Protein AF-0000000072204776 (afdb_homodimer)

pLDDT: mean 91.42, std 13.38, range [18.88, 98.81]

Sequence (510 aa):
MAKAEENVYTLASVREDLIRQEDTIIYGLIERAKFPSNSHTYDEKYAQIPGFSGSLVEFVVKNTEDVQAKAGRYTNPEENPFFPENLPPTSVPSYPFSQFLHPGAASININKSVWKMYLRDLLPLLATSGDDGNYAQTAAADLSLLQAISRRIHYGKFVAEVKFRDAPQDYEPLIRAKDREGLMKLLTFASVEETVRKRVEKKATVFGQEVGLDSDNDGKGKSKFDPTVASRLYKNWVIPLTKEVQVEYLLRRVDMAKAEENVYTLASVREDLIRQEDTIIYGLIERAKFPSNSHTYDEKYAQIPGFSGSLVEFVVKNTEDVQAKAGRYTNPEENPFFPENLPPTSVPSYPFSQFLHPGAASININKSVWKMYLRDLLPLLATSGDDGNYAQTAAADLSLLQAISRRIHYGKFVAEVKFRDAPQDYEPLIRAKDREGLMKLLTFASVEETVRKRVEKKATVFGQEVGLDSDNDGKGKSKFDPTVASRLYKNWVIPLTKEVQVEYLLRRVD

Solvent-accessible surface area (backbone atoms only — not comparable to full-atom values): 28082 Å² total; per-residue (Å²): 128,82,72,74,75,69,82,71,80,39,68,69,56,52,48,52,51,52,56,54,48,47,54,55,38,46,52,28,50,53,59,39,39,74,37,46,52,32,63,59,30,69,31,48,78,59,32,69,38,88,97,53,88,48,20,46,38,53,50,48,46,50,53,45,48,36,52,32,24,29,43,34,40,62,74,38,88,59,43,76,66,78,59,66,72,85,55,51,70,56,39,40,74,85,61,87,66,81,82,79,64,59,78,60,50,78,76,67,74,64,38,68,60,51,52,50,43,40,65,67,57,46,42,68,74,50,25,47,88,50,72,81,70,56,43,26,57,47,36,50,36,48,42,54,33,48,51,42,49,47,30,58,22,53,40,18,43,59,53,38,49,39,51,37,71,74,39,46,81,76,43,47,64,37,37,75,65,64,34,61,68,58,45,49,55,73,70,56,49,68,68,58,54,50,50,51,30,51,38,44,24,50,42,28,48,60,63,24,42,64,80,67,77,76,61,75,66,64,91,81,56,65,57,81,41,70,26,63,57,50,22,47,45,36,63,71,41,47,51,54,50,17,50,49,37,20,46,58,37,49,58,41,60,81,107,124,83,71,78,75,70,82,72,79,39,69,68,56,51,48,51,50,51,56,55,48,48,53,55,38,45,53,28,51,53,58,37,40,73,36,47,51,33,63,60,30,68,30,48,78,58,31,70,38,86,96,54,89,49,18,45,38,54,52,49,46,49,54,44,48,37,52,32,24,29,43,34,37,61,74,39,90,58,41,75,67,77,60,67,73,86,56,52,70,56,39,40,75,85,61,88,68,80,82,80,66,60,77,58,50,79,77,66,75,65,39,68,59,52,52,48,44,40,65,68,57,47,42,68,75,50,24,46,88,48,72,82,72,55,43,26,57,47,36,51,36,48,43,54,32,49,52,43,50,48,29,60,24,54,40,20,42,58,54,38,50,38,51,37,71,73,40,44,80,76,43,47,66,37,37,75,65,63,34,61,67,60,46,50,56,73,69,58,48,68,69,59,53,51,50,52,30,52,37,43,24,51,43,26,47,61,61,24,43,66,81,66,77,76,60,76,67,64,91,82,56,67,56,82,40,71,24,64,57,51,22,47,45,35,63,71,42,47,51,54,49,16,51,49,39,21,45,58,38,48,59,40,60,82,106

Secondary structure (DSSP, 8-state):
----------HHHHHHHHHHHHHHHHHHHHHHHTS---GGGG-TTT---TT--S-HHHHHHHHHHHHHHHTTGGGSTT---S--TTPPPP-SPPP-----S-GGGGG---HHHHHHHIIIIIHHHH--S---S-HHHHHHHHHHHHHHHHHHHHTHHHHHHHHHHH-HHHHHHHHHTT-HHHHHHHH--HHHHHHHHHHHHHHHHHHTB---S-TTS-SS--BSS-THHHHHHIIIIIHHHHHHHHHHHHHHHT-/----------HHHHHHHHHHHHHHHHHHHHHHHTS---GGGG-TTT---TT--S-HHHHHHHHHHHHHHHTTGGGSTT---S--TTPPPP-SPPP-----S-GGGGG---HHHHHHHIIIIIHHHH--S---S-HHHHHHHHHHHHHHHHHHHHTHHHHHHHHHHH-HHHHHHHHHTT-HHHHHHHH--HHHHHHHHHHHHHHHHHHTB---S-TTS-SS--BSS-THHHHHHIIIIIHHHHHHHHHHHHHHHT-

Nearest PDB structures (foldseek):
  5w6y-assembly1_B  TM=9.725E-01  e=1.258E-20  Physcomitrium patens
  4ppu-assembly1_A-2  TM=9.366E-01  e=8.845E-20  Arabidopsis thaliana
  4ppv-assembly1_A-2  TM=9.332E-01  e=9.256E-20  Arabidopsis thaliana
  6hjw-assembly1_B  TM=9.488E-01  e=2.116E-18  Zea mays
  6hjw-assembly1_A  TM=9.357E-01  e=2.537E-18  Zea mays

Organism: Vigna radiata var. radiata (NCBI:txid3916)

Radius of gyration: 24.01 Å; Cα contacts (8 Å, |Δi|>4): 699; chains: 2; bounding box: 56×74×55 Å

InterPro domains:
  IPR002701 Chorismate mutase II, prokaryotic-type [PF01817] (135-246)
  IPR008238 Chorismate mutase, AroQ class, eukaryotic type [PIRSF017318] (5-255)
  IPR008238 Chorismate mutase, AroQ class, eukaryotic type [PS51169] (2-255)
  IPR008238 Chorismate mutase, AroQ class, eukaryotic type [PTHR21145] (4-255)
  IPR008238 Chorismate mutase, AroQ class, eukaryotic type [TIGR01802] (10-255)
  IPR036263 Chorismate mutase type II superfamily [SSF48600] (5-255)
  IPR037039 Chorismate mutase, AroQ class superfamily, eukaryotic [G3DSA:1.10.590.10] (3-255)

Structure (mmCIF, N/CA/C/O backbone):
data_AF-0000000072204776-model_v1
#
loop_
_entity.id
_entity.type
_entity.pdbx_description
1 polymer 'Chorismate mutase'
#
loop_
_atom_site.group_PDB
_atom_site.id
_atom_site.type_symbol
_atom_site.label_atom_id
_atom_site.label_alt_id
_atom_site.label_comp_id
_atom_site.label_asym_id
_atom_site.label_entity_id
_atom_site.label_seq_id
_atom_site.pdbx_PDB_ins_code
_atom_site.Cartn_x
_atom_site.Cartn_y
_atom_site.Cartn_z
_atom_site.occupancy
_atom_site.B_iso_or_equiv
_atom_site.auth_seq_id
_atom_site.auth_comp_id
_atom_site.auth_asym_id
_atom_site.auth_atom_id
_atom_site.pdbx_PDB_model_num
ATOM 1 N N . MET A 1 1 ? 8.844 37.719 -14.492 1 21.73 1 MET A N 1
ATOM 2 C CA . MET A 1 1 ? 9.266 36.781 -13.469 1 21.73 1 MET A CA 1
ATOM 3 C C . MET A 1 1 ? 8.07 35.969 -12.938 1 21.73 1 MET A C 1
ATOM 5 O O . MET A 1 1 ? 7.188 36.531 -12.289 1 21.73 1 MET A O 1
ATOM 9 N N . ALA A 1 2 ? 7.543 35.125 -13.625 1 27.59 2 ALA A N 1
ATOM 10 C CA . ALA A 1 2 ? 6.18 34.688 -13.391 1 27.59 2 ALA A CA 1
ATOM 11 C C . ALA A 1 2 ? 6.027 34.125 -11.977 1 27.59 2 ALA A C 1
ATOM 13 O O . ALA A 1 2 ? 6.863 33.344 -11.508 1 27.59 2 ALA A O 1
ATOM 14 N N . LYS A 1 3 ? 5.441 34.844 -11.023 1 28.61 3 LYS A N 1
ATOM 15 C CA . LYS A 1 3 ? 5.18 34.531 -9.625 1 28.61 3 LYS A CA 1
ATOM 16 C C . LYS A 1 3 ? 4.746 33.062 -9.469 1 28.61 3 LYS A C 1
ATOM 18 O O . LYS A 1 3 ? 3.77 32.656 -10.086 1 28.61 3 LYS A O 1
ATOM 23 N N . ALA A 1 4 ? 5.52 32.156 -9.406 1 37.09 4 ALA A N 1
ATOM 24 C CA . ALA A 1 4 ? 5.148 30.766 -9.102 1 37.09 4 ALA A CA 1
ATOM 25 C C . ALA A 1 4 ? 3.814 30.703 -8.367 1 37.09 4 ALA A C 1
ATOM 27 O O . ALA A 1 4 ? 3.666 31.281 -7.289 1 37.09 4 ALA A O 1
ATOM 28 N N . GLU A 1 5 ? 2.701 30.734 -8.867 1 37.28 5 GLU A N 1
ATOM 29 C CA . GLU A 1 5 ? 1.353 30.766 -8.305 1 37.28 5 GLU A CA 1
ATOM 30 C C . GLU A 1 5 ? 1.273 29.969 -7.008 1 37.28 5 GLU A C 1
ATOM 32 O O . GLU A 1 5 ? 1.577 28.766 -6.992 1 37.28 5 GLU A O 1
ATOM 37 N N . GLU A 1 6 ? 1.68 30.328 -5.82 1 45.81 6 GLU A N 1
ATOM 38 C CA . GLU A 1 6 ? 1.594 29.828 -4.453 1 45.81 6 GLU A CA 1
ATOM 39 C C . GLU A 1 6 ? 0.37 28.938 -4.266 1 45.81 6 GLU A C 1
ATOM 41 O O . GLU A 1 6 ? -0.763 29.375 -4.469 1 45.81 6 GLU A O 1
ATOM 46 N N . ASN A 1 7 ? 0.34 27.766 -4.871 1 54.34 7 ASN A N 1
ATOM 47 C CA . ASN A 1 7 ? -0.743 26.828 -4.602 1 54.34 7 ASN A CA 1
ATOM 48 C C . ASN A 1 7 ? -1.315 27.016 -3.199 1 54.34 7 ASN A C 1
ATOM 50 O O . ASN A 1 7 ? -0.681 26.641 -2.209 1 54.34 7 ASN A O 1
ATOM 54 N N . VAL A 1 8 ? -2.031 28.094 -2.959 1 65.75 8 VAL A N 1
ATOM 55 C CA . VAL A 1 8 ? -2.537 28.594 -1.689 1 65.75 8 VAL A CA 1
ATOM 56 C C . VAL A 1 8 ? -3.514 27.594 -1.082 1 65.75 8 VAL A C 1
ATOM 58 O O . VAL A 1 8 ? -4.547 27.281 -1.68 1 65.75 8 VAL A O 1
ATOM 61 N N . TYR A 1 9 ? -3.055 26.781 -0.031 1 82.81 9 TYR A N 1
ATOM 62 C CA . TYR A 1 9 ? -3.918 25.938 0.79 1 82.81 9 TYR A CA 1
ATOM 63 C C . TYR A 1 9 ? -5.117 26.719 1.303 1 82.81 9 TYR A C 1
ATOM 65 O O . TYR A 1 9 ? -4.973 27.859 1.753 1 82.81 9 TYR A O 1
ATOM 73 N N . THR A 1 10 ? -6.27 26.25 0.885 1 89.44 10 THR A N 1
ATOM 74 C CA . THR A 1 10 ? -7.512 26.734 1.48 1 89.44 10 THR A CA 1
ATOM 75 C C . THR A 1 10 ? -8.148 25.656 2.35 1 89.44 10 THR A C 1
ATOM 77 O O . THR A 1 10 ? -7.742 24.5 2.303 1 89.44 10 THR A O 1
ATOM 80 N N . LEU A 1 11 ? -9.086 26.078 3.199 1 90.12 11 LEU A N 1
ATOM 81 C CA . LEU A 1 11 ? -9.789 25.109 4.02 1 90.12 11 LEU A CA 1
ATOM 82 C C . LEU A 1 11 ? -10.461 24.047 3.15 1 90.12 11 LEU A C 1
ATOM 84 O O . LEU A 1 11 ? -10.469 22.859 3.5 1 90.12 11 LEU A O 1
ATOM 88 N N . ALA A 1 12 ? -10.961 24.484 2.037 1 90.94 12 ALA A N 1
ATOM 89 C CA . ALA A 1 12 ? -11.625 23.562 1.12 1 90.94 12 ALA A CA 1
ATOM 90 C C . ALA A 1 12 ? -10.633 22.562 0.53 1 90.94 12 ALA A C 1
ATOM 92 O O . ALA A 1 12 ? -10.914 21.359 0.441 1 90.94 12 ALA A O 1
ATOM 93 N N . SER A 1 13 ? -9.484 23.016 0.147 1 91.38 13 SER A N 1
ATOM 94 C CA . SER A 1 13 ? -8.492 22.141 -0.465 1 91.38 13 SER A CA 1
ATOM 95 C C . SER A 1 13 ? -7.918 21.156 0.551 1 91.38 13 SER A C 1
ATOM 97 O O . SER A 1 13 ? -7.672 20 0.227 1 91.38 13 SER A O 1
ATOM 99 N N . VAL A 1 14 ? -7.703 21.656 1.724 1 93.38 14 VAL A N 1
ATOM 100 C CA . VAL A 1 14 ? -7.172 20.797 2.775 1 93.38 14 VAL A CA 1
ATOM 101 C C . VAL A 1 14 ? -8.195 19.719 3.127 1 93.38 14 VAL A C 1
ATOM 103 O O . VAL A 1 14 ? -7.828 18.562 3.373 1 93.38 14 VAL A O 1
ATOM 106 N N . ARG A 1 15 ? -9.445 20.156 3.158 1 92.56 15 ARG A N 1
ATOM 107 C CA . ARG A 1 15 ? -10.5 19.188 3.438 1 92.56 15 ARG A CA 1
ATOM 108 C C . ARG A 1 15 ? -10.555 18.109 2.359 1 92.56 15 ARG A C 1
ATOM 110 O O . ARG A 1 15 ? -10.734 16.922 2.662 1 92.56 15 ARG A O 1
ATOM 117 N N . GLU A 1 16 ? -10.445 18.469 1.196 1 92.06 16 GLU A N 1
ATOM 118 C CA . GLU A 1 16 ? -10.445 17.516 0.09 1 92.06 16 GLU A CA 1
ATOM 119 C C . GLU A 1 16 ? -9.289 16.516 0.213 1 92.06 16 GLU A C 1
ATOM 121 O O . GLU A 1 16 ? -9.461 15.328 -0.031 1 92.06 16 GLU A O 1
ATOM 126 N N . ASP A 1 17 ? -8.164 17.031 0.57 1 94.12 17 ASP A N 1
ATOM 127 C CA . ASP A 1 17 ? -6.996 16.172 0.768 1 94.12 17 ASP A CA 1
ATOM 128 C C . ASP A 1 17 ? -7.234 15.188 1.903 1 94.12 17 ASP A C 1
ATOM 130 O O . ASP A 1 17 ? -6.875 14.008 1.793 1 94.12 17 ASP A O 1
ATOM 134 N N . LEU A 1 18 ? -7.887 15.688 2.934 1 96 18 LEU A N 1
ATOM 135 C CA . LEU A 1 18 ? -8.164 14.828 4.082 1 96 18 LEU A CA 1
ATOM 136 C C . LEU A 1 18 ? -9.148 13.727 3.711 1 96 18 LEU A C 1
ATOM 138 O O . LEU A 1 18 ? -9.008 12.586 4.152 1 96 18 LEU A O 1
ATOM 142 N N . ILE A 1 19 ? -10.07 14.062 2.908 1 94 19 ILE A N 1
ATOM 143 C CA . ILE A 1 1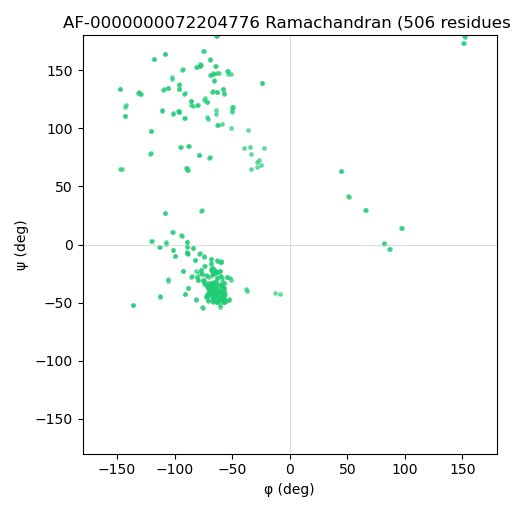9 ? -11.07 13.086 2.461 1 94 19 ILE A CA 1
ATOM 144 C C . ILE A 1 19 ? -10.391 12.023 1.6 1 94 19 ILE A C 1
ATOM 146 O O . ILE A 1 19 ? -10.695 10.836 1.726 1 94 19 ILE A O 1
ATOM 150 N N . ARG A 1 20 ? -9.453 12.414 0.826 1 92.62 20 ARG A N 1
ATOM 151 C CA . ARG A 1 20 ? -8.734 11.469 -0.027 1 92.62 20 ARG A CA 1
ATOM 152 C C . ARG A 1 20 ? -7.844 10.547 0.8 1 92.62 20 ARG A C 1
ATOM 154 O O . ARG A 1 20 ? -7.672 9.375 0.464 1 92.62 20 ARG A O 1
ATOM 161 N N . GLN A 1 21 ? -7.297 11.102 1.834 1 97.31 21 GLN A N 1
ATOM 162 C CA . GLN A 1 21 ? -6.43 10.305 2.701 1 97.31 21 GLN A CA 1
ATOM 163 C C . GLN A 1 21 ? -7.223 9.219 3.424 1 97.31 21 GLN A C 1
ATOM 165 O O . GLN A 1 21 ? -6.672 8.18 3.779 1 97.31 21 GLN A O 1
ATOM 170 N N . GLU A 1 22 ? -8.5 9.477 3.592 1 97.69 22 GLU A N 1
ATOM 171 C CA . GLU A 1 22 ? -9.352 8.461 4.203 1 97.69 22 GLU A CA 1
ATOM 172 C C . GLU A 1 22 ? -9.359 7.176 3.379 1 97.69 22 GLU A C 1
ATOM 174 O O . GLU A 1 22 ? -9.289 6.078 3.932 1 97.69 22 GLU A O 1
ATOM 179 N N . ASP A 1 23 ? -9.43 7.328 2.102 1 96.56 23 ASP A N 1
ATOM 180 C CA . ASP A 1 23 ? -9.445 6.168 1.219 1 96.56 23 ASP A CA 1
ATOM 181 C C . ASP A 1 23 ? -8.188 5.328 1.393 1 96.56 23 ASP A C 1
ATOM 183 O O . ASP A 1 23 ? -8.258 4.102 1.509 1 96.56 23 ASP A O 1
ATOM 187 N N . THR A 1 24 ? -7.074 6.008 1.397 1 97.81 24 THR A N 1
ATOM 188 C CA . THR A 1 24 ? -5.789 5.332 1.53 1 97.81 24 THR A CA 1
ATOM 189 C C . THR A 1 24 ? -5.727 4.547 2.838 1 97.81 24 THR A C 1
ATOM 191 O O . THR A 1 24 ? -5.254 3.406 2.859 1 97.81 24 THR A O 1
ATOM 194 N N . ILE A 1 25 ? -6.184 5.152 3.85 1 98.5 25 ILE A N 1
ATOM 195 C CA . ILE A 1 25 ? -6.145 4.508 5.156 1 98.5 25 ILE A CA 1
ATOM 196 C C . ILE A 1 25 ? -7.07 3.293 5.16 1 98.5 25 ILE A C 1
ATOM 198 O O . ILE A 1 25 ? -6.707 2.23 5.672 1 98.5 25 ILE A O 1
ATOM 202 N N . ILE A 1 26 ? -8.258 3.406 4.602 1 97.81 26 ILE A N 1
ATOM 203 C CA . ILE A 1 26 ? -9.211 2.305 4.586 1 97.81 26 ILE A CA 1
ATOM 204 C C . ILE A 1 26 ? -8.656 1.153 3.748 1 97.81 26 ILE A C 1
ATOM 206 O O . ILE A 1 26 ? -8.766 -0.013 4.137 1 97.81 26 ILE A O 1
ATOM 210 N N . TYR A 1 27 ? -8.055 1.468 2.605 1 97 27 TYR A N 1
ATOM 211 C CA . TYR A 1 27 ? -7.395 0.436 1.817 1 97 27 TYR A CA 1
ATOM 212 C C . TYR A 1 27 ? -6.324 -0.276 2.639 1 97 27 TYR A C 1
ATOM 214 O O . TYR A 1 27 ? -6.207 -1.502 2.584 1 97 27 TYR A O 1
ATOM 222 N N . GLY A 1 28 ? -5.57 0.542 3.338 1 97.69 28 GLY A N 1
ATOM 223 C CA . GLY A 1 28 ? -4.531 -0.029 4.184 1 97.69 28 GLY A CA 1
ATOM 224 C C . GLY A 1 28 ? -5.078 -0.946 5.262 1 97.69 28 GLY A C 1
ATOM 225 O O . GLY A 1 28 ? -4.5 -1.999 5.539 1 97.69 28 GLY A O 1
ATOM 226 N N . LEU A 1 29 ? -6.191 -0.548 5.863 1 98.19 29 LEU A N 1
ATOM 227 C CA . LEU A 1 29 ? -6.832 -1.37 6.887 1 98.19 29 LEU A CA 1
ATOM 228 C C . LEU A 1 29 ? -7.273 -2.711 6.305 1 98.19 29 LEU A C 1
ATOM 230 O O . LEU A 1 29 ? -7.027 -3.762 6.902 1 98.19 29 LEU A O 1
ATOM 234 N N . ILE A 1 30 ? -7.891 -2.656 5.184 1 96.75 30 ILE A N 1
ATOM 235 C CA . ILE A 1 30 ? -8.414 -3.857 4.543 1 96.75 30 ILE A CA 1
ATOM 236 C C . ILE A 1 30 ? -7.266 -4.793 4.176 1 96.75 30 ILE A C 1
ATOM 238 O O . ILE A 1 30 ? -7.336 -6 4.414 1 96.75 30 ILE A O 1
ATOM 242 N N . GLU A 1 31 ? -6.203 -4.238 3.643 1 96.75 31 GLU A N 1
ATOM 243 C CA . GLU A 1 31 ? -5.051 -5.027 3.223 1 96.75 31 GLU A CA 1
ATOM 244 C C . GLU A 1 31 ? -4.348 -5.664 4.422 1 96.75 31 GLU A C 1
ATOM 246 O O . GLU A 1 31 ? -3.928 -6.82 4.359 1 96.75 31 GLU A O 1
ATOM 251 N N . ARG A 1 32 ? -4.25 -4.887 5.469 1 97.44 32 ARG A N 1
ATOM 252 C CA . ARG A 1 32 ? -3.584 -5.441 6.645 1 97.44 32 ARG A CA 1
ATOM 253 C C . ARG A 1 32 ? -4.418 -6.551 7.273 1 97.44 32 ARG A C 1
ATOM 255 O O . ARG A 1 32 ? -3.873 -7.523 7.797 1 97.44 32 ARG A O 1
ATOM 262 N N . ALA A 1 33 ? -5.668 -6.434 7.195 1 96.31 33 ALA A N 1
ATOM 263 C CA . ALA A 1 33 ? -6.578 -7.387 7.832 1 96.31 33 ALA A CA 1
ATOM 264 C C . ALA A 1 33 ? -6.508 -8.75 7.152 1 96.31 33 ALA A C 1
ATOM 266 O O . ALA A 1 33 ? -6.957 -9.75 7.711 1 96.31 33 ALA A O 1
ATOM 267 N N . LYS A 1 34 ? -5.902 -8.805 6.027 1 94.38 34 LYS A N 1
ATOM 268 C CA . LYS A 1 34 ? -5.762 -10.07 5.312 1 94.38 34 LYS A CA 1
ATOM 269 C C . LYS A 1 34 ? -4.758 -10.984 6.004 1 94.38 34 LYS A C 1
ATOM 271 O O . LYS A 1 34 ? -4.793 -12.203 5.824 1 94.38 34 LYS A O 1
ATOM 276 N N . PHE A 1 35 ? -3.822 -10.359 6.715 1 96.19 35 PHE A N 1
ATOM 277 C CA . PHE A 1 35 ? -2.791 -11.133 7.395 1 96.19 35 PHE A CA 1
ATOM 278 C C . PHE A 1 35 ? -3.168 -11.375 8.852 1 96.19 35 PHE A C 1
ATOM 280 O O . PHE A 1 35 ? -3.709 -10.484 9.516 1 96.19 35 PHE A O 1
ATOM 287 N N . PRO A 1 36 ? -2.912 -12.586 9.258 1 96.88 36 PRO A N 1
ATOM 288 C CA . PRO A 1 36 ? -3.07 -12.789 10.695 1 96.88 36 PRO A CA 1
ATOM 289 C C . PRO A 1 36 ? -2.088 -11.961 11.523 1 96.88 36 PRO A C 1
ATOM 291 O O . PRO A 1 36 ? -1.295 -11.195 10.961 1 96.88 36 PRO A O 1
ATOM 294 N N . SER A 1 37 ? -2.123 -12.031 12.797 1 96.44 37 SER A N 1
ATOM 295 C CA . SER A 1 37 ? -1.297 -11.211 13.672 1 96.44 37 SER A CA 1
ATOM 296 C C . SER A 1 37 ? 0.188 -11.43 13.398 1 96.44 37 SER A C 1
ATOM 298 O O . SER A 1 37 ? 0.982 -10.492 13.461 1 96.44 37 SER A O 1
ATOM 300 N N . ASN A 1 38 ? 0.505 -12.711 13.055 1 96.75 38 ASN A N 1
ATOM 301 C CA . ASN A 1 38 ? 1.915 -13.016 12.828 1 96.75 38 ASN A CA 1
ATOM 302 C C . ASN A 1 38 ? 2.799 -12.406 13.914 1 96.75 38 ASN A C 1
ATOM 304 O O . ASN A 1 38 ? 3.701 -11.617 13.617 1 96.75 38 ASN A O 1
ATOM 308 N N . SER A 1 39 ? 2.607 -12.836 15.109 1 96.19 39 SER A N 1
ATOM 309 C CA . SER A 1 39 ? 3.172 -12.227 16.312 1 96.19 39 SER A CA 1
ATOM 310 C C . SER A 1 39 ? 4.695 -12.234 16.266 1 96.19 39 SER A C 1
ATOM 312 O O . SER A 1 39 ? 5.344 -11.375 16.875 1 96.19 39 SER A O 1
ATOM 314 N N . HIS A 1 40 ? 5.305 -13.102 15.516 1 95.44 40 HIS A N 1
ATOM 315 C CA . HIS A 1 40 ? 6.754 -13.18 15.406 1 95.44 40 HIS A CA 1
ATOM 316 C C . HIS A 1 40 ? 7.332 -11.906 14.797 1 95.44 40 HIS A C 1
ATOM 318 O O . HIS A 1 40 ? 8.492 -11.562 15.039 1 95.44 40 HIS A O 1
ATOM 324 N N . THR A 1 41 ? 6.531 -11.203 14.07 1 96.75 41 THR A N 1
ATOM 325 C CA . THR A 1 41 ? 6.953 -9.977 13.406 1 96.75 41 THR A CA 1
ATOM 326 C C . THR A 1 41 ? 7.328 -8.906 14.43 1 96.75 41 THR A C 1
ATOM 328 O O . THR A 1 41 ? 8.156 -8.039 14.148 1 96.75 41 THR A O 1
ATOM 331 N N . TYR A 1 42 ? 6.797 -9.047 15.633 1 97.06 42 TYR A N 1
ATOM 332 C CA . TYR A 1 42 ? 6.941 -7.996 16.641 1 97.06 42 TYR A CA 1
ATOM 333 C C . TYR A 1 42 ? 7.805 -8.461 17.797 1 97.06 42 TYR A C 1
ATOM 335 O O . TYR A 1 42 ? 8.039 -7.711 18.75 1 97.06 42 TYR A O 1
ATOM 343 N N . ASP A 1 43 ? 8.227 -9.68 17.719 1 95 43 ASP A N 1
ATOM 344 C CA . ASP A 1 43 ? 9.078 -10.273 18.75 1 95 43 ASP A CA 1
ATOM 345 C C . ASP A 1 43 ? 10.555 -9.953 18.484 1 95 43 ASP A C 1
ATOM 347 O O . ASP A 1 43 ? 11.125 -10.414 17.5 1 95 43 ASP A O 1
ATOM 351 N N . GLU A 1 44 ? 11.195 -9.305 19.359 1 93.06 44 GLU A N 1
ATOM 352 C CA . GLU A 1 44 ? 12.578 -8.859 19.203 1 93.06 44 GLU A CA 1
ATOM 353 C C . GLU A 1 44 ? 13.539 -10.039 19.188 1 93.06 44 GLU A C 1
ATOM 355 O O . GLU A 1 44 ? 14.664 -9.922 18.703 1 93.06 44 GLU A O 1
ATOM 360 N N . LYS A 1 45 ? 13.086 -11.125 19.625 1 91.12 45 LYS A N 1
ATOM 361 C CA . LYS A 1 45 ? 13.977 -12.273 19.781 1 91.12 45 LYS A CA 1
ATOM 362 C C . LYS A 1 45 ? 13.828 -13.242 18.609 1 91.12 45 LYS A C 1
ATOM 364 O O . LYS A 1 45 ? 14.625 -14.172 18.453 1 91.12 45 LYS A O 1
ATOM 369 N N . TYR A 1 46 ? 12.82 -12.953 17.859 1 90.12 46 TYR A N 1
ATOM 370 C CA . TYR A 1 46 ? 12.508 -13.945 16.844 1 90.12 46 TYR A CA 1
ATOM 371 C C . TYR A 1 46 ? 13.516 -13.875 15.695 1 90.12 46 TYR A C 1
ATOM 373 O O . TYR A 1 46 ? 14.094 -14.898 15.312 1 90.12 46 TYR A O 1
ATOM 381 N N . ALA A 1 47 ? 13.656 -12.688 15.133 1 83.81 47 ALA A N 1
ATOM 382 C CA . ALA A 1 47 ? 14.578 -12.492 14.016 1 83.81 47 ALA A CA 1
ATOM 383 C C . ALA A 1 47 ? 15.93 -11.969 14.508 1 83.81 47 ALA A C 1
ATOM 385 O O . ALA A 1 47 ? 15.992 -10.977 15.227 1 83.81 47 ALA A O 1
ATOM 386 N N . GLN A 1 48 ? 16.922 -12.727 14.367 1 84.44 48 GLN A N 1
ATOM 387 C CA . GLN A 1 48 ? 18.25 -12.25 14.734 1 84.44 48 GLN A CA 1
ATOM 388 C C . GLN A 1 48 ? 18.984 -11.703 13.516 1 84.44 48 GLN A C 1
ATOM 390 O O . GLN A 1 48 ? 19.797 -12.398 12.906 1 84.44 48 GLN A O 1
ATOM 395 N N . ILE A 1 49 ? 18.719 -10.508 13.234 1 87.25 49 ILE A N 1
ATOM 396 C CA . ILE A 1 49 ? 19.328 -9.844 12.086 1 87.25 49 ILE A CA 1
ATOM 397 C C . ILE A 1 49 ? 20.688 -9.266 12.477 1 87.25 49 ILE A C 1
ATOM 399 O O . ILE A 1 49 ? 20.781 -8.445 13.391 1 87.25 49 ILE A O 1
ATOM 403 N N . PRO A 1 50 ? 21.703 -9.625 11.812 1 86.69 50 PRO A N 1
ATOM 404 C CA . PRO A 1 50 ? 23.031 -9.109 12.148 1 86.69 50 PRO A CA 1
ATOM 405 C C . PRO A 1 50 ? 23.094 -7.586 12.109 1 86.69 50 PRO A C 1
ATOM 407 O O . PRO A 1 50 ? 22.672 -6.973 11.125 1 86.69 50 PRO A O 1
ATOM 410 N N . GLY A 1 51 ? 23.609 -7.008 13.148 1 87.81 51 GLY A N 1
ATOM 411 C CA . GLY A 1 51 ? 23.812 -5.57 13.188 1 87.81 51 GLY A CA 1
ATOM 412 C C . GLY A 1 51 ? 22.562 -4.793 13.547 1 87.81 51 GLY A C 1
ATOM 413 O O . GLY A 1 51 ? 22.547 -3.562 13.469 1 87.81 51 GLY A O 1
ATOM 414 N N . PHE A 1 52 ? 21.547 -5.488 13.781 1 92.31 52 PHE A N 1
ATOM 415 C CA . PHE A 1 52 ? 20.297 -4.816 14.109 1 92.31 52 PHE A CA 1
ATOM 416 C C . PHE A 1 52 ? 19.672 -5.406 15.375 1 92.31 52 PHE A C 1
ATOM 418 O O . PHE A 1 52 ? 19.609 -6.629 15.531 1 92.31 52 PHE A O 1
ATOM 425 N N . SER A 1 53 ? 19.359 -4.465 16.234 1 91.81 53 SER A N 1
ATOM 426 C CA . SER A 1 53 ? 18.672 -4.855 17.453 1 91.81 53 SER A CA 1
ATOM 427 C C . SER A 1 53 ? 17.234 -4.348 17.453 1 91.81 53 SER A C 1
ATOM 429 O O . SER A 1 53 ? 16.984 -3.145 17.312 1 91.81 53 SER A O 1
ATOM 431 N N . GLY A 1 54 ? 16.266 -5.238 17.438 1 94.81 54 GLY A N 1
ATOM 432 C CA . GLY A 1 54 ? 14.859 -4.887 17.422 1 94.81 54 GLY A CA 1
ATOM 433 C C . GLY A 1 54 ? 13.992 -5.926 16.75 1 94.81 54 GLY A C 1
ATOM 434 O O . GLY A 1 54 ? 14.484 -6.977 16.328 1 94.81 54 GLY A O 1
ATOM 435 N N . SER A 1 55 ? 12.734 -5.691 16.703 1 96.5 55 SER A N 1
ATOM 436 C CA . SER A 1 55 ? 11.797 -6.609 16.078 1 96.5 55 SER A CA 1
ATOM 437 C C . SER A 1 55 ? 11.883 -6.527 14.555 1 96.5 55 SER A C 1
ATOM 439 O O . SER A 1 55 ? 12.492 -5.602 14.008 1 96.5 55 SER A O 1
ATOM 441 N N . LEU A 1 56 ? 11.305 -7.48 13.898 1 96.81 56 LEU A N 1
ATOM 442 C CA . LEU A 1 56 ? 11.312 -7.52 12.445 1 96.81 56 LEU A CA 1
ATOM 443 C C . LEU A 1 56 ? 10.586 -6.309 11.867 1 96.81 56 LEU A C 1
ATOM 445 O O . LEU A 1 56 ? 11.023 -5.742 10.859 1 96.81 56 LEU A O 1
ATOM 449 N N . VAL A 1 57 ? 9.469 -5.934 12.484 1 97.88 57 VAL A N 1
ATOM 450 C CA . VAL A 1 57 ? 8.719 -4.781 11.992 1 97.88 57 VAL A CA 1
ATOM 451 C C . VAL A 1 57 ? 9.57 -3.518 12.125 1 97.88 57 VAL A C 1
ATOM 453 O O . VAL A 1 57 ? 9.578 -2.668 11.234 1 97.88 57 VAL A O 1
ATOM 456 N N . GLU A 1 58 ? 10.289 -3.377 13.18 1 97.38 58 GLU A N 1
ATOM 457 C CA . GLU A 1 58 ? 11.188 -2.236 13.336 1 97.38 58 GLU A CA 1
ATOM 458 C C . GLU A 1 58 ? 12.273 -2.238 12.266 1 97.38 58 GLU A C 1
ATOM 460 O O . GLU A 1 58 ? 12.609 -1.189 11.711 1 97.38 58 GLU A O 1
ATOM 465 N N . PHE A 1 59 ? 12.766 -3.459 12.07 1 97.31 59 PHE A N 1
ATOM 466 C CA . PHE A 1 59 ? 13.797 -3.604 11.047 1 97.31 59 PHE A CA 1
ATOM 467 C C . PHE A 1 59 ? 13.273 -3.154 9.688 1 97.31 59 PHE A C 1
ATOM 469 O O . PHE A 1 59 ? 13.922 -2.365 9 1 97.31 59 PHE A O 1
ATOM 476 N N . VAL A 1 60 ? 12.133 -3.592 9.305 1 97.81 60 VAL A N 1
ATOM 477 C CA . VAL A 1 60 ? 11.562 -3.305 7.992 1 97.81 60 VAL A CA 1
ATOM 478 C C . VAL A 1 60 ? 11.234 -1.815 7.887 1 97.81 60 VAL A C 1
ATOM 480 O O . VAL A 1 60 ? 11.555 -1.173 6.883 1 97.81 60 VAL A O 1
ATOM 483 N N . VAL A 1 61 ? 10.609 -1.236 8.859 1 98.06 61 VAL A N 1
ATOM 484 C CA . VAL A 1 61 ? 10.195 0.162 8.836 1 98.06 61 VAL A CA 1
ATOM 485 C C . VAL A 1 61 ? 11.422 1.066 8.781 1 98.06 61 VAL A C 1
ATOM 487 O O . VAL A 1 61 ? 11.523 1.941 7.922 1 98.06 61 VAL A O 1
ATOM 490 N N . LYS A 1 62 ? 12.367 0.821 9.633 1 97.62 62 LYS A N 1
ATOM 491 C CA . LYS A 1 62 ? 13.555 1.666 9.719 1 97.62 62 LYS A CA 1
ATOM 492 C C . LYS A 1 62 ? 14.336 1.644 8.414 1 97.62 62 LYS A C 1
ATOM 494 O O . LYS A 1 62 ? 14.711 2.695 7.887 1 97.62 62 LYS A O 1
ATOM 499 N N . ASN A 1 63 ? 14.578 0.472 7.91 1 97.44 63 ASN A N 1
ATOM 500 C CA . ASN A 1 63 ? 15.406 0.353 6.711 1 97.44 63 ASN A CA 1
ATOM 501 C C . ASN A 1 63 ? 14.672 0.852 5.473 1 97.44 63 ASN A C 1
ATOM 503 O O . ASN A 1 63 ? 15.289 1.413 4.562 1 97.44 63 ASN A O 1
ATOM 507 N N . THR A 1 64 ? 13.383 0.625 5.406 1 98.19 64 THR A N 1
ATOM 508 C CA . THR A 1 64 ? 12.609 1.17 4.293 1 98.19 64 THR A CA 1
ATOM 509 C C . THR A 1 64 ? 12.586 2.695 4.348 1 98.19 64 THR A C 1
ATOM 511 O O . THR A 1 64 ? 12.672 3.359 3.314 1 98.19 64 THR A O 1
ATOM 514 N N . GLU A 1 65 ? 12.445 3.25 5.52 1 98.25 65 GLU A N 1
ATOM 515 C CA . GLU A 1 65 ? 12.484 4.703 5.664 1 98.25 65 GLU A CA 1
ATOM 516 C C . GLU A 1 65 ? 13.836 5.266 5.227 1 98.25 65 GLU A C 1
ATOM 518 O O . GLU A 1 65 ? 13.906 6.367 4.68 1 98.25 65 GLU A O 1
ATOM 523 N N . ASP A 1 66 ? 14.898 4.504 5.484 1 97.25 66 ASP A N 1
ATOM 524 C CA . ASP A 1 66 ? 16.219 4.922 5.008 1 97.25 66 ASP A CA 1
ATOM 525 C C . ASP A 1 66 ? 16.234 5.047 3.484 1 97.25 66 ASP A C 1
ATOM 527 O O . ASP A 1 66 ? 16.766 6.02 2.943 1 97.25 66 ASP A O 1
ATOM 531 N N . VAL A 1 67 ? 15.672 4.047 2.877 1 97.25 67 VAL A N 1
ATOM 532 C CA . VAL A 1 67 ? 15.609 4.051 1.419 1 97.25 67 VAL A CA 1
ATOM 533 C C . VAL A 1 67 ? 14.773 5.238 0.942 1 97.25 67 VAL A C 1
ATOM 535 O O . VAL A 1 67 ? 15.18 5.961 0.025 1 97.25 67 VAL A O 1
ATOM 538 N N . GLN A 1 68 ? 13.672 5.484 1.564 1 97.38 68 GLN A N 1
ATOM 539 C CA . GLN A 1 68 ? 12.75 6.543 1.159 1 97.38 68 GLN A CA 1
ATOM 540 C C . GLN A 1 68 ? 13.336 7.922 1.452 1 97.38 68 GLN A C 1
ATOM 542 O O . GLN A 1 68 ? 13.086 8.875 0.712 1 97.38 68 GLN A O 1
ATOM 547 N N . ALA A 1 69 ? 14.078 7.98 2.514 1 96.81 69 ALA A N 1
ATOM 548 C CA . ALA A 1 69 ? 14.75 9.242 2.83 1 96.81 69 ALA A CA 1
ATOM 549 C C . ALA A 1 69 ? 15.742 9.625 1.734 1 96.81 69 ALA A C 1
ATOM 551 O O . ALA A 1 69 ? 15.789 10.781 1.307 1 96.81 69 ALA A O 1
ATOM 552 N N . LYS A 1 70 ? 16.516 8.648 1.312 1 95.75 70 LYS A N 1
ATOM 553 C CA . LYS A 1 70 ? 17.453 8.883 0.226 1 95.75 70 LYS A CA 1
ATOM 554 C C . LYS A 1 70 ? 16.734 9.32 -1.048 1 95.75 70 LYS A C 1
ATOM 556 O O . LYS A 1 70 ? 17.281 10.086 -1.843 1 95.75 70 LYS A O 1
ATOM 561 N N . ALA A 1 71 ? 15.508 8.883 -1.132 1 95.31 71 ALA A N 1
ATOM 562 C CA . ALA A 1 71 ? 14.711 9.211 -2.311 1 95.31 71 ALA A CA 1
ATOM 563 C C . ALA A 1 71 ? 13.953 10.523 -2.117 1 95.31 71 ALA A C 1
ATOM 565 O O . ALA A 1 71 ? 13.172 10.93 -2.977 1 95.31 71 ALA A O 1
ATOM 566 N N . GLY A 1 72 ? 14.078 11.133 -0.991 1 95 72 GLY A N 1
ATOM 567 C CA . GLY A 1 72 ? 13.586 12.492 -0.803 1 95 72 GLY A CA 1
ATOM 568 C C . GLY A 1 72 ? 12.211 12.539 -0.158 1 95 72 GLY A C 1
ATOM 569 O O . GLY A 1 72 ? 11.562 13.586 -0.152 1 95 72 GLY A O 1
ATOM 570 N N . ARG A 1 73 ? 11.734 11.461 0.417 1 96.38 73 ARG A N 1
ATOM 571 C CA . ARG A 1 73 ? 10.367 11.414 0.944 1 96.38 73 ARG A CA 1
ATOM 572 C C . ARG A 1 73 ? 10.172 12.461 2.037 1 96.38 73 ARG A C 1
ATOM 574 O O . ARG A 1 73 ? 9.188 13.203 2.023 1 96.38 73 ARG A O 1
ATOM 581 N N . TYR A 1 74 ? 11.086 12.609 2.879 1 95.62 74 TYR A N 1
ATOM 582 C CA . TYR A 1 74 ? 10.852 13.359 4.109 1 95.62 74 TYR A CA 1
ATOM 583 C C . TYR A 1 74 ? 11.273 14.812 3.947 1 95.62 74 TYR A C 1
ATOM 585 O O . TYR A 1 74 ? 11.312 15.562 4.922 1 95.62 74 TYR A O 1
ATOM 593 N N . THR A 1 75 ? 11.609 15.164 2.691 1 93.44 75 THR A N 1
ATOM 594 C CA . THR A 1 75 ? 11.727 16.578 2.369 1 93.44 75 THR A CA 1
ATOM 595 C C . THR A 1 75 ? 10.352 17.219 2.201 1 93.44 75 THR A C 1
ATOM 597 O O . THR A 1 75 ? 10.219 18.438 2.238 1 93.44 75 THR A O 1
ATOM 600 N N . ASN A 1 76 ? 9.344 16.391 1.917 1 93.38 76 ASN A N 1
ATOM 601 C CA . ASN A 1 76 ? 7.949 16.828 1.896 1 93.38 76 ASN A CA 1
ATOM 602 C C . ASN A 1 76 ? 7.426 17.094 3.305 1 93.38 76 ASN A C 1
ATOM 604 O O . ASN A 1 76 ? 7.414 16.188 4.148 1 93.38 76 ASN A O 1
ATOM 608 N N . PRO A 1 77 ? 6.953 18.297 3.564 1 93.38 77 PRO A N 1
ATOM 609 C CA . PRO A 1 77 ? 6.496 18.641 4.914 1 93.38 77 PRO A CA 1
ATOM 610 C C . PRO A 1 77 ? 5.297 17.812 5.363 1 93.38 77 PRO A C 1
ATOM 612 O O . PRO A 1 77 ? 4.977 17.766 6.555 1 93.38 77 PRO A O 1
ATOM 615 N N . GLU A 1 78 ? 4.637 17.094 4.465 1 94.31 78 GLU A N 1
ATOM 616 C CA . GLU A 1 78 ? 3.488 16.266 4.805 1 94.31 78 GLU A CA 1
ATOM 617 C C . GLU A 1 78 ? 3.928 14.914 5.355 1 94.31 78 GLU A C 1
ATOM 619 O O . GLU A 1 78 ? 3.123 14.18 5.934 1 94.31 78 GLU A O 1
ATOM 624 N N . GLU A 1 79 ? 5.191 14.602 5.184 1 96.5 79 GLU A N 1
ATOM 625 C CA . GLU A 1 79 ? 5.695 13.273 5.523 1 96.5 79 GLU A CA 1
ATOM 626 C C . GLU A 1 79 ? 6.602 13.32 6.75 1 96.5 79 GLU A C 1
ATOM 628 O O . GLU A 1 79 ? 7.426 14.227 6.879 1 96.5 79 GLU A O 1
ATOM 633 N N . ASN A 1 80 ? 6.402 12.422 7.688 1 97.88 80 ASN A N 1
ATOM 634 C CA . ASN A 1 80 ? 7.211 12.305 8.898 1 97.88 80 ASN A CA 1
ATOM 635 C C . ASN A 1 80 ? 7.668 10.867 9.133 1 97.88 80 ASN A C 1
ATOM 637 O O . ASN A 1 80 ? 6.863 9.938 9.055 1 97.88 80 ASN A O 1
ATOM 641 N N . PRO A 1 81 ? 8.93 10.656 9.391 1 98.06 81 PRO A N 1
ATOM 642 C CA . PRO A 1 81 ? 9.438 9.305 9.625 1 98.06 81 PRO A CA 1
ATOM 643 C C . PRO A 1 81 ? 9.125 8.789 11.031 1 98.06 81 PRO A C 1
ATOM 645 O O . PRO A 1 81 ? 8.977 9.586 11.961 1 98.06 81 PRO A O 1
ATOM 648 N N . PHE A 1 82 ? 9.031 7.52 11.211 1 98.44 82 PHE A N 1
ATOM 649 C CA . PHE A 1 82 ? 8.859 6.867 12.508 1 98.44 82 PHE A CA 1
ATOM 650 C C . PHE A 1 82 ? 10.188 6.766 13.242 1 98.44 82 PHE A C 1
ATOM 652 O O . PHE A 1 82 ? 10.227 6.785 14.477 1 98.44 82 PHE A O 1
ATOM 659 N N . PHE A 1 83 ? 11.242 6.656 12.508 1 97.5 83 PHE A N 1
ATOM 660 C CA . PHE A 1 83 ? 12.586 6.605 13.062 1 97.5 83 PHE A CA 1
ATOM 661 C C . PHE A 1 83 ? 13.445 7.738 12.516 1 97.5 83 PHE A C 1
ATOM 663 O O . PHE A 1 83 ? 14.297 7.516 11.656 1 97.5 83 PHE A O 1
ATOM 670 N N . PRO A 1 84 ? 13.234 8.898 13.062 1 96.06 84 PRO A N 1
ATOM 671 C CA . PRO A 1 84 ? 13.898 10.078 12.508 1 96.06 84 PRO A CA 1
ATOM 672 C C . PRO A 1 84 ? 15.383 10.141 12.859 1 96.06 84 PRO A C 1
ATOM 674 O O . PRO A 1 84 ? 16.141 10.891 12.242 1 96.06 84 PRO A O 1
ATOM 677 N N . GLU A 1 85 ? 15.781 9.281 13.727 1 92.31 85 GLU A N 1
ATOM 678 C CA . GLU A 1 85 ? 17.172 9.32 14.141 1 92.31 85 GLU A CA 1
ATOM 679 C C . GLU A 1 85 ? 18.094 8.758 13.062 1 92.31 85 GLU A C 1
ATOM 681 O O . GLU A 1 85 ? 17.828 7.684 12.508 1 92.31 85 GLU A O 1
ATOM 686 N N . ASN A 1 86 ? 19.047 9.406 12.602 1 88.19 86 ASN A N 1
ATOM 687 C CA . ASN A 1 86 ? 20.109 9.016 11.68 1 88.19 86 ASN A CA 1
ATOM 688 C C . ASN A 1 86 ? 19.562 8.711 10.289 1 88.19 86 ASN A C 1
ATOM 690 O O . ASN A 1 86 ? 20 7.758 9.641 1 88.19 86 ASN A O 1
ATOM 694 N N . LEU A 1 87 ? 18.516 9.328 9.914 1 93.88 87 LEU A N 1
ATOM 695 C CA . LEU A 1 87 ? 18.047 9.195 8.539 1 93.88 87 LEU A CA 1
ATOM 696 C C . LEU A 1 87 ? 19.078 9.75 7.555 1 93.88 87 LEU A C 1
ATOM 698 O O . LEU A 1 87 ? 19.625 10.828 7.77 1 93.88 87 LEU A O 1
ATOM 702 N N . PRO A 1 88 ? 19.375 9.023 6.57 1 94.44 88 PRO A N 1
ATOM 703 C CA . PRO A 1 88 ? 20.312 9.531 5.574 1 94.44 88 PRO A CA 1
ATOM 704 C C . PRO A 1 88 ? 19.781 10.75 4.824 1 94.44 88 PRO A C 1
ATOM 706 O O . PRO A 1 88 ? 18.562 10.914 4.691 1 94.44 88 PRO A O 1
ATOM 709 N N . PRO A 1 89 ? 20.672 11.586 4.332 1 92.31 89 PRO A N 1
ATOM 710 C CA . PRO A 1 89 ? 20.219 12.719 3.527 1 92.31 89 PRO A CA 1
ATOM 711 C C . PRO A 1 89 ? 19.656 12.297 2.172 1 92.31 89 PRO A C 1
ATOM 713 O O . PRO A 1 89 ? 19.984 11.219 1.677 1 92.31 89 PRO A O 1
ATOM 716 N N . THR A 1 90 ? 18.875 13.195 1.628 1 92.88 90 THR A N 1
ATOM 717 C CA . THR A 1 90 ? 18.297 12.93 0.316 1 92.88 90 THR A CA 1
ATOM 718 C C . THR A 1 90 ? 19.375 12.945 -0.765 1 92.88 90 THR A C 1
ATOM 720 O O . THR A 1 90 ? 20.344 13.695 -0.669 1 92.88 90 THR A O 1
ATOM 723 N N . SER A 1 91 ? 19.156 12.078 -1.759 1 90.12 91 SER A N 1
ATOM 724 C CA . SER A 1 91 ? 20.047 12.016 -2.912 1 90.12 91 SER A CA 1
ATOM 725 C C . SER A 1 91 ? 19.391 12.602 -4.156 1 90.12 91 SER A C 1
ATOM 727 O O . SER A 1 91 ? 19.953 12.539 -5.254 1 90.12 91 SER A O 1
ATOM 729 N N . VAL A 1 92 ? 18.172 13.062 -3.969 1 90.75 92 VAL A N 1
ATOM 730 C CA . VAL A 1 92 ? 17.422 13.641 -5.078 1 90.75 92 VAL A CA 1
ATOM 731 C C . VAL A 1 92 ? 17.438 15.164 -4.988 1 90.75 92 VAL A C 1
ATOM 733 O O . VAL A 1 92 ? 17.484 15.727 -3.891 1 90.75 92 VAL A O 1
ATOM 736 N N . PRO A 1 93 ? 17.5 15.781 -6.148 1 88.56 93 PRO A N 1
ATOM 737 C CA . PRO A 1 93 ? 17.453 17.25 -6.121 1 88.56 93 PRO A CA 1
ATOM 738 C C . PRO A 1 93 ? 16.234 17.781 -5.379 1 88.56 93 PRO A C 1
ATOM 740 O O . PRO A 1 93 ? 15.164 17.172 -5.422 1 88.56 93 PRO A O 1
ATOM 743 N N . SER A 1 94 ? 16.469 18.859 -4.832 1 82.38 94 SER A N 1
ATOM 744 C CA . SER A 1 94 ? 15.406 19.469 -4.027 1 82.38 94 SER A CA 1
ATOM 745 C C . SER A 1 94 ? 14.234 19.891 -4.895 1 82.38 94 SER A C 1
ATOM 747 O O . SER A 1 94 ? 14.422 20.422 -5.996 1 82.38 94 SER A O 1
ATOM 749 N N . TYR A 1 95 ? 13.109 19.516 -4.441 1 88 95 TYR A N 1
ATOM 750 C CA . TYR A 1 95 ? 11.867 20.031 -5.004 1 88 95 TYR A CA 1
ATOM 751 C C . TYR A 1 95 ? 11.344 21.203 -4.18 1 88 95 TYR A C 1
ATOM 753 O O . TYR A 1 95 ? 11.375 21.172 -2.947 1 88 95 TYR A O 1
ATOM 761 N N . PRO A 1 96 ? 10.961 22.234 -4.793 1 86.06 96 PRO A N 1
ATOM 762 C CA . PRO A 1 96 ? 10.492 23.422 -4.059 1 86.06 96 PRO A CA 1
ATOM 763 C C . PRO A 1 96 ? 9.062 23.266 -3.549 1 86.06 96 PRO A C 1
ATOM 765 O O . PRO A 1 96 ? 8.141 23.891 -4.086 1 86.06 96 PRO A O 1
ATOM 768 N N . PHE A 1 97 ? 8.977 22.547 -2.543 1 84.19 97 PHE A N 1
ATOM 769 C CA . PHE A 1 97 ? 7.656 22.453 -1.924 1 84.19 97 PHE A CA 1
ATOM 770 C C . PHE A 1 97 ? 7.234 23.797 -1.336 1 84.19 97 PHE A C 1
ATOM 772 O O . PHE A 1 97 ? 8.078 24.578 -0.903 1 84.19 97 PHE A O 1
ATOM 779 N N . SER A 1 98 ? 6.012 24.031 -1.363 1 76.88 98 SER A N 1
ATOM 780 C CA . SER A 1 98 ? 5.48 25.281 -0.831 1 76.88 98 SER A CA 1
ATOM 781 C C . SER A 1 98 ? 5.855 25.453 0.637 1 76.88 98 SER A C 1
ATOM 783 O O . SER A 1 98 ? 5.793 24.5 1.418 1 76.88 98 SER A O 1
ATOM 785 N N . GLN A 1 99 ? 6.305 26.641 0.924 1 82.38 99 GLN A N 1
ATOM 786 C CA . GLN A 1 99 ? 6.582 26.984 2.314 1 82.38 99 GLN A CA 1
ATOM 787 C C . GLN A 1 99 ? 5.348 27.578 2.99 1 82.38 99 GLN A C 1
ATOM 789 O O . GLN A 1 99 ? 5.371 28.734 3.424 1 82.38 99 GLN A O 1
ATOM 794 N N . PHE A 1 100 ? 4.406 26.812 3.117 1 88.81 100 PHE A N 1
ATOM 795 C CA . PHE A 1 100 ? 3.111 27.25 3.637 1 88.81 100 PHE A CA 1
ATOM 796 C C . PHE A 1 100 ? 3.105 27.219 5.16 1 88.81 100 PHE A C 1
ATOM 798 O O . PHE A 1 100 ? 2.521 28.109 5.797 1 88.81 100 PHE A O 1
ATOM 805 N N . LEU A 1 101 ? 3.859 26.422 5.676 1 92.81 101 LEU A N 1
ATOM 806 C CA . LEU A 1 101 ? 3.844 26.203 7.117 1 92.81 101 LEU A CA 1
ATOM 807 C C . LEU A 1 101 ? 4.875 27.078 7.812 1 92.81 101 LEU A C 1
ATOM 809 O O . LEU A 1 101 ? 5.879 27.469 7.211 1 92.81 101 LEU A O 1
ATOM 813 N N . HIS A 1 102 ? 4.527 27.406 9.008 1 92.06 102 HIS A N 1
ATOM 814 C CA . HIS A 1 102 ? 5.504 28.047 9.875 1 92.06 102 HIS A CA 1
ATOM 815 C C . HIS A 1 102 ? 6.703 27.156 10.141 1 92.06 102 HIS A C 1
ATOM 817 O O . HIS A 1 102 ? 6.555 25.922 10.234 1 92.06 102 HIS A O 1
ATOM 823 N N . PRO A 1 103 ? 7.863 27.719 10.312 1 89.5 103 PRO A N 1
ATOM 824 C CA . PRO A 1 103 ? 9.078 26.938 10.5 1 89.5 103 PRO A CA 1
ATOM 825 C C . PRO A 1 103 ? 8.992 25.984 11.695 1 89.5 103 PRO A C 1
ATOM 827 O O . PRO A 1 103 ? 9.625 24.922 11.695 1 89.5 103 PRO A O 1
ATOM 830 N N . GLY A 1 104 ? 8.328 26.375 12.656 1 89 104 GLY A N 1
ATOM 831 C CA . GLY A 1 104 ? 8.172 25.547 13.844 1 89 104 GLY A CA 1
ATOM 832 C C . GLY A 1 104 ? 7.5 24.219 13.555 1 89 104 GLY A C 1
ATOM 833 O O . GLY A 1 104 ? 7.578 23.281 14.367 1 89 104 GLY A O 1
ATOM 834 N N . ALA A 1 105 ? 6.891 24.078 12.43 1 92.5 105 ALA A N 1
ATOM 835 C CA . ALA A 1 105 ? 6.184 22.859 12.047 1 92.5 105 ALA A CA 1
ATOM 836 C C . ALA A 1 105 ? 7.141 21.672 11.953 1 92.5 105 ALA A C 1
ATOM 838 O O . ALA A 1 105 ? 6.754 20.531 12.219 1 92.5 105 ALA A O 1
ATOM 839 N N . ALA A 1 106 ? 8.391 21.906 11.641 1 90.06 106 ALA A N 1
ATOM 840 C CA . ALA A 1 106 ? 9.375 20.859 11.367 1 90.06 106 ALA A CA 1
ATOM 841 C C . ALA A 1 106 ? 9.703 20.062 12.625 1 90.06 106 ALA A C 1
ATOM 843 O O . ALA A 1 106 ? 10.117 18.906 12.539 1 90.06 106 ALA A O 1
ATOM 844 N N . SER A 1 107 ? 9.453 20.641 13.773 1 92.38 107 SER A N 1
ATOM 845 C CA . SER A 1 107 ? 9.812 20 15.023 1 92.38 107 SER A CA 1
ATOM 846 C C . SER A 1 107 ? 8.68 19.109 15.523 1 92.38 107 SER A C 1
ATOM 848 O O . SER A 1 107 ? 8.859 18.344 16.469 1 92.38 107 SER A O 1
ATOM 850 N N . ILE A 1 108 ? 7.582 19.172 14.891 1 96.38 108 ILE A N 1
ATOM 851 C CA . ILE A 1 108 ? 6.414 18.438 15.359 1 96.38 108 ILE A CA 1
ATOM 852 C C . ILE A 1 108 ? 6.375 17.062 14.703 1 96.38 108 ILE A C 1
ATOM 854 O O . ILE A 1 108 ? 6.117 16.953 13.5 1 96.38 108 ILE A O 1
ATOM 858 N N . ASN A 1 109 ? 6.625 16.031 15.414 1 97.69 109 ASN A N 1
ATOM 859 C CA . ASN A 1 109 ? 6.516 14.625 15.008 1 97.69 109 ASN A CA 1
ATOM 860 C C . ASN A 1 109 ? 6.012 13.75 16.141 1 97.69 109 ASN A C 1
ATOM 862 O O . ASN A 1 109 ? 6.734 13.5 17.109 1 97.69 109 ASN A O 1
ATOM 866 N N . ILE A 1 110 ? 4.816 13.273 15.984 1 98.19 110 ILE A N 1
ATOM 867 C CA . ILE A 1 110 ? 4.234 12.508 17.078 1 98.19 110 ILE A CA 1
ATOM 868 C C . ILE A 1 110 ? 4.18 11.031 16.719 1 98.19 110 ILE A C 1
ATOM 870 O O . ILE A 1 110 ? 3.285 10.305 17.156 1 98.19 110 ILE A O 1
ATOM 874 N N . ASN A 1 111 ? 5.031 10.523 15.891 1 98.44 111 ASN A N 1
ATOM 875 C CA . ASN A 1 111 ? 5.027 9.164 15.375 1 98.44 111 ASN A CA 1
ATOM 876 C C . ASN A 1 111 ? 5.301 8.141 16.484 1 98.44 111 ASN A C 1
ATOM 878 O O . ASN A 1 111 ? 4.941 6.969 16.344 1 98.44 111 ASN A O 1
ATOM 882 N N . LYS A 1 112 ? 5.957 8.578 17.547 1 97.88 112 LYS A N 1
ATOM 883 C CA . LYS A 1 112 ? 6.09 7.664 18.672 1 97.88 112 LYS A CA 1
ATOM 884 C C . LYS A 1 112 ? 4.727 7.258 19.219 1 97.88 112 LYS A C 1
ATOM 886 O O . LYS A 1 112 ? 4.496 6.086 19.531 1 97.88 112 LYS A O 1
ATOM 891 N N . SER A 1 113 ? 3.854 8.25 19.328 1 98.19 113 SER A N 1
ATOM 892 C CA . SER A 1 113 ? 2.498 7.984 19.797 1 98.19 113 SER A CA 1
ATOM 893 C C . SER A 1 113 ? 1.711 7.164 18.781 1 98.19 113 SER A C 1
ATOM 895 O O . SER A 1 113 ? 0.948 6.27 19.156 1 98.19 113 SER A O 1
ATOM 897 N N . VAL A 1 114 ? 1.891 7.465 17.531 1 98.62 114 VAL A N 1
ATOM 898 C CA . VAL A 1 114 ? 1.197 6.746 16.469 1 98.62 114 VAL A CA 1
ATOM 899 C C . VAL A 1 114 ? 1.642 5.285 16.453 1 98.62 114 VAL A C 1
ATOM 901 O O . VAL A 1 114 ? 0.815 4.379 16.328 1 98.62 114 VAL A O 1
ATOM 904 N N . TRP A 1 115 ? 2.949 5.078 16.609 1 98.56 115 TRP A N 1
ATOM 905 C CA . TRP A 1 115 ? 3.539 3.744 16.641 1 98.56 115 TRP A CA 1
ATOM 906 C C . TRP A 1 115 ? 2.945 2.916 17.781 1 98.56 115 TRP A C 1
ATOM 908 O O . TRP A 1 115 ? 2.535 1.771 17.562 1 98.56 115 TRP A O 1
ATOM 918 N N . LYS A 1 116 ? 2.881 3.5 18.922 1 98.06 116 LYS A N 1
ATOM 919 C CA . LYS A 1 116 ? 2.369 2.816 20.109 1 98.06 116 LYS A CA 1
ATOM 920 C C . LYS A 1 116 ? 0.885 2.49 19.953 1 98.06 116 LYS A C 1
ATOM 922 O O . LYS A 1 116 ? 0.456 1.374 20.25 1 98.06 116 LYS A O 1
ATOM 927 N N . MET A 1 117 ? 0.185 3.424 19.531 1 98.19 117 MET A N 1
ATOM 928 C CA . MET A 1 117 ? -1.247 3.223 19.344 1 98.19 117 MET A CA 1
ATOM 929 C C . MET A 1 117 ? -1.502 2.119 18.312 1 98.19 117 MET A C 1
ATOM 931 O O . MET A 1 117 ? -2.361 1.26 18.531 1 98.19 117 MET A O 1
ATOM 935 N N . TYR A 1 118 ? -0.793 2.109 17.266 1 98.56 118 TYR A N 1
ATOM 936 C CA . TYR A 1 118 ? -0.975 1.136 16.203 1 98.56 118 TYR A CA 1
ATOM 937 C C . TYR A 1 118 ? -0.754 -0.284 16.703 1 98.56 118 TYR A C 1
ATOM 939 O O . TYR A 1 118 ? -1.597 -1.161 16.5 1 98.56 118 TYR A O 1
ATOM 947 N N . LEU A 1 119 ? 0.365 -0.479 17.328 1 97.69 119 LEU A N 1
ATOM 948 C CA . LEU A 1 119 ? 0.756 -1.825 17.719 1 97.69 119 LEU A CA 1
ATOM 949 C C . LEU A 1 119 ? -0.073 -2.299 18.922 1 97.69 119 LEU A C 1
ATOM 951 O O . LEU A 1 119 ? -0.436 -3.475 19 1 97.69 119 LEU A O 1
ATOM 955 N N . ARG A 1 120 ? -0.404 -1.402 19.766 1 96.88 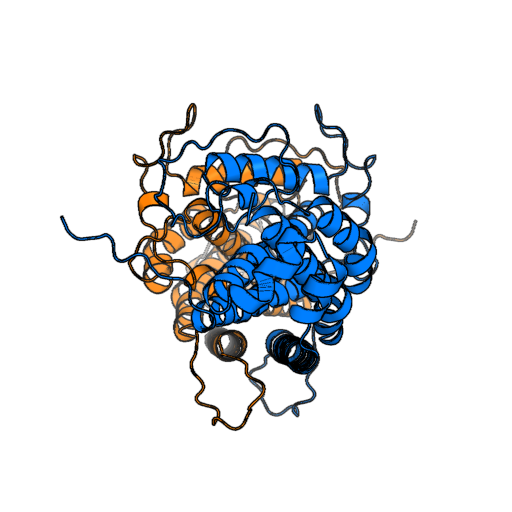120 ARG A N 1
ATOM 956 C CA . ARG A 1 120 ? -1.061 -1.795 21.016 1 96.88 120 ARG A CA 1
ATOM 957 C C . ARG A 1 120 ? -2.574 -1.847 20.844 1 96.88 120 ARG A C 1
ATOM 959 O O . ARG A 1 120 ? -3.236 -2.736 21.375 1 96.88 120 ARG A O 1
ATOM 966 N N . ASP A 1 121 ? -3.109 -0.935 20.094 1 97.06 121 ASP A N 1
ATOM 967 C CA . ASP A 1 121 ? -4.559 -0.753 20.125 1 97.06 121 ASP A CA 1
ATOM 968 C C . ASP A 1 121 ? -5.195 -1.159 18.812 1 97.06 121 ASP A C 1
ATOM 970 O O . ASP A 1 121 ? -6.238 -1.821 18.797 1 97.06 121 ASP A O 1
ATOM 974 N N . LEU A 1 122 ? -4.637 -0.765 17.719 1 97.69 122 LEU A N 1
ATOM 975 C CA . LEU A 1 122 ? -5.293 -0.97 16.438 1 97.69 122 LEU A CA 1
ATOM 976 C C . LEU A 1 122 ? -5.062 -2.391 15.93 1 97.69 122 LEU A C 1
ATOM 978 O O . LEU A 1 122 ? -6 -3.051 15.477 1 97.69 122 LEU A O 1
ATOM 982 N N . LEU A 1 123 ? -3.789 -2.85 15.984 1 97.19 123 LEU A N 1
ATOM 983 C CA . LEU A 1 123 ? -3.408 -4.125 15.391 1 97.19 123 LEU A CA 1
ATOM 984 C C . LEU A 1 123 ? -4.246 -5.262 15.961 1 97.19 123 LEU A C 1
ATOM 986 O O . LEU A 1 123 ? -4.727 -6.121 15.211 1 97.19 123 LEU A O 1
ATOM 990 N N . PRO A 1 124 ? -4.508 -5.305 17.281 1 95.31 124 PRO A N 1
ATOM 991 C CA . PRO A 1 124 ? -5.336 -6.379 17.844 1 95.31 124 PRO A CA 1
ATOM 992 C C . PRO A 1 124 ? -6.773 -6.344 17.328 1 95.31 124 PRO A C 1
ATOM 994 O O . PRO A 1 124 ? -7.449 -7.375 17.297 1 95.31 124 PRO A O 1
ATOM 997 N N . LEU A 1 125 ? -7.234 -5.18 16.906 1 94.44 125 LEU A N 1
ATOM 998 C CA . LEU A 1 125 ? -8.578 -5.039 16.359 1 94.44 125 LEU A CA 1
ATOM 999 C C . LEU A 1 125 ? -8.617 -5.484 14.898 1 94.44 125 LEU A C 1
ATOM 1001 O O . LEU A 1 125 ? -9.664 -5.922 14.406 1 94.44 125 LEU A O 1
ATOM 1005 N N . LEU A 1 126 ? -7.512 -5.355 14.281 1 94.5 126 LEU A N 1
ATOM 1006 C CA . LEU A 1 126 ? -7.438 -5.531 12.836 1 94.5 126 LEU A CA 1
ATOM 1007 C C . LEU A 1 126 ? -7.125 -6.977 12.477 1 94.5 126 LEU A C 1
ATOM 1009 O O . LEU A 1 126 ? -7.656 -7.508 11.492 1 94.5 126 LEU A O 1
ATOM 1013 N N . ALA A 1 127 ? -6.223 -7.551 13.195 1 94.44 127 ALA A N 1
ATOM 1014 C CA . ALA A 1 127 ? -5.664 -8.828 12.766 1 94.44 127 ALA A CA 1
ATOM 1015 C C . ALA A 1 127 ? -6.199 -9.977 13.625 1 94.44 127 ALA A C 1
ATOM 1017 O O . ALA A 1 127 ? -6.305 -9.852 14.844 1 94.44 127 ALA A O 1
ATOM 1018 N N . THR A 1 128 ? -6.57 -11.023 12.969 1 94.44 128 THR A N 1
ATOM 1019 C CA . THR A 1 128 ? -6.965 -12.242 13.664 1 94.44 128 THR A CA 1
ATOM 1020 C C . THR A 1 128 ? -5.734 -13.008 14.156 1 94.44 128 THR A C 1
ATOM 1022 O O . THR A 1 128 ? -4.652 -12.891 13.57 1 94.44 128 THR A O 1
ATOM 1025 N N . SER A 1 129 ? -5.965 -13.805 15.211 1 94.62 129 SER A N 1
ATOM 1026 C CA . SER A 1 129 ? -4.859 -14.617 15.711 1 94.62 129 SER A CA 1
ATOM 1027 C C . SER A 1 129 ? -4.434 -15.664 14.695 1 94.62 129 SER A C 1
ATOM 1029 O O . SER A 1 129 ? -5.266 -16.203 13.969 1 94.62 129 SER A O 1
ATOM 1031 N N . GLY A 1 130 ? -3.143 -15.844 14.625 1 95.81 130 GLY A N 1
ATOM 1032 C CA . GLY A 1 130 ? -2.643 -16.859 13.711 1 95.81 130 GLY A CA 1
ATOM 1033 C C . GLY A 1 130 ? -1.253 -16.547 13.18 1 95.81 130 GLY A C 1
ATOM 1034 O O . GLY A 1 130 ? -0.642 -15.555 13.57 1 95.81 130 GLY A O 1
ATOM 1035 N N . ASP A 1 131 ? -0.729 -17.516 12.461 1 94.94 131 ASP A N 1
ATOM 1036 C CA . ASP A 1 131 ? 0.602 -17.422 11.867 1 94.94 131 ASP A CA 1
ATOM 1037 C C . ASP A 1 131 ? 0.632 -18.078 10.484 1 94.94 131 ASP A C 1
ATOM 1039 O O . ASP A 1 131 ? 0.382 -19.281 10.359 1 94.94 131 ASP A O 1
ATOM 1043 N N . ASP A 1 132 ? 0.952 -17.297 9.508 1 93.88 132 ASP A N 1
ATOM 1044 C CA . ASP A 1 132 ? 0.975 -17.859 8.164 1 93.88 132 ASP A CA 1
ATOM 1045 C C . ASP A 1 132 ? 2.363 -17.734 7.539 1 93.88 132 ASP A C 1
ATOM 1047 O O . ASP A 1 132 ? 2.535 -18 6.348 1 93.88 132 ASP A O 1
ATOM 1051 N N . GLY A 1 133 ? 3.312 -17.219 8.273 1 93.75 133 GLY A N 1
ATOM 1052 C CA . GLY A 1 133 ? 4.699 -17.188 7.832 1 93.75 133 GLY A CA 1
ATOM 1053 C C . GLY A 1 133 ? 5.031 -15.977 6.977 1 93.75 133 GLY A C 1
ATOM 1054 O O . GLY A 1 133 ? 6.191 -15.758 6.629 1 93.75 133 GLY A O 1
ATOM 1055 N N . ASN A 1 134 ? 4.051 -15.133 6.648 1 95.19 134 ASN A N 1
ATOM 1056 C CA . ASN A 1 134 ? 4.262 -13.969 5.793 1 95.19 134 ASN A CA 1
ATOM 1057 C C . ASN A 1 134 ? 4.668 -12.742 6.605 1 95.19 134 ASN A C 1
ATOM 1059 O O . ASN A 1 134 ? 4.031 -11.695 6.516 1 95.19 134 ASN A O 1
ATOM 1063 N N . TYR A 1 135 ? 5.785 -12.812 7.219 1 96.19 135 TYR A N 1
ATOM 1064 C CA . TYR A 1 135 ? 6.223 -11.773 8.156 1 96.19 135 TYR A CA 1
ATOM 1065 C C . TYR A 1 135 ? 6.629 -10.508 7.41 1 96.19 135 TYR A C 1
ATOM 1067 O O . TYR A 1 135 ? 6.273 -9.398 7.824 1 96.19 135 TYR A O 1
ATOM 1075 N N . ALA A 1 136 ? 7.387 -10.703 6.352 1 96.31 136 ALA A N 1
ATOM 1076 C CA . ALA A 1 136 ? 7.824 -9.547 5.574 1 96.31 136 ALA A CA 1
ATOM 1077 C C . ALA A 1 136 ? 6.633 -8.789 5.004 1 96.31 136 ALA A C 1
ATOM 1079 O O . ALA A 1 136 ? 6.602 -7.555 5.039 1 96.31 136 ALA A O 1
ATOM 1080 N N . GLN A 1 137 ? 5.676 -9.508 4.469 1 96.81 137 GLN A N 1
ATOM 1081 C CA . GLN A 1 137 ? 4.477 -8.891 3.91 1 96.81 137 GLN A CA 1
ATOM 1082 C C . GLN A 1 137 ? 3.648 -8.211 5 1 96.81 137 GLN A C 1
ATOM 1084 O O . GLN A 1 137 ? 3.074 -7.148 4.777 1 96.81 137 GLN A O 1
ATOM 1089 N N . THR A 1 138 ? 3.58 -8.906 6.07 1 97.62 138 THR A N 1
ATOM 1090 C CA . THR A 1 138 ? 2.881 -8.328 7.215 1 97.62 138 THR A CA 1
ATOM 1091 C C . THR A 1 138 ? 3.506 -6.996 7.617 1 97.62 138 THR A C 1
ATOM 1093 O O . THR A 1 138 ? 2.801 -5.996 7.773 1 97.62 138 THR A O 1
ATOM 1096 N N . ALA A 1 139 ? 4.809 -6.973 7.738 1 97.81 139 ALA A N 1
ATOM 1097 C CA . ALA A 1 139 ? 5.52 -5.754 8.117 1 97.81 139 ALA A CA 1
ATOM 1098 C C . ALA A 1 139 ? 5.359 -4.676 7.051 1 97.81 139 ALA A C 1
ATOM 1100 O O . ALA A 1 139 ? 5.285 -3.486 7.371 1 97.81 139 ALA A O 1
ATOM 1101 N N . ALA A 1 140 ? 5.383 -5.074 5.816 1 97.62 140 ALA A N 1
ATOM 1102 C CA . ALA A 1 140 ? 5.195 -4.117 4.73 1 97.62 140 ALA A CA 1
ATOM 1103 C C . ALA A 1 140 ? 3.811 -3.48 4.793 1 97.62 140 ALA A C 1
ATOM 1105 O O . ALA A 1 140 ? 3.658 -2.283 4.539 1 97.62 140 ALA A O 1
ATOM 1106 N N . ALA A 1 141 ? 2.803 -4.305 5.062 1 97.69 141 ALA A N 1
ATOM 1107 C CA . ALA A 1 141 ? 1.448 -3.783 5.223 1 97.69 141 ALA A CA 1
ATOM 1108 C C . ALA A 1 141 ? 1.362 -2.838 6.418 1 97.69 141 ALA A C 1
ATOM 1110 O O . ALA A 1 141 ? 0.692 -1.805 6.352 1 97.69 141 ALA A O 1
ATOM 1111 N N . ASP A 1 142 ? 2.037 -3.227 7.496 1 98.5 142 ASP A N 1
ATOM 1112 C CA . ASP A 1 142 ? 2.105 -2.348 8.656 1 98.5 142 ASP A CA 1
ATOM 1113 C C . ASP A 1 142 ? 2.701 -0.991 8.289 1 98.5 142 ASP A C 1
ATOM 1115 O O . ASP A 1 142 ? 2.154 0.053 8.648 1 98.5 142 ASP A O 1
ATOM 1119 N N . LEU A 1 143 ? 3.773 -1.061 7.637 1 98.44 143 LEU A N 1
ATOM 1120 C CA . LEU A 1 143 ? 4.48 0.159 7.258 1 98.44 143 LEU A CA 1
ATOM 1121 C C . LEU A 1 143 ? 3.58 1.075 6.438 1 98.44 143 LEU A C 1
ATOM 1123 O O . LEU A 1 143 ? 3.502 2.277 6.703 1 98.44 143 LEU A O 1
ATOM 1127 N N . SER A 1 144 ? 2.959 0.515 5.445 1 98 144 SER A N 1
ATOM 1128 C CA . SER A 1 144 ? 2.1 1.3 4.566 1 98 144 SER A CA 1
ATOM 1129 C C . SER A 1 144 ? 0.978 1.977 5.348 1 98 144 SER A C 1
ATOM 1131 O O . SER A 1 144 ? 0.688 3.154 5.133 1 98 144 SER A O 1
ATOM 1133 N N . LEU A 1 145 ? 0.37 1.208 6.203 1 98.56 145 LEU A N 1
ATOM 1134 C CA . LEU A 1 145 ? -0.744 1.739 6.98 1 98.56 145 LEU A CA 1
ATOM 1135 C C . LEU A 1 145 ? -0.257 2.775 7.988 1 98.56 145 LEU A C 1
ATOM 1137 O O . LEU A 1 145 ? -0.887 3.82 8.164 1 98.56 145 LEU A O 1
ATOM 1141 N N . LEU A 1 146 ? 0.865 2.506 8.602 1 98.75 146 LEU A N 1
ATOM 1142 C CA . LEU A 1 146 ? 1.47 3.441 9.539 1 98.75 146 LEU A CA 1
ATOM 1143 C C . LEU A 1 146 ? 1.778 4.773 8.859 1 98.75 146 LEU A C 1
ATOM 1145 O O . LEU A 1 146 ? 1.462 5.836 9.398 1 98.75 146 LEU A O 1
ATOM 1149 N N . GLN A 1 147 ? 2.342 4.715 7.723 1 98.56 147 GLN A N 1
ATOM 1150 C CA . GLN A 1 147 ? 2.715 5.934 7.012 1 98.56 147 GLN A CA 1
ATOM 1151 C C . GLN A 1 147 ? 1.479 6.715 6.574 1 98.56 147 GLN A C 1
ATOM 1153 O O . GLN A 1 147 ? 1.484 7.945 6.574 1 98.56 147 GLN A O 1
ATOM 1158 N N . ALA A 1 148 ? 0.445 5.992 6.195 1 98.56 148 ALA A N 1
ATOM 1159 C CA . ALA A 1 148 ? -0.804 6.656 5.828 1 98.56 148 ALA A CA 1
ATOM 1160 C C . ALA A 1 148 ? -1.426 7.363 7.027 1 98.56 148 ALA A C 1
ATOM 1162 O O . ALA A 1 148 ? -1.861 8.516 6.918 1 98.56 148 ALA A O 1
ATOM 1163 N N . ILE A 1 149 ? -1.442 6.672 8.141 1 98.81 149 ILE A N 1
ATOM 1164 C CA . ILE A 1 149 ? -2.012 7.238 9.359 1 98.81 149 ILE A CA 1
ATOM 1165 C C . ILE A 1 149 ? -1.179 8.438 9.812 1 98.81 149 ILE A C 1
ATOM 1167 O O . ILE A 1 149 ? -1.726 9.477 10.18 1 98.81 149 ILE A O 1
ATOM 1171 N N . SER A 1 150 ? 0.112 8.258 9.789 1 98.81 150 SER A N 1
ATOM 1172 C CA . SER A 1 150 ? 1.017 9.336 10.172 1 98.81 150 SER A CA 1
ATOM 1173 C C . SER A 1 150 ? 0.773 10.586 9.328 1 98.81 150 SER A C 1
ATOM 1175 O O . SER A 1 150 ? 0.674 11.688 9.867 1 98.81 150 SER A O 1
ATOM 1177 N N . ARG A 1 151 ? 0.689 10.414 8.023 1 98.31 151 ARG A N 1
ATOM 1178 C CA . ARG A 1 151 ? 0.461 11.547 7.129 1 98.31 151 ARG A CA 1
ATOM 1179 C C . ARG A 1 151 ? -0.851 12.25 7.461 1 98.31 151 ARG A C 1
ATOM 1181 O O . ARG A 1 151 ? -0.9 13.477 7.531 1 98.31 151 ARG A O 1
ATOM 1188 N N . ARG A 1 152 ? -1.886 11.477 7.66 1 98.62 152 ARG A N 1
ATOM 1189 C CA . ARG A 1 152 ? -3.203 12.023 7.98 1 98.62 152 ARG A CA 1
ATOM 1190 C C . ARG A 1 152 ? -3.156 12.859 9.258 1 98.62 152 ARG A C 1
ATOM 1192 O O . ARG A 1 152 ? -3.705 13.961 9.297 1 98.62 152 ARG A O 1
ATOM 1199 N N . ILE A 1 153 ? -2.49 12.352 10.203 1 98.69 153 ILE A N 1
ATOM 1200 C CA . ILE A 1 153 ? -2.443 13 11.508 1 98.69 153 ILE A CA 1
ATOM 1201 C C . ILE A 1 153 ? -1.594 14.266 11.422 1 98.69 153 ILE A C 1
ATOM 1203 O O . ILE A 1 153 ? -2.004 15.336 11.891 1 98.69 153 ILE A O 1
ATOM 1207 N N . HIS A 1 154 ? -0.468 14.211 10.805 1 98.5 154 HIS A N 1
ATOM 1208 C CA . HIS A 1 154 ? 0.447 15.344 10.734 1 98.5 154 HIS A CA 1
ATOM 1209 C C . HIS A 1 154 ? -0.062 16.406 9.766 1 98.5 154 HIS A C 1
ATOM 1211 O O . HIS A 1 154 ? 0.394 17.547 9.805 1 98.5 154 HIS A O 1
ATOM 1217 N N . TYR A 1 155 ? -1.005 15.992 8.883 1 97.62 155 TYR A N 1
ATOM 1218 C CA . TYR A 1 155 ? -1.635 16.969 8.016 1 97.62 155 TYR A CA 1
ATOM 1219 C C . TYR A 1 155 ? -2.361 18.047 8.828 1 97.62 155 TYR A C 1
ATOM 1221 O O . TYR A 1 155 ? -2.664 19.125 8.312 1 97.62 155 TYR A O 1
ATOM 1229 N N . GLY A 1 156 ? -2.557 17.781 10.086 1 97.5 156 GLY A N 1
ATOM 1230 C CA . GLY A 1 156 ? -3.117 18.75 11.023 1 97.5 156 GLY A CA 1
ATOM 1231 C C . GLY A 1 156 ? -2.359 20.062 11.055 1 97.5 156 GLY A C 1
ATOM 1232 O O . GLY A 1 156 ? -2.938 21.109 11.336 1 97.5 156 GLY A O 1
ATOM 1233 N N . LYS A 1 157 ? -1.097 20 10.75 1 97.06 157 LYS A N 1
ATOM 1234 C CA . LYS A 1 157 ? -0.308 21.234 10.688 1 97.06 157 LYS A CA 1
ATOM 1235 C C . LYS A 1 157 ? -0.862 22.188 9.641 1 97.06 157 LYS A C 1
ATOM 1237 O O . LYS A 1 157 ? -0.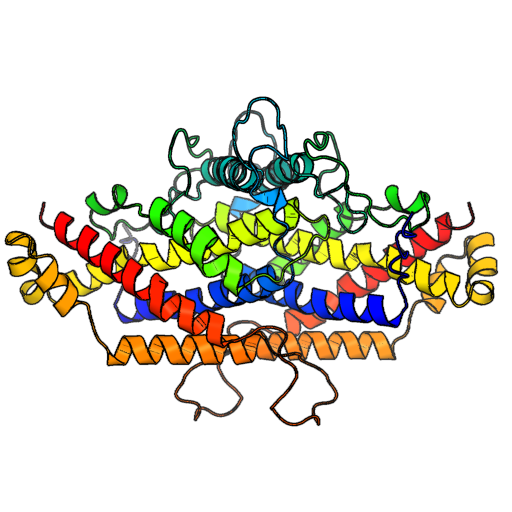95 23.391 9.883 1 97.06 157 LYS A O 1
ATOM 1242 N N . PHE A 1 158 ? -1.23 21.656 8.492 1 96 158 PHE A N 1
ATOM 1243 C CA . PHE A 1 158 ? -1.774 22.453 7.406 1 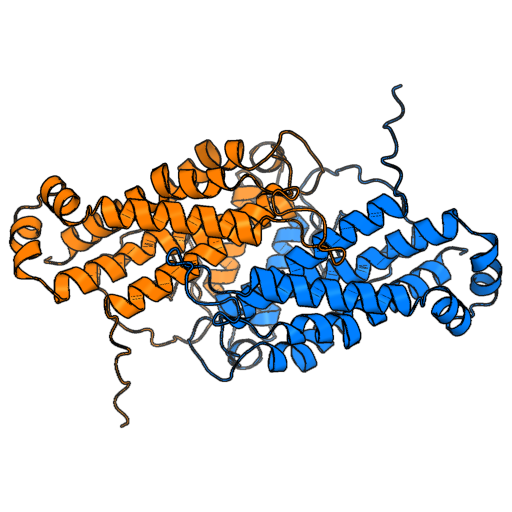96 158 PHE A CA 1
ATOM 1244 C C . PHE A 1 158 ? -3.164 22.969 7.758 1 96 158 PHE A C 1
ATOM 1246 O O . PHE A 1 158 ? -3.5 24.125 7.457 1 96 158 PHE A O 1
ATOM 1253 N N . VAL A 1 159 ? -3.93 22.125 8.406 1 96.12 159 VAL A N 1
ATOM 1254 C CA . VAL A 1 159 ? -5.266 22.516 8.844 1 96.12 159 VAL A CA 1
ATOM 1255 C C . VAL A 1 159 ? -5.168 23.672 9.828 1 96.12 159 VAL A C 1
ATOM 1257 O O . VAL A 1 159 ? -5.891 24.672 9.703 1 96.12 159 VAL A O 1
ATOM 1260 N N . ALA A 1 160 ? -4.273 23.531 10.742 1 96.69 160 ALA A N 1
ATOM 1261 C CA . ALA A 1 160 ? -4.086 24.562 11.758 1 96.69 160 ALA A CA 1
ATOM 1262 C C . ALA A 1 160 ? -3.652 25.875 11.125 1 96.69 160 ALA A C 1
ATOM 1264 O O . ALA A 1 160 ? -4.133 26.953 11.508 1 96.69 160 ALA A O 1
ATOM 1265 N N . GLU A 1 161 ? -2.762 25.781 10.195 1 96.06 161 GLU A N 1
ATOM 1266 C CA . GLU A 1 161 ? -2.26 26.984 9.547 1 96.06 161 GLU A CA 1
ATOM 1267 C C . GLU A 1 161 ? -3.369 27.703 8.789 1 96.06 161 GLU A C 1
ATOM 1269 O O . GLU A 1 161 ? -3.496 28.938 8.875 1 96.06 161 GLU A O 1
ATOM 1274 N N . VAL A 1 162 ? -4.137 26.953 8.055 1 95.56 162 VAL A N 1
ATOM 1275 C CA . VAL A 1 162 ? -5.219 27.547 7.27 1 95.56 162 VAL A CA 1
ATOM 1276 C C . VAL A 1 162 ? -6.246 28.172 8.203 1 95.56 162 VAL A C 1
ATOM 1278 O O . VAL A 1 162 ? -6.73 29.281 7.941 1 95.56 162 VAL A O 1
ATOM 1281 N N . LYS A 1 163 ? -6.613 27.547 9.266 1 95.44 163 LYS A N 1
ATOM 1282 C CA . LYS A 1 163 ? -7.574 28.062 10.234 1 95.44 163 LYS A CA 1
ATOM 1283 C C . LYS A 1 163 ? -7.047 29.328 10.906 1 95.44 163 LYS A C 1
ATOM 1285 O O . LYS A 1 163 ? -7.797 30.281 11.125 1 95.44 163 LYS A O 1
ATOM 1290 N N . PHE A 1 164 ? -5.797 29.344 11.219 1 95.62 164 PHE A N 1
ATOM 1291 C CA . PHE A 1 164 ? -5.176 30.516 11.828 1 95.62 164 PHE A CA 1
ATOM 1292 C C . PHE A 1 164 ? -5.207 31.703 10.875 1 95.62 164 PHE A C 1
ATOM 1294 O O . PHE A 1 164 ? -5.57 32.812 11.266 1 95.62 164 PHE A O 1
ATOM 1301 N N . ARG A 1 165 ? -4.875 31.406 9.633 1 93.56 165 ARG A N 1
ATOM 1302 C CA . ARG A 1 165 ? -4.844 32.469 8.625 1 93.56 165 ARG A CA 1
ATOM 1303 C C . ARG A 1 165 ? -6.242 33 8.367 1 93.56 165 ARG A C 1
ATOM 1305 O O . ARG A 1 165 ? -6.41 34.219 8.102 1 93.56 165 ARG A O 1
ATOM 1312 N N . ASP A 1 166 ? -7.184 32.188 8.43 1 93.88 166 ASP A N 1
ATOM 1313 C CA . ASP A 1 166 ? -8.562 32.594 8.172 1 93.88 166 ASP A CA 1
ATOM 1314 C C . ASP A 1 166 ? -9.133 33.375 9.336 1 93.88 166 ASP A C 1
ATOM 1316 O O . ASP A 1 166 ? -10 34.25 9.141 1 93.88 166 ASP A O 1
ATOM 1320 N N . ALA A 1 167 ? -8.711 33.125 10.57 1 94.69 167 ALA A N 1
ATOM 1321 C CA . ALA A 1 167 ? -9.258 33.781 11.742 1 94.69 167 ALA A CA 1
ATOM 1322 C C . ALA A 1 167 ? -8.195 33.969 12.82 1 94.69 167 ALA A C 1
ATOM 1324 O O . ALA A 1 167 ? -8.352 33.469 13.938 1 94.69 167 ALA A O 1
ATOM 1325 N N . PRO A 1 168 ? -7.203 34.781 12.516 1 94.56 168 PRO A N 1
ATOM 1326 C CA . PRO A 1 168 ? -6.117 34.969 13.484 1 94.56 168 PRO A CA 1
ATOM 1327 C C . PRO A 1 168 ? -6.602 35.5 14.828 1 94.56 168 PRO A C 1
ATOM 1329 O O . PRO A 1 168 ? -6.043 35.188 15.875 1 94.56 168 PRO A O 1
ATOM 1332 N N . GLN A 1 169 ? -7.652 36.281 14.828 1 95.31 169 GLN A N 1
ATOM 1333 C CA . GLN A 1 169 ? -8.148 36.906 16.031 1 95.31 169 GLN A CA 1
ATOM 1334 C C . GLN A 1 169 ? -8.711 35.906 17.016 1 95.31 169 GLN A C 1
ATOM 1336 O O . GLN A 1 169 ? -8.695 36.125 18.234 1 95.31 169 GLN A O 1
ATOM 1341 N N . ASP A 1 170 ? -9.148 34.812 16.484 1 95.56 170 ASP A N 1
ATOM 1342 C CA . ASP A 1 170 ? -9.703 33.781 17.344 1 95.56 170 ASP A CA 1
ATOM 1343 C C . ASP A 1 170 ? -8.602 32.938 17.984 1 95.56 170 ASP A C 1
ATOM 1345 O O . ASP A 1 170 ? -8.773 32.406 19.078 1 95.56 170 ASP A O 1
ATOM 1349 N N . TYR A 1 171 ? -7.438 32.906 17.375 1 96.06 171 TYR A N 1
ATOM 1350 C CA . TYR A 1 171 ? -6.402 31.969 17.797 1 96.06 171 TYR A CA 1
ATOM 1351 C C . TYR A 1 171 ? -5.293 32.688 18.547 1 96.06 171 TYR A C 1
ATOM 1353 O O . TYR A 1 171 ? -4.738 32.156 19.516 1 96.06 171 TYR A O 1
ATOM 1361 N N . GLU A 1 172 ? -5.016 33.875 18.25 1 95.44 172 GLU A N 1
ATOM 1362 C CA . GLU A 1 172 ? -3.838 34.594 18.734 1 95.44 172 GLU A CA 1
ATOM 1363 C C . GLU A 1 172 ? -3.883 34.75 20.25 1 95.44 172 GLU A C 1
ATOM 1365 O O . GLU A 1 172 ? -2.883 34.531 20.938 1 95.44 172 GLU A O 1
ATOM 1370 N N . PRO A 1 173 ? -5.004 35.219 20.781 1 95.94 173 PRO A N 1
ATOM 1371 C CA . PRO A 1 173 ? -5.035 35.344 22.25 1 95.94 173 PRO A CA 1
ATOM 1372 C C . PRO A 1 173 ? -4.773 34.031 22.969 1 95.94 173 PRO A C 1
ATOM 1374 O O . PRO A 1 173 ? -4.094 34.031 24 1 95.94 173 PRO A O 1
ATOM 1377 N N . LEU A 1 174 ? -5.27 32.969 22.469 1 96.69 174 LEU A N 1
ATOM 1378 C CA . LEU A 1 174 ? -5.094 31.672 23.078 1 96.69 174 LEU A CA 1
ATOM 1379 C C . LEU A 1 174 ? -3.652 31.188 22.922 1 96.69 174 LEU A C 1
ATOM 1381 O O . LEU A 1 174 ? -3.111 30.547 23.828 1 96.69 174 LEU A O 1
ATOM 1385 N N . ILE A 1 175 ? -3.035 31.469 21.812 1 96 175 ILE A N 1
ATOM 1386 C CA . ILE A 1 175 ? -1.657 31.078 21.547 1 96 175 ILE A CA 1
ATOM 1387 C C . ILE A 1 175 ? -0.714 31.812 22.484 1 96 175 ILE A C 1
ATOM 1389 O O . ILE A 1 175 ? 0.173 31.203 23.094 1 96 175 ILE A O 1
ATOM 1393 N N . ARG A 1 176 ? -0.98 33.094 22.609 1 95.38 176 ARG A N 1
ATOM 1394 C CA . ARG A 1 176 ? -0.138 33.906 23.469 1 95.38 176 ARG A CA 1
ATOM 1395 C C . ARG A 1 176 ? -0.261 33.5 24.922 1 95.38 176 ARG A C 1
ATOM 1397 O O . ARG A 1 176 ? 0.713 33.531 25.672 1 95.38 176 ARG A O 1
ATOM 1404 N N . ALA A 1 177 ? -1.377 33.062 25.297 1 96.12 177 ALA A N 1
ATOM 1405 C CA . ALA A 1 177 ? -1.638 32.625 26.656 1 96.12 177 ALA A CA 1
ATOM 1406 C C . ALA A 1 177 ? -1.199 31.172 26.859 1 96.12 177 ALA A C 1
ATOM 1408 O O . ALA A 1 177 ? -1.255 30.656 27.969 1 96.12 177 ALA A O 1
ATOM 1409 N N . LYS A 1 178 ? -0.745 30.578 25.797 1 95.62 178 LYS A N 1
ATOM 1410 C CA . LYS A 1 178 ? -0.382 29.156 25.812 1 95.62 178 LYS A CA 1
ATOM 1411 C C . LYS A 1 178 ? -1.515 28.312 26.391 1 95.62 178 LYS A C 1
ATOM 1413 O O . LYS A 1 178 ? -1.28 27.438 27.219 1 95.62 178 LYS A O 1
ATOM 1418 N N . ASP A 1 179 ? -2.699 28.641 26 1 96.56 179 ASP A N 1
ATOM 1419 C CA . ASP A 1 179 ? -3.906 27.984 26.516 1 96.56 179 ASP A CA 1
ATOM 1420 C C . ASP A 1 179 ? -4.246 26.75 25.688 1 96.56 179 ASP A C 1
ATOM 1422 O O . ASP A 1 179 ? -5.152 26.781 24.844 1 96.56 179 ASP A O 1
ATOM 1426 N N . ARG A 1 180 ? -3.688 25.719 25.984 1 96.88 180 ARG A N 1
ATOM 1427 C CA . ARG A 1 180 ? -3.875 24.469 25.25 1 96.88 180 ARG A CA 1
ATOM 1428 C C . ARG A 1 180 ? -5.34 24.031 25.266 1 96.88 180 ARG A C 1
ATOM 1430 O O . ARG A 1 180 ? -5.871 23.594 24.25 1 96.88 180 ARG A O 1
ATOM 1437 N N . GLU A 1 181 ? -5.93 24.078 26.375 1 97.12 181 GLU A N 1
ATOM 1438 C CA . GLU A 1 181 ? -7.32 23.656 26.516 1 97.12 181 GLU A CA 1
ATOM 1439 C C . GLU A 1 181 ? -8.25 24.531 25.672 1 97.12 181 GLU A C 1
ATOM 1441 O O . GLU A 1 181 ? -9.188 24.031 25.062 1 97.12 181 GLU A O 1
ATOM 1446 N N . GLY A 1 182 ? -7.996 25.797 25.719 1 97.31 182 GLY A N 1
ATOM 1447 C CA . GLY A 1 182 ? -8.781 26.703 24.906 1 97.31 182 GLY A CA 1
ATOM 1448 C C . GLY A 1 182 ? -8.656 26.422 23.422 1 97.31 182 GLY A C 1
ATOM 1449 O O . GLY A 1 182 ? -9.641 26.469 22.688 1 97.31 182 GLY A O 1
ATOM 1450 N N . LEU A 1 183 ? -7.422 26.188 22.969 1 97.5 183 LEU A N 1
ATOM 1451 C CA . LEU A 1 183 ? -7.18 25.844 21.562 1 97.5 183 LEU A CA 1
ATOM 1452 C C . LEU A 1 183 ? -7.887 24.547 21.188 1 97.5 183 LEU A C 1
ATOM 1454 O O . LEU A 1 183 ? -8.5 24.453 20.125 1 97.5 183 LEU A O 1
ATOM 1458 N N . MET A 1 184 ? -7.816 23.594 22.078 1 97.5 184 MET A N 1
ATOM 1459 C CA . MET A 1 184 ? -8.469 22.312 21.828 1 97.5 184 MET A CA 1
ATOM 1460 C C . MET A 1 184 ? -9.977 22.5 21.656 1 97.5 184 MET A C 1
ATOM 1462 O O . MET A 1 184 ? -10.578 21.891 20.766 1 97.5 184 MET A O 1
ATOM 1466 N N . LYS A 1 185 ? -10.562 23.281 22.5 1 96.25 185 LYS A N 1
ATOM 1467 C CA . LYS A 1 185 ? -11.992 23.547 22.406 1 96.25 185 LYS A CA 1
ATOM 1468 C C . LYS A 1 185 ? -12.344 24.234 21.094 1 96.25 185 LYS A C 1
ATOM 1470 O O . LYS A 1 185 ? -13.352 23.906 20.453 1 96.25 185 LYS A O 1
ATOM 1475 N N . LEU A 1 186 ? -11.516 25.172 20.719 1 95.44 186 LEU A N 1
ATOM 1476 C CA . LEU A 1 186 ? -11.734 25.922 19.484 1 95.44 186 LEU A CA 1
ATOM 1477 C C . LEU A 1 186 ? -11.648 25.016 18.266 1 95.44 186 LEU A C 1
ATOM 1479 O O . LEU A 1 186 ? -12.344 25.234 17.266 1 95.44 186 LEU A O 1
ATOM 1483 N N . LEU A 1 187 ? -10.812 24 18.375 1 95.94 187 LEU A N 1
ATOM 1484 C CA . LEU A 1 187 ? -10.539 23.109 17.234 1 95.94 187 LEU A CA 1
ATOM 1485 C C . LEU A 1 187 ? -11.531 21.953 17.203 1 95.94 187 LEU A C 1
ATOM 1487 O O . LEU A 1 187 ? -11.547 21.188 16.234 1 95.94 187 LEU A O 1
ATOM 1491 N N . THR A 1 188 ? -12.352 21.812 18.203 1 95.25 188 THR A N 1
ATOM 1492 C CA . THR A 1 188 ? -13.25 20.672 18.312 1 95.25 188 THR A CA 1
ATOM 1493 C C . THR A 1 188 ? -14.641 21.031 17.781 1 95.25 188 THR A C 1
ATOM 1495 O O . THR A 1 188 ? -15.289 21.938 18.297 1 95.25 188 THR A O 1
ATOM 1498 N N . PHE A 1 189 ? -15 20.375 16.703 1 93.56 189 PHE A N 1
ATOM 1499 C CA . PHE A 1 189 ? -16.344 20.484 16.141 1 93.56 189 PHE A CA 1
ATOM 1500 C C . PHE A 1 189 ? -17.031 19.125 16.109 1 93.56 189 PHE A C 1
ATOM 1502 O O . PHE A 1 189 ? -16.922 18.406 15.109 1 93.56 189 PHE A O 1
ATOM 1509 N N . ALA A 1 190 ? -17.797 18.875 17.016 1 93.44 190 ALA A N 1
ATOM 1510 C CA . ALA A 1 190 ? -18.375 17.562 17.234 1 93.44 190 ALA A CA 1
ATOM 1511 C C . ALA A 1 190 ? -19.156 17.094 16 1 93.44 190 ALA A C 1
ATOM 1513 O O . ALA A 1 190 ? -19.109 15.914 15.641 1 93.44 190 ALA A O 1
ATOM 1514 N N . SER A 1 191 ? -19.859 17.953 15.398 1 94.94 191 SER A N 1
ATOM 1515 C CA . SER A 1 191 ? -20.656 17.594 14.234 1 94.94 191 SER A CA 1
ATOM 1516 C C . SER A 1 191 ? -19.781 17.172 13.062 1 94.94 191 SER A C 1
ATOM 1518 O O . SER A 1 191 ? -20.109 16.234 12.344 1 94.94 191 SER A O 1
ATOM 1520 N N . VAL A 1 192 ? -18.672 17.891 12.898 1 93.62 192 VAL A N 1
ATOM 1521 C CA . VAL A 1 192 ? -17.75 17.562 11.82 1 93.62 192 VAL A CA 1
ATOM 1522 C C . VAL A 1 192 ? -17.078 16.219 12.102 1 93.62 192 VAL A C 1
ATOM 1524 O O . VAL A 1 192 ? -16.953 15.383 11.203 1 93.62 192 VAL A O 1
ATOM 1527 N N . GLU A 1 193 ? -16.688 16.062 13.352 1 95.38 193 GLU A N 1
ATOM 1528 C CA . GLU A 1 193 ? -16.062 14.805 13.742 1 95.38 193 GLU A CA 1
ATOM 1529 C C . GLU A 1 193 ? -16.984 13.617 13.492 1 95.38 193 GLU A C 1
ATOM 1531 O O . GLU A 1 193 ? -16.547 12.578 12.992 1 95.38 193 GLU A O 1
ATOM 1536 N N . GLU A 1 194 ? -18.234 13.781 13.844 1 96.06 194 GLU A N 1
ATOM 1537 C CA . GLU A 1 194 ? -19.203 12.727 13.633 1 96.06 194 GLU A CA 1
ATOM 1538 C C . GLU A 1 194 ? -19.406 12.445 12.141 1 96.06 194 GLU A C 1
ATOM 1540 O O . GLU A 1 194 ? -19.547 11.289 11.734 1 96.06 194 GLU A O 1
ATOM 1545 N N . THR A 1 195 ? -19.422 13.461 11.398 1 95.62 195 THR A N 1
ATOM 1546 C CA . THR A 1 195 ? -19.562 13.328 9.953 1 95.62 195 THR A CA 1
ATOM 1547 C C . THR A 1 195 ? -18.391 12.547 9.367 1 95.62 195 THR A C 1
ATOM 1549 O O . THR A 1 195 ? -18.578 11.695 8.5 1 95.62 195 THR A O 1
ATOM 1552 N N . VAL A 1 196 ? -17.172 12.875 9.82 1 96.25 196 VAL A N 1
ATOM 1553 C CA . VAL A 1 196 ? -15.984 12.172 9.352 1 96.25 196 VAL A CA 1
ATOM 1554 C C . VAL A 1 196 ? -16.078 10.695 9.734 1 96.25 196 VAL A C 1
ATOM 1556 O O . VAL A 1 196 ? -15.781 9.82 8.914 1 96.25 196 VAL A O 1
ATOM 1559 N N . ARG A 1 197 ? -16.484 10.438 10.945 1 96.81 197 ARG A N 1
ATOM 1560 C CA . ARG A 1 197 ? -16.594 9.07 11.438 1 96.81 197 ARG A CA 1
ATOM 1561 C C . ARG A 1 197 ? -17.578 8.266 10.578 1 96.81 197 ARG A C 1
ATOM 1563 O O . ARG A 1 197 ? -17.266 7.141 10.172 1 96.81 197 ARG A O 1
ATOM 1570 N N . LYS A 1 198 ? -18.688 8.836 10.305 1 96.62 198 LYS A N 1
ATOM 1571 C CA . LYS A 1 198 ? -19.703 8.172 9.5 1 96.62 198 LYS A CA 1
ATOM 1572 C C . LYS A 1 198 ? -19.219 7.945 8.07 1 96.62 198 LYS A C 1
ATOM 1574 O O . LYS A 1 198 ? -19.5 6.898 7.473 1 96.62 198 LYS A O 1
ATOM 1579 N N . ARG A 1 199 ? -18.578 8.898 7.562 1 96.75 199 ARG A N 1
ATOM 1580 C CA . ARG A 1 199 ? -18.062 8.789 6.195 1 96.75 199 ARG A CA 1
ATOM 1581 C C . ARG A 1 199 ? -17.047 7.668 6.078 1 96.75 199 ARG A C 1
ATOM 1583 O O . ARG A 1 199 ? -17.094 6.871 5.141 1 96.75 199 ARG A O 1
ATOM 1590 N N . VAL A 1 200 ? -16.109 7.625 7.031 1 97.62 200 VAL A N 1
ATOM 1591 C CA . VAL A 1 200 ? -15.07 6.605 6.973 1 97.62 200 VAL A CA 1
ATOM 1592 C C . VAL A 1 200 ? -15.688 5.223 7.156 1 97.62 200 VAL A C 1
ATOM 1594 O O . VAL A 1 200 ? -15.219 4.246 6.566 1 97.62 200 VAL A O 1
ATOM 1597 N N . GLU A 1 201 ? -16.688 5.141 7.996 1 96.88 201 GLU A N 1
ATOM 1598 C CA . GLU A 1 201 ? -17.375 3.861 8.156 1 96.88 201 GLU A CA 1
ATOM 1599 C C . GLU A 1 201 ? -18.062 3.447 6.863 1 96.88 201 GLU A C 1
ATOM 1601 O O . GLU A 1 201 ? -18.031 2.275 6.477 1 96.88 201 GLU A O 1
ATOM 1606 N N . LYS A 1 202 ? -18.766 4.363 6.27 1 95.94 202 LYS A N 1
ATOM 1607 C CA . LYS A 1 202 ? -19.422 4.098 4.988 1 95.94 202 LYS A CA 1
ATOM 1608 C C . LYS A 1 202 ? -18.406 3.682 3.932 1 95.94 202 LYS A C 1
ATOM 1610 O O . LYS A 1 202 ? -18.625 2.736 3.176 1 95.94 202 LYS A O 1
ATOM 1615 N N . LYS A 1 203 ? -17.328 4.41 3.855 1 95.94 203 LYS A N 1
ATOM 1616 C CA . LYS A 1 203 ? -16.25 4.051 2.93 1 95.94 203 LYS A CA 1
ATOM 1617 C C . LYS A 1 203 ? -15.758 2.629 3.182 1 95.94 203 LYS A C 1
ATOM 1619 O O . LYS A 1 203 ? -15.57 1.857 2.24 1 95.94 203 LYS A O 1
ATOM 1624 N N . ALA A 1 204 ? -15.5 2.324 4.453 1 96.44 204 ALA A N 1
ATOM 1625 C CA . ALA A 1 204 ? -15.023 0.992 4.812 1 96.44 204 ALA A CA 1
ATOM 1626 C C . ALA A 1 204 ? -16.016 -0.083 4.398 1 96.44 204 ALA A C 1
ATOM 1628 O O . ALA A 1 204 ? -15.633 -1.185 4.008 1 96.44 204 ALA A O 1
ATOM 1629 N N . THR A 1 205 ? -17.281 0.224 4.477 1 95.19 205 THR A N 1
ATOM 1630 C CA . THR A 1 205 ? -18.328 -0.703 4.07 1 95.19 205 THR A CA 1
ATOM 1631 C C . THR A 1 205 ? -18.297 -0.923 2.559 1 95.19 205 THR A C 1
ATOM 1633 O O . THR A 1 205 ? -18.406 -2.057 2.09 1 95.19 205 THR A O 1
ATOM 1636 N N . VAL A 1 206 ? -18.109 0.121 1.885 1 93.5 206 VAL A N 1
ATOM 1637 C CA . VAL A 1 206 ? -18.109 0.06 0.427 1 93.5 206 VAL A CA 1
ATOM 1638 C C . VAL A 1 206 ? -16.859 -0.655 -0.064 1 93.5 206 VAL A C 1
ATOM 1640 O O . VAL A 1 206 ? -16.938 -1.568 -0.889 1 93.5 206 VAL A O 1
ATOM 1643 N N . PHE A 1 207 ? -15.688 -0.272 0.438 1 93.69 207 PHE A N 1
ATOM 1644 C CA . PHE A 1 207 ? -14.422 -0.812 -0.045 1 93.69 207 PHE A CA 1
ATOM 1645 C C . PHE A 1 207 ? -14.195 -2.219 0.495 1 93.69 207 PHE A C 1
ATOM 1647 O O . PHE A 1 207 ? -13.422 -2.988 -0.075 1 93.69 207 PHE A O 1
ATOM 1654 N N . GLY A 1 208 ? -14.805 -2.51 1.611 1 92.75 208 GLY A N 1
ATOM 1655 C CA . GLY A 1 208 ? -14.594 -3.799 2.254 1 92.75 208 GLY A CA 1
ATOM 1656 C C . GLY A 1 208 ? -15.562 -4.863 1.777 1 92.75 208 GLY A C 1
ATOM 1657 O O . GLY A 1 208 ? -15.477 -6.02 2.193 1 92.75 208 GLY A O 1
ATOM 1658 N N . GLN A 1 209 ? -16.375 -4.559 0.889 1 90.44 209 GLN A N 1
ATOM 1659 C CA . GLN A 1 209 ? -17.375 -5.52 0.439 1 90.44 209 GLN A CA 1
ATOM 1660 C C . GLN A 1 209 ? -16.781 -6.508 -0.562 1 90.44 209 GLN A C 1
ATOM 1662 O O . GLN A 1 209 ? -15.805 -6.195 -1.236 1 90.44 209 GLN A O 1
ATOM 1667 N N . GLU A 1 210 ? -17.359 -7.691 -0.607 1 89.12 210 GLU A N 1
ATOM 1668 C CA . GLU A 1 210 ? -17.062 -8.633 -1.683 1 89.12 210 GLU A CA 1
ATOM 1669 C C . GLU A 1 210 ? -17.844 -8.289 -2.949 1 89.12 210 GLU A C 1
ATOM 1671 O O . GLU A 1 210 ? -19.062 -8.227 -2.934 1 89.12 210 GLU A O 1
ATOM 1676 N N . VAL A 1 211 ? -17.156 -8.031 -3.967 1 87.88 211 VAL A N 1
ATOM 1677 C CA . VAL A 1 211 ? -17.797 -7.621 -5.215 1 87.88 211 VAL A CA 1
ATOM 1678 C C . VAL A 1 211 ? -17.844 -8.805 -6.18 1 87.88 211 VAL A C 1
ATOM 1680 O O . VAL A 1 211 ? -16.812 -9.406 -6.492 1 87.88 211 VAL A O 1
ATOM 1683 N N . GLY A 1 212 ? -19.016 -9.367 -6.527 1 83.62 212 GLY A N 1
ATOM 1684 C CA . GLY A 1 212 ? -19.25 -10.414 -7.508 1 83.62 212 GLY A CA 1
ATOM 1685 C C . GLY A 1 212 ? -20.141 -9.969 -8.656 1 83.62 212 GLY A C 1
ATOM 1686 O O . GLY A 1 212 ? -20.719 -8.891 -8.609 1 83.62 212 GLY A O 1
ATOM 1687 N N . LEU A 1 213 ? -20.094 -10.68 -9.828 1 80.38 213 LEU A N 1
ATOM 1688 C CA . LEU A 1 213 ? -20.938 -10.336 -10.977 1 80.38 213 LEU A CA 1
ATOM 1689 C C . LEU A 1 213 ? -22.391 -10.695 -10.703 1 80.38 213 LEU A C 1
ATOM 1691 O O . LEU A 1 213 ? -23.312 -10.062 -11.25 1 80.38 213 LEU A O 1
ATOM 1695 N N . ASP A 1 214 ? -22.703 -11.805 -10.141 1 67.25 214 ASP A N 1
ATOM 1696 C CA . ASP A 1 214 ? -24.094 -12.18 -9.852 1 67.25 214 ASP A CA 1
ATOM 1697 C C . ASP A 1 214 ? -24.688 -11.305 -8.75 1 67.25 214 ASP A C 1
ATOM 1699 O O . ASP A 1 214 ? -24.156 -11.258 -7.637 1 67.25 214 ASP A O 1
ATOM 1703 N N . SER A 1 215 ? -24.984 -10.133 -9.133 1 53.03 215 SER A N 1
ATOM 1704 C CA . SER A 1 215 ? -25.531 -9.047 -8.32 1 53.03 215 SER A CA 1
ATOM 1705 C C . SER A 1 215 ? -26.516 -9.578 -7.285 1 53.03 215 SER A C 1
ATOM 1707 O O . SER A 1 215 ? -27.031 -8.812 -6.461 1 53.03 215 SER A O 1
ATOM 1709 N N . ASP A 1 216 ? -27.359 -10.602 -7.766 1 43.59 216 ASP A N 1
ATOM 1710 C CA . ASP A 1 216 ? -28.594 -10.648 -7.012 1 43.59 216 ASP A CA 1
ATOM 1711 C C . ASP A 1 216 ? -28.328 -10.695 -5.512 1 43.59 216 ASP A C 1
ATOM 1713 O O . ASP A 1 216 ? -29.25 -10.953 -4.719 1 43.59 216 ASP A O 1
ATOM 1717 N N . ASN A 1 217 ? -27.281 -11.25 -5.125 1 41.94 217 ASN A N 1
ATOM 1718 C CA . ASN A 1 217 ? -27.453 -11.375 -3.68 1 41.94 217 ASN A CA 1
ATOM 1719 C C . ASN A 1 217 ? -27.531 -10.008 -3.006 1 41.94 217 ASN A C 1
ATOM 1721 O O . ASN A 1 217 ? -26.75 -9.109 -3.33 1 41.94 217 ASN A O 1
ATOM 1725 N N . ASP A 1 218 ? -28.656 -9.711 -2.426 1 40.59 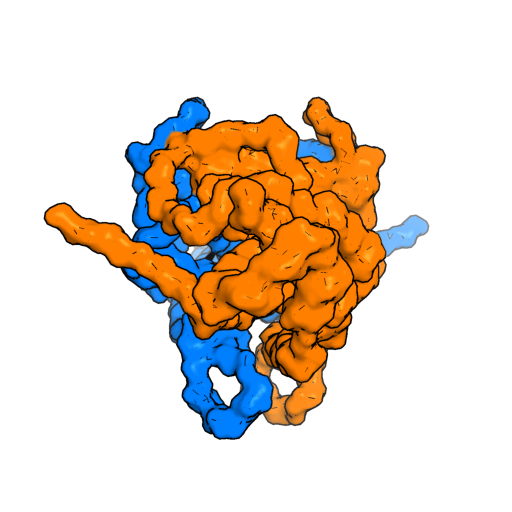218 ASP A N 1
ATOM 1726 C CA . ASP A 1 218 ? -29.078 -8.586 -1.598 1 40.59 218 ASP A CA 1
ATOM 1727 C C . ASP A 1 218 ? -27.875 -7.926 -0.922 1 40.59 218 ASP A C 1
ATOM 1729 O O . ASP A 1 218 ? -26.875 -8.594 -0.623 1 40.59 218 ASP A O 1
ATOM 1733 N N . GLY A 1 219 ? -27.719 -6.641 -0.797 1 43.06 219 GLY A N 1
ATOM 1734 C CA . GLY A 1 219 ? -26.984 -5.539 -0.19 1 43.06 219 GLY A CA 1
ATOM 1735 C C . GLY A 1 219 ? -26.094 -5.973 0.953 1 43.06 219 GLY A C 1
ATOM 1736 O O . GLY A 1 219 ? -25.359 -5.156 1.521 1 43.06 219 GLY A O 1
ATOM 1737 N N . LYS A 1 220 ? -26.672 -6.844 1.722 1 47.91 220 LYS A N 1
ATOM 1738 C CA . LYS A 1 220 ? -26.047 -7.211 2.986 1 47.91 220 LYS A CA 1
ATOM 1739 C C . LYS A 1 220 ? -24.875 -8.156 2.76 1 47.91 220 LYS A C 1
ATOM 1741 O O . LYS A 1 220 ? -24.969 -9.352 3.012 1 47.91 220 LYS A O 1
ATOM 1746 N N . GLY A 1 221 ? -24.141 -8.141 1.662 1 52.34 221 GLY A N 1
ATOM 1747 C CA . GLY A 1 221 ? -23.078 -8.992 1.159 1 52.34 221 GLY A CA 1
ATOM 1748 C C . GLY A 1 221 ? -21.969 -9.227 2.172 1 52.34 221 GLY A C 1
ATOM 1749 O O . GLY A 1 221 ? -21.844 -8.492 3.15 1 52.34 221 GLY A O 1
ATOM 1750 N N . LYS A 1 222 ? -21.328 -10.375 2.189 1 69.12 222 LYS A N 1
ATOM 1751 C CA . LYS A 1 222 ? -20.188 -10.781 3.002 1 69.12 222 LYS A CA 1
ATOM 1752 C C . LYS A 1 222 ? -19.062 -9.75 2.938 1 69.12 222 LYS A C 1
ATOM 1754 O O . LYS A 1 222 ? -18.781 -9.203 1.869 1 69.12 222 LYS A O 1
ATOM 1759 N N . SER A 1 223 ? -18.828 -9.18 4.109 1 83.94 223 SER A N 1
ATOM 1760 C CA . SER A 1 223 ? -17.766 -8.188 4.207 1 83.94 223 SER A CA 1
ATOM 1761 C C . SER A 1 223 ? -16.438 -8.844 4.602 1 83.94 223 SER A C 1
ATOM 1763 O O . SER A 1 223 ? -16.422 -9.734 5.457 1 83.94 223 SER A O 1
ATOM 1765 N N . LYS A 1 224 ? -15.492 -8.531 3.863 1 84.69 224 LYS A N 1
ATOM 1766 C CA . LYS A 1 224 ? -14.164 -9.07 4.141 1 84.69 224 LYS A CA 1
ATOM 1767 C C . LYS A 1 224 ? -13.5 -8.32 5.289 1 84.69 224 LYS A C 1
ATOM 1769 O O . LYS A 1 224 ? -12.422 -8.711 5.754 1 84.69 224 LYS A O 1
ATOM 1774 N N . PHE A 1 225 ? -14.141 -7.242 5.719 1 88.12 225 PHE A N 1
ATOM 1775 C CA . PHE A 1 225 ? -13.57 -6.344 6.719 1 88.12 225 PHE A CA 1
ATOM 1776 C C . PHE A 1 225 ? -14.664 -5.734 7.586 1 88.12 225 PHE A C 1
ATOM 1778 O O . PHE A 1 225 ? -15.75 -5.422 7.098 1 88.12 225 PHE A O 1
ATOM 1785 N N . ASP A 1 226 ? -14.469 -5.715 8.922 1 92.94 226 ASP A N 1
ATOM 1786 C CA . ASP A 1 22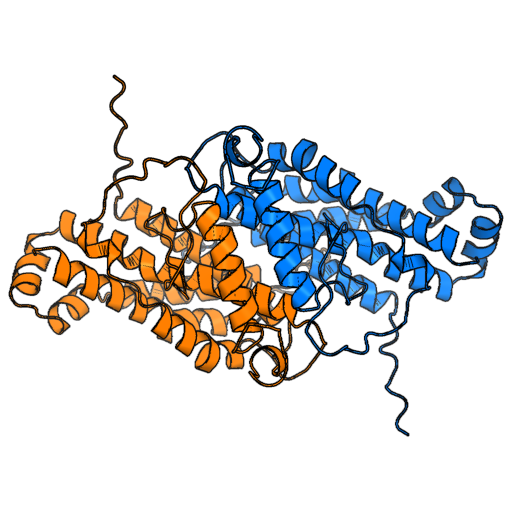6 ? -15.383 -5.031 9.828 1 92.94 226 ASP A CA 1
ATOM 1787 C C . ASP A 1 226 ? -15.258 -3.514 9.688 1 92.94 226 ASP A C 1
ATOM 1789 O O . ASP A 1 226 ? -14.305 -2.916 10.188 1 92.94 226 ASP A O 1
ATOM 1793 N N . PRO A 1 227 ? -16.219 -2.906 9.125 1 94.25 227 PRO A N 1
ATOM 1794 C CA . PRO A 1 227 ? -16.109 -1.476 8.836 1 94.25 227 PRO A CA 1
ATOM 1795 C C . PRO A 1 227 ? -16.031 -0.621 10.102 1 94.25 227 PRO A C 1
ATOM 1797 O O . PRO A 1 227 ? -15.586 0.526 10.055 1 94.25 227 PRO A O 1
ATOM 1800 N N . THR A 1 228 ? -16.516 -1.136 11.258 1 95.81 228 THR A N 1
ATOM 1801 C CA . THR A 1 228 ? -16.547 -0.356 12.484 1 95.81 228 THR A CA 1
ATOM 1802 C C . THR A 1 228 ? -15.125 -0.097 12.984 1 95.81 228 THR A C 1
ATOM 1804 O O . THR A 1 228 ? -14.891 0.824 13.773 1 95.81 228 THR A O 1
ATOM 1807 N N . VAL A 1 229 ? -14.188 -0.935 12.531 1 96.62 229 VAL A N 1
ATOM 1808 C CA . VAL A 1 229 ? -12.789 -0.735 12.898 1 96.62 229 VAL A CA 1
ATOM 1809 C C . VAL A 1 229 ? -12.305 0.625 12.398 1 96.62 229 VAL A C 1
ATOM 1811 O O . VAL A 1 229 ? -11.57 1.326 13.094 1 96.62 229 VAL A O 1
ATOM 1814 N N . ALA A 1 230 ? -12.734 1.005 11.219 1 97.25 230 ALA A N 1
ATOM 1815 C CA . ALA A 1 230 ? -12.336 2.283 10.641 1 97.25 230 ALA A CA 1
ATOM 1816 C C . ALA A 1 230 ? -12.891 3.453 11.445 1 97.25 230 ALA A C 1
ATOM 1818 O O . ALA A 1 230 ? -12.18 4.418 11.727 1 97.25 230 ALA A O 1
ATOM 1819 N N . SER A 1 231 ? -14.141 3.359 11.773 1 97 231 SER A N 1
ATOM 1820 C CA . SER A 1 231 ? -14.75 4.441 12.539 1 97 231 SER A CA 1
ATOM 1821 C C . SER A 1 231 ? -14.133 4.543 13.93 1 97 231 SER A C 1
ATOM 1823 O O . SER A 1 231 ? -13.945 5.641 14.453 1 97 231 SER A O 1
ATOM 1825 N N . ARG A 1 232 ? -13.852 3.459 14.539 1 97.06 232 ARG A N 1
ATOM 1826 C CA . ARG A 1 232 ? -13.203 3.445 15.844 1 97.06 232 ARG A CA 1
ATOM 1827 C C . ARG A 1 232 ? -11.805 4.062 15.773 1 97.06 232 ARG A C 1
ATOM 1829 O O . ARG A 1 232 ? -11.422 4.84 16.641 1 97.06 232 ARG A O 1
ATOM 1836 N N . LEU A 1 233 ? -11.07 3.676 14.789 1 98.25 233 LEU A N 1
ATOM 1837 C CA . LEU A 1 233 ? -9.742 4.242 14.578 1 98.25 233 LEU A CA 1
ATOM 1838 C C . LEU A 1 233 ? -9.805 5.766 14.531 1 98.25 233 LEU A C 1
ATOM 1840 O O . LEU A 1 233 ? -9.039 6.445 15.211 1 98.25 233 LEU A O 1
ATOM 1844 N N . TYR A 1 234 ? -10.734 6.289 13.766 1 98.44 234 TYR A N 1
ATOM 1845 C CA . TYR A 1 234 ? -10.82 7.738 13.602 1 98.44 234 TYR A CA 1
ATOM 1846 C C . TYR A 1 234 ? -11.32 8.406 14.875 1 98.44 234 TYR A C 1
ATOM 1848 O O . TYR A 1 234 ? -10.781 9.43 15.297 1 98.44 234 TYR A O 1
ATOM 1856 N N . LYS A 1 235 ? -12.289 7.797 15.43 1 97.44 235 LYS A N 1
ATOM 1857 C CA . LYS A 1 235 ? -12.898 8.383 16.609 1 97.44 235 LYS A CA 1
ATOM 1858 C C . LYS A 1 235 ? -11.922 8.406 17.781 1 97.44 235 LYS A C 1
ATOM 1860 O O . LYS A 1 235 ? -11.742 9.438 18.438 1 97.44 235 LYS A O 1
ATOM 1865 N N . ASN A 1 236 ? -11.242 7.355 17.938 1 97.44 236 ASN A N 1
ATOM 1866 C CA . ASN A 1 236 ? -10.484 7.188 19.172 1 97.44 236 ASN A CA 1
ATOM 1867 C C . ASN A 1 236 ? -9.055 7.707 19.016 1 97.44 236 ASN A C 1
ATOM 1869 O O . ASN A 1 236 ? -8.43 8.109 20 1 97.44 236 ASN A O 1
ATOM 1873 N N . TRP A 1 237 ? -8.578 7.762 17.781 1 98.25 237 TRP A N 1
ATOM 1874 C CA . TRP A 1 237 ? -7.148 8.031 17.719 1 98.25 237 TRP A CA 1
ATOM 1875 C C . TRP A 1 237 ? -6.832 9.062 16.641 1 98.25 237 TRP A C 1
ATOM 1877 O O . TRP A 1 237 ? -6.223 10.094 16.922 1 98.25 237 TRP A O 1
ATOM 1887 N N . VAL A 1 238 ? -7.281 8.891 15.414 1 98.44 238 VAL A N 1
ATOM 1888 C CA . VAL A 1 238 ? -6.867 9.742 14.305 1 98.44 238 VAL A CA 1
ATOM 1889 C C . VAL A 1 238 ? -7.324 11.18 14.562 1 98.44 238 VAL A C 1
ATOM 1891 O O . VAL A 1 238 ? -6.535 12.117 14.445 1 98.44 238 VAL A O 1
ATOM 1894 N N . ILE A 1 239 ? -8.594 11.367 14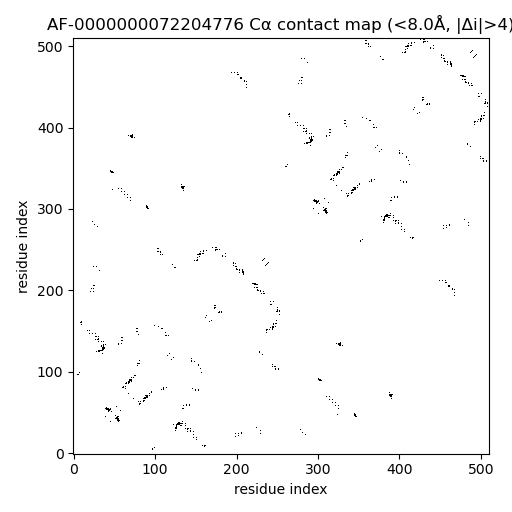.914 1 98.12 239 ILE A N 1
ATOM 1895 C CA . ILE A 1 239 ? -9.133 12.703 15.094 1 98.12 239 ILE A CA 1
ATOM 1896 C C . ILE A 1 239 ? -8.484 13.367 16.312 1 98.12 239 ILE A C 1
ATOM 1898 O O . ILE A 1 239 ? -7.941 14.469 16.203 1 98.12 239 ILE A O 1
ATOM 1902 N N . PRO A 1 240 ? -8.414 12.68 17.453 1 97.69 240 PRO A N 1
ATOM 1903 C CA . PRO A 1 240 ? -7.777 13.305 18.625 1 97.69 240 PRO A CA 1
ATOM 1904 C C . PRO A 1 240 ? -6.305 13.625 18.391 1 97.69 240 PRO A C 1
ATOM 1906 O O . PRO A 1 240 ? -5.832 14.695 18.781 1 97.69 240 PRO A O 1
ATOM 1909 N N . LEU A 1 241 ? -5.562 12.758 17.781 1 98.31 241 LEU A N 1
ATOM 1910 C CA . LEU A 1 241 ? -4.141 12.984 17.547 1 98.31 241 LEU A CA 1
ATOM 1911 C C . LEU A 1 241 ? -3.924 14.102 16.531 1 98.31 241 LEU A C 1
ATOM 1913 O O . LEU A 1 241 ? -2.953 14.859 16.625 1 98.31 241 LEU A O 1
ATOM 1917 N N . THR A 1 242 ? -4.828 14.203 15.555 1 98.25 242 THR A N 1
ATOM 1918 C CA . THR A 1 242 ? -4.758 15.305 14.602 1 98.25 242 THR A CA 1
ATOM 1919 C C . THR A 1 242 ? -4.934 16.641 15.312 1 98.25 242 THR A C 1
ATOM 1921 O O . THR A 1 242 ? -4.23 17.609 15.008 1 98.25 242 THR A O 1
ATOM 1924 N N . LYS A 1 243 ? -5.906 16.688 16.25 1 98 243 LYS A N 1
ATOM 1925 C CA . LYS A 1 243 ? -6.125 17.906 17.016 1 98 243 LYS A CA 1
ATOM 1926 C C . LYS A 1 243 ? -4.914 18.234 17.891 1 98 243 LYS A C 1
ATOM 1928 O O . LYS A 1 243 ? -4.562 19.406 18.047 1 98 243 LYS A O 1
ATOM 1933 N N . GLU A 1 244 ? -4.32 17.188 18.406 1 97.69 244 GLU A N 1
ATOM 1934 C CA . GLU A 1 244 ? -3.1 17.391 19.172 1 97.69 244 GLU A CA 1
ATOM 1935 C C . GLU A 1 244 ? -2.012 18.047 18.328 1 97.69 244 GLU A C 1
ATOM 1937 O O . GLU A 1 244 ? -1.312 18.953 18.781 1 97.69 244 GLU A O 1
ATOM 1942 N N . VAL A 1 245 ? -1.856 17.578 17.156 1 98.19 245 VAL A N 1
ATOM 1943 C CA . VAL A 1 245 ? -0.876 18.141 16.234 1 98.19 245 VAL A CA 1
ATOM 1944 C C . VAL A 1 245 ? -1.232 19.594 15.93 1 98.19 245 VAL A C 1
ATOM 1946 O O . VAL A 1 245 ? -0.352 20.453 15.867 1 98.19 245 VAL A O 1
ATOM 1949 N N . GLN A 1 246 ? -2.521 19.891 15.766 1 98.06 246 GLN A N 1
ATOM 1950 C CA . GLN A 1 246 ? -2.961 21.25 15.508 1 98.06 246 GLN A CA 1
ATOM 1951 C C . GLN A 1 246 ? -2.596 22.172 16.672 1 98.06 246 GLN A C 1
ATOM 1953 O O . GLN A 1 246 ? -2.082 23.281 16.453 1 98.06 246 GLN A O 1
ATOM 1958 N N . VAL A 1 247 ? -2.861 21.672 17.828 1 97.75 247 VAL A N 1
ATOM 1959 C CA . VAL A 1 247 ? -2.574 22.484 19 1 97.75 247 VAL A CA 1
ATOM 1960 C C . VAL A 1 247 ? -1.072 22.734 19.109 1 97.75 247 VAL A C 1
ATOM 1962 O O . VAL A 1 247 ? -0.639 23.859 19.328 1 97.75 247 VAL A O 1
ATOM 1965 N N . GLU A 1 248 ? -0.277 21.656 18.953 1 96.94 248 GLU A N 1
ATOM 1966 C CA . GLU A 1 248 ? 1.175 21.797 19.031 1 96.94 248 GLU A CA 1
ATOM 1967 C C . GLU A 1 248 ? 1.689 22.797 17.984 1 96.94 248 GLU A C 1
ATOM 1969 O O . GLU A 1 248 ? 2.602 23.578 18.266 1 96.94 248 GLU A O 1
ATOM 1974 N N . TYR A 1 249 ? 1.143 22.75 16.828 1 97.56 249 TYR A N 1
ATOM 1975 C CA . TYR A 1 249 ? 1.533 23.656 15.758 1 97.56 249 TYR A CA 1
ATOM 1976 C C . TYR A 1 249 ? 1.195 25.109 16.109 1 97.56 249 TYR A C 1
ATOM 1978 O O . TYR A 1 249 ? 2.029 26 15.953 1 97.56 249 TYR A O 1
ATOM 1986 N N . LEU A 1 250 ? -0.033 25.344 16.609 1 97.25 250 LEU A N 1
ATOM 1987 C CA . LEU A 1 250 ? -0.499 26.688 16.906 1 97.25 250 LEU A CA 1
ATOM 1988 C C . LEU A 1 250 ? 0.317 27.312 18.031 1 97.25 250 LEU A C 1
ATOM 1990 O O . LEU A 1 250 ? 0.596 28.516 18.016 1 97.25 250 LEU A O 1
ATOM 1994 N N . LEU A 1 251 ? 0.688 26.469 18.938 1 95.69 251 LEU A N 1
ATOM 1995 C CA . LEU A 1 251 ? 1.463 26.969 20.078 1 95.69 251 LEU A CA 1
ATOM 1996 C C . LEU A 1 251 ? 2.842 27.438 19.625 1 95.69 251 LEU A C 1
ATOM 1998 O O . LEU A 1 251 ? 3.49 28.219 20.312 1 95.69 251 LEU A O 1
ATOM 2002 N N . ARG A 1 252 ? 3.266 26.984 18.5 1 91.25 252 ARG A N 1
ATOM 2003 C CA . ARG A 1 252 ? 4.582 27.359 17.984 1 91.25 252 ARG A CA 1
ATOM 2004 C C . ARG A 1 252 ? 4.461 28.438 16.906 1 91.25 252 ARG A C 1
ATOM 2006 O O . ARG A 1 252 ? 5.473 28.953 16.438 1 91.25 252 ARG A O 1
ATOM 2013 N N . ARG A 1 253 ? 3.299 28.781 16.547 1 88.94 253 ARG A N 1
ATOM 2014 C CA . ARG A 1 253 ? 3.051 29.641 15.398 1 88.94 253 ARG A CA 1
ATOM 2015 C C . ARG A 1 253 ? 3.396 31.094 15.703 1 88.94 253 ARG A C 1
ATOM 2017 O O . ARG A 1 253 ? 3.678 31.875 14.789 1 88.94 253 ARG A O 1
ATOM 2024 N N . VAL A 1 254 ? 3.277 31.562 16.891 1 74.56 254 VAL A N 1
ATOM 2025 C CA . VAL A 1 254 ? 3.551 32.969 17.188 1 74.56 254 VAL A CA 1
ATOM 2026 C C . VAL A 1 254 ? 4.926 33.094 17.844 1 74.56 254 VAL A C 1
ATOM 2028 O O . VAL A 1 254 ? 5.375 34.219 18.141 1 74.56 254 VAL A O 1
ATOM 2031 N N . ASP A 1 255 ? 5.699 32.031 17.844 1 61.53 255 ASP A N 1
ATOM 2032 C CA . ASP A 1 255 ? 7.051 32.25 18.344 1 61.53 255 ASP A CA 1
ATOM 2033 C C . ASP A 1 255 ? 7.906 33 17.328 1 61.53 255 ASP A C 1
ATOM 2035 O O . ASP A 1 255 ? 7.66 32.906 16.125 1 61.53 255 ASP A O 1
ATOM 2039 N N . MET B 1 1 ? 2.297 -36.969 16.719 1 18.88 1 MET B N 1
ATOM 2040 C CA . MET B 1 1 ? 2.988 -36 15.875 1 18.88 1 MET B CA 1
ATOM 2041 C C . MET B 1 1 ? 2 -35.219 14.992 1 18.88 1 MET B C 1
ATOM 2043 O O . MET B 1 1 ? 1.343 -35.812 14.133 1 18.88 1 MET B O 1
ATOM 2047 N N . ALA B 1 2 ? 1.222 -34.344 15.312 1 31.44 2 ALA B N 1
ATOM 2048 C CA . ALA B 1 2 ? 0.034 -33.938 14.57 1 31.44 2 ALA B CA 1
ATOM 2049 C C . ALA B 1 2 ? 0.369 -33.656 13.109 1 31.44 2 ALA B C 1
ATOM 2051 O O . ALA B 1 2 ? 1.321 -32.938 12.805 1 31.44 2 ALA B O 1
ATOM 2052 N N . LYS B 1 3 ? 0.114 -34.5 12.344 1 32.59 3 LYS B N 1
ATOM 2053 C CA . LYS B 1 3 ? 0.37 -34.5 10.906 1 32.59 3 LYS B CA 1
ATOM 2054 C C . LYS B 1 3 ? 0.183 -33.094 10.32 1 32.59 3 LYS B C 1
ATOM 2056 O O . LYS B 1 3 ? -0.844 -32.469 10.555 1 32.59 3 LYS B O 1
ATOM 2061 N N . ALA B 1 4 ? 1.073 -32.219 10.055 1 39.03 4 ALA B N 1
ATOM 2062 C CA . ALA B 1 4 ? 1.002 -30.922 9.383 1 39.03 4 ALA B CA 1
ATOM 2063 C C . ALA B 1 4 ? -0.057 -30.922 8.281 1 39.03 4 ALA B C 1
ATOM 2065 O O . ALA B 1 4 ? 0.084 -31.625 7.281 1 39.03 4 ALA B O 1
ATOM 2066 N N . GLU B 1 5 ? -1.251 -31.047 8.422 1 39.78 5 GLU B N 1
ATOM 2067 C CA . GLU B 1 5 ? -2.361 -31.141 7.477 1 39.78 5 GLU B CA 1
ATOM 2068 C C . GLU B 1 5 ? -2.102 -30.266 6.242 1 39.78 5 GLU B C 1
ATOM 2070 O O . GLU B 1 5 ? -1.821 -29.078 6.363 1 39.78 5 GLU B O 1
ATOM 2075 N N . GLU B 1 6 ? -1.387 -30.672 5.203 1 45.34 6 GLU B N 1
ATOM 2076 C CA . GLU B 1 6 ? -1.056 -30.156 3.881 1 45.34 6 GLU B CA 1
ATOM 2077 C C . GLU B 1 6 ? -2.158 -29.25 3.354 1 45.34 6 GLU B C 1
ATOM 2079 O O . GLU B 1 6 ? -3.303 -29.672 3.193 1 45.34 6 GLU B O 1
ATOM 2084 N N . ASN B 1 7 ? -2.391 -28.109 3.938 1 54.22 7 ASN B N 1
ATOM 2085 C CA . ASN B 1 7 ? -3.322 -27.156 3.346 1 54.22 7 ASN B CA 1
ATOM 2086 C C . ASN B 1 7 ? -3.42 -27.328 1.833 1 54.22 7 ASN B C 1
ATOM 2088 O O . ASN B 1 7 ? -2.49 -26.984 1.103 1 54.22 7 ASN B O 1
ATOM 2092 N N . VAL B 1 8 ? -4.074 -28.391 1.358 1 66.25 8 VAL B N 1
ATOM 2093 C CA . VAL B 1 8 ? -4.168 -28.891 -0.012 1 66.25 8 VAL B CA 1
ATOM 2094 C C . VAL B 1 8 ? -4.852 -27.844 -0.889 1 66.25 8 VAL B C 1
ATOM 2096 O O . VAL B 1 8 ? -6.004 -27.484 -0.646 1 66.25 8 VAL B O 1
ATOM 2099 N N . TYR B 1 9 ? -4.066 -27.078 -1.733 1 82.88 9 TYR B N 1
ATOM 2100 C CA . TYR B 1 9 ? -4.586 -26.203 -2.779 1 82.88 9 TYR B CA 1
ATOM 2101 C C . TYR B 1 9 ? -5.59 -26.938 -3.656 1 82.88 9 TYR B C 1
ATOM 2103 O O . TYR B 1 9 ? -5.363 -28.078 -4.047 1 82.88 9 TYR B O 1
ATOM 2111 N N . THR B 1 10 ? -6.797 -26.406 -3.611 1 89.5 10 THR B N 1
ATOM 2112 C CA . THR B 1 10 ? -7.805 -26.844 -4.574 1 89.5 10 THR B CA 1
ATOM 2113 C C . THR B 1 10 ? -8.078 -25.75 -5.598 1 89.5 10 THR B C 1
ATOM 2115 O O . TH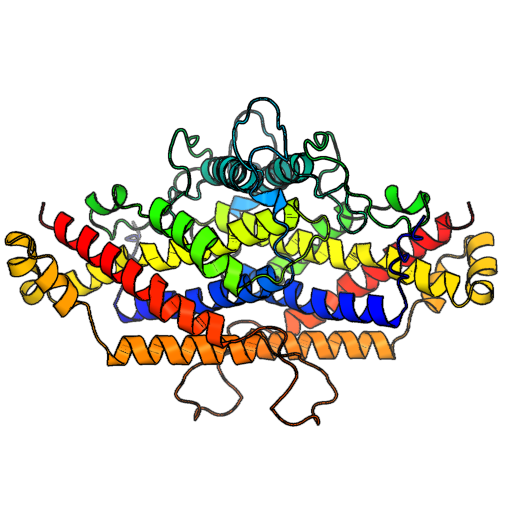R B 1 10 ? -7.656 -24.594 -5.418 1 89.5 10 THR B O 1
ATOM 2118 N N . LEU B 1 11 ? -8.719 -26.141 -6.711 1 90.19 11 LEU B N 1
ATOM 2119 C CA . LEU B 1 11 ? -9.078 -25.125 -7.707 1 90.19 11 LEU B CA 1
ATOM 2120 C C . LEU B 1 11 ? -9.938 -24.031 -7.09 1 90.19 11 LEU B C 1
ATOM 2122 O O . LEU B 1 11 ? -9.781 -22.859 -7.414 1 90.19 11 LEU B O 1
ATOM 2126 N N . ALA B 1 12 ? -10.797 -24.422 -6.203 1 91.06 12 ALA B N 1
ATOM 2127 C CA . ALA B 1 12 ? -11.672 -23.469 -5.543 1 91.06 12 ALA B CA 1
ATOM 2128 C C . ALA B 1 12 ? -10.875 -22.516 -4.66 1 91.06 12 ALA B C 1
ATOM 2130 O O . ALA B 1 12 ? -11.125 -21.312 -4.66 1 91.06 12 ALA B O 1
ATOM 2131 N N . SER B 1 13 ? -9.93 -23.016 -3.922 1 91.44 13 SER B N 1
ATOM 2132 C CA . SER B 1 13 ? -9.148 -22.188 -3.02 1 91.44 13 SER B CA 1
ATOM 2133 C C . SER B 1 13 ? -8.234 -21.234 -3.793 1 91.44 13 SER B C 1
ATOM 2135 O O . SER B 1 13 ? -8.055 -20.078 -3.4 1 91.44 13 SER B O 1
ATOM 2137 N N . VAL B 1 14 ? -7.676 -21.766 -4.84 1 93.44 14 VAL B N 1
ATOM 2138 C CA . VAL B 1 14 ? -6.793 -20.938 -5.656 1 93.44 14 VAL B CA 1
ATOM 2139 C C . VAL B 1 14 ? -7.598 -19.828 -6.316 1 93.44 14 VAL B C 1
ATOM 2141 O O . VAL B 1 14 ? -7.121 -18.688 -6.43 1 93.44 14 VAL B O 1
ATOM 2144 N N . ARG B 1 15 ? -8.789 -20.172 -6.746 1 92.62 15 ARG B N 1
ATOM 2145 C CA . ARG B 1 15 ? -9.656 -19.172 -7.344 1 92.62 15 ARG B CA 1
ATOM 2146 C C . ARG B 1 15 ? -10.008 -18.078 -6.336 1 92.62 15 ARG B C 1
ATOM 2148 O O . ARG B 1 15 ? -10.031 -16.891 -6.672 1 92.62 15 ARG B O 1
ATOM 2155 N N . GLU B 1 16 ? -10.297 -18.438 -5.195 1 92.06 16 GLU B N 1
ATOM 2156 C CA . GLU B 1 16 ? -10.609 -17.484 -4.145 1 92.06 16 GLU B CA 1
ATOM 2157 C C . GLU B 1 16 ? -9.43 -16.547 -3.881 1 92.06 16 GLU B C 1
ATOM 2159 O O . GLU B 1 16 ? -9.609 -15.344 -3.697 1 92.06 16 GLU B O 1
ATOM 2164 N N . ASP B 1 17 ? -8.273 -17.125 -3.855 1 94.19 17 ASP B N 1
ATOM 2165 C CA . ASP B 1 17 ? -7.07 -16.312 -3.664 1 94.19 17 ASP B CA 1
ATOM 2166 C C . ASP B 1 17 ? -6.883 -15.328 -4.809 1 94.19 17 ASP B C 1
ATOM 2168 O O . ASP B 1 17 ? -6.523 -14.164 -4.578 1 94.19 17 ASP B O 1
ATOM 2172 N N . LEU B 1 18 ? -7.188 -15.805 -6 1 96.12 18 LEU B N 1
ATOM 2173 C CA . LEU B 1 18 ? -7.047 -14.945 -7.172 1 96.12 18 LEU B CA 1
ATOM 2174 C C . LEU B 1 18 ? -8.047 -13.797 -7.129 1 96.12 18 LEU B C 1
ATOM 2176 O O . LEU B 1 18 ? -7.715 -12.664 -7.492 1 96.12 18 LEU B O 1
ATOM 2180 N N . ILE B 1 19 ? -9.195 -14.07 -6.66 1 94 19 ILE B N 1
ATOM 2181 C CA . ILE B 1 19 ? -10.227 -13.055 -6.547 1 94 19 ILE B CA 1
ATOM 2182 C C . ILE B 1 19 ? -9.82 -12.016 -5.508 1 94 19 ILE B C 1
ATOM 2184 O O . ILE B 1 19 ? -10.008 -10.812 -5.715 1 94 19 ILE B O 1
ATOM 2188 N N . ARG B 1 20 ? -9.203 -12.438 -4.48 1 92.81 20 ARG B N 1
ATOM 2189 C CA . ARG B 1 20 ? -8.75 -11.523 -3.436 1 92.81 20 ARG B CA 1
ATOM 2190 C C . ARG B 1 20 ? -7.602 -10.656 -3.926 1 92.81 20 ARG B C 1
ATOM 2192 O O . ARG B 1 20 ? -7.492 -9.484 -3.543 1 92.81 20 ARG B O 1
ATOM 2199 N N . GLN B 1 21 ? -6.773 -11.227 -4.73 1 97.31 21 GLN B N 1
ATOM 2200 C CA . GLN B 1 21 ? -5.641 -10.484 -5.266 1 97.31 21 GLN B CA 1
ATOM 2201 C C . GLN B 1 21 ? -6.102 -9.367 -6.191 1 97.31 21 GLN B C 1
ATOM 2203 O O . GLN B 1 21 ? -5.414 -8.352 -6.348 1 97.31 21 GLN B O 1
ATOM 2208 N N . GLU B 1 22 ? -7.273 -9.555 -6.762 1 97.69 22 GLU B N 1
ATOM 2209 C CA . GLU B 1 22 ? -7.84 -8.508 -7.602 1 97.69 22 GLU B CA 1
ATOM 2210 C C . GLU B 1 22 ? -8.039 -7.215 -6.816 1 97.69 22 GLU B C 1
ATOM 2212 O O . GLU B 1 22 ? -7.75 -6.125 -7.312 1 97.69 22 GLU B O 1
ATOM 2217 N N . ASP B 1 23 ? -8.516 -7.359 -5.629 1 96.56 23 ASP B N 1
ATOM 2218 C CA . ASP B 1 23 ? -8.758 -6.188 -4.789 1 96.56 23 ASP B CA 1
ATOM 2219 C C . ASP B 1 23 ? -7.469 -5.414 -4.535 1 96.56 23 ASP B C 1
ATOM 2221 O O . ASP B 1 23 ? -7.438 -4.188 -4.656 1 96.56 23 ASP B O 1
ATOM 2225 N N . THR B 1 24 ? -6.453 -6.148 -4.199 1 97.81 24 THR B N 1
ATOM 2226 C CA . THR B 1 24 ? -5.16 -5.539 -3.906 1 97.81 24 THR B CA 1
ATOM 2227 C C . THR B 1 24 ? -4.641 -4.766 -5.113 1 97.81 24 THR B C 1
ATOM 2229 O O . THR B 1 24 ? -4.133 -3.652 -4.973 1 97.81 24 THR B O 1
ATOM 2232 N N . ILE B 1 25 ? -4.781 -5.355 -6.227 1 98.5 25 ILE B N 1
ATOM 2233 C CA . ILE B 1 25 ? -4.293 -4.723 -7.449 1 98.5 25 ILE B CA 1
ATOM 2234 C C . ILE B 1 25 ? -5.105 -3.465 -7.734 1 98.5 25 ILE B C 1
ATOM 2236 O O . ILE B 1 25 ? -4.547 -2.426 -8.094 1 98.5 25 ILE B O 1
ATOM 2240 N N . ILE B 1 26 ? -6.414 -3.512 -7.586 1 97.81 26 ILE B N 1
ATOM 2241 C CA . ILE B 1 26 ? -7.27 -2.365 -7.867 1 97.81 26 ILE B CA 1
ATOM 2242 C C . ILE B 1 26 ? -6.957 -1.235 -6.887 1 97.81 26 ILE B C 1
ATOM 2244 O O . ILE B 1 26 ? -6.883 -0.069 -7.281 1 97.81 26 ILE B O 1
ATOM 2248 N N . TYR B 1 27 ? -6.77 -1.58 -5.609 1 97 27 TYR B N 1
ATOM 2249 C CA . TYR B 1 27 ? -6.34 -0.575 -4.645 1 97 27 TYR B CA 1
ATOM 2250 C C . TYR B 1 27 ? -5.031 0.078 -5.078 1 97 27 TYR B C 1
ATOM 2252 O O . TYR B 1 27 ? -4.879 1.298 -4.984 1 97 27 TYR B O 1
ATOM 2260 N N . GLY B 1 28 ? -4.133 -0.774 -5.512 1 97.69 28 GLY B N 1
ATOM 2261 C CA . GLY B 1 28 ? -2.855 -0.262 -5.977 1 97.69 28 GLY B CA 1
ATOM 2262 C C . GLY B 1 28 ? -2.984 0.672 -7.164 1 97.69 28 GLY B C 1
ATOM 2263 O O . GLY B 1 28 ? -2.301 1.695 -7.234 1 97.69 28 GLY B O 1
ATOM 2264 N N . LEU B 1 29 ? -3.865 0.327 -8.094 1 98.19 29 LEU B N 1
ATOM 2265 C CA . LEU B 1 29 ? -4.105 1.17 -9.266 1 98.19 29 LEU B CA 1
ATOM 2266 C C . LEU B 1 29 ? -4.645 2.535 -8.844 1 98.19 29 LEU B C 1
ATOM 2268 O O . LEU B 1 29 ? -4.172 3.566 -9.328 1 98.19 29 LEU B O 1
ATOM 2272 N N . ILE B 1 30 ? -5.59 2.518 -7.98 1 96.81 30 ILE B N 1
ATOM 2273 C CA . ILE B 1 30 ? -6.238 3.748 -7.535 1 96.81 30 ILE B CA 1
ATOM 2274 C C . ILE B 1 30 ? -5.223 4.629 -6.809 1 96.81 30 ILE B C 1
ATOM 2276 O O . ILE B 1 30 ? -5.156 5.836 -7.047 1 96.81 30 ILE B O 1
ATOM 2280 N N . GLU B 1 31 ? -4.418 4.023 -5.973 1 96.75 31 GLU B N 1
ATOM 2281 C CA . GLU B 1 31 ? -3.426 4.762 -5.195 1 96.75 31 GLU B CA 1
ATOM 2282 C C . GLU B 1 31 ? -2.346 5.352 -6.102 1 96.75 31 GLU B C 1
ATOM 2284 O O . GLU B 1 31 ? -1.911 6.484 -5.898 1 96.75 31 GLU B O 1
ATOM 2289 N N . ARG B 1 32 ? -1.952 4.574 -7.062 1 97.44 32 ARG B N 1
ATOM 2290 C CA . ARG B 1 32 ? -0.918 5.082 -7.957 1 97.44 32 ARG B CA 1
ATOM 2291 C C . ARG B 1 32 ? -1.45 6.227 -8.812 1 97.44 32 ARG B C 1
ATOM 2293 O O . ARG B 1 32 ? -0.719 7.172 -9.125 1 97.44 32 ARG B O 1
ATOM 2300 N N . ALA B 1 33 ? -2.668 6.168 -9.148 1 96.38 33 ALA B N 1
ATOM 2301 C CA . ALA B 1 33 ? -3.279 7.156 -10.039 1 96.38 33 ALA B CA 1
ATOM 2302 C C . ALA B 1 33 ? -3.365 8.523 -9.359 1 96.38 33 ALA B C 1
ATOM 2304 O O . ALA B 1 33 ? -3.568 9.539 -10.023 1 96.38 33 ALA B O 1
ATOM 2305 N N . LYS B 1 34 ? -3.137 8.555 -8.094 1 94.44 34 LYS B N 1
ATOM 2306 C CA . LYS B 1 34 ? -3.172 9.82 -7.355 1 94.44 34 LYS B CA 1
ATOM 2307 C C . LYS B 1 34 ? -1.953 10.68 -7.684 1 94.44 34 LYS B C 1
ATOM 2309 O O . LYS B 1 34 ? -1.986 11.898 -7.516 1 94.44 34 LYS B O 1
ATOM 2314 N N . PHE B 1 35 ? -0.878 9.992 -8.07 1 96.19 35 PHE B N 1
ATOM 2315 C CA . PHE B 1 35 ? 0.354 10.711 -8.383 1 96.19 35 PHE B CA 1
ATOM 2316 C C . PHE B 1 35 ? 0.474 10.961 -9.883 1 96.19 35 PHE B C 1
ATOM 2318 O O . PHE B 1 35 ? 0.132 10.094 -10.688 1 96.19 35 PHE B O 1
ATOM 2325 N N . PRO B 1 36 ? 0.897 12.164 -10.172 1 96.88 36 PRO B N 1
ATOM 2326 C CA . PRO B 1 36 ? 1.213 12.359 -11.586 1 96.88 36 PRO B CA 1
ATOM 2327 C C . PRO B 1 36 ? 2.365 11.477 -12.062 1 96.88 36 PRO B C 1
ATOM 2329 O O . PRO B 1 36 ? 2.904 10.688 -11.281 1 96.88 36 PRO B O 1
ATOM 2332 N N . SER B 1 37 ? 2.73 11.539 -13.281 1 96.44 37 SER B N 1
ATOM 2333 C CA . SER B 1 37 ? 3.75 10.672 -13.859 1 96.44 37 SER B CA 1
ATOM 2334 C C . SER B 1 37 ? 5.082 10.82 -13.125 1 96.44 37 SER B C 1
ATOM 2336 O O . SER B 1 37 ? 5.801 9.844 -12.93 1 96.44 37 SER B O 1
ATOM 2338 N N . ASN B 1 38 ? 5.344 12.094 -12.688 1 96.75 38 ASN B N 1
ATOM 2339 C CA . ASN B 1 38 ? 6.621 12.328 -12.023 1 96.75 38 ASN B CA 1
ATOM 2340 C C . ASN B 1 38 ? 7.77 11.656 -12.773 1 96.75 38 ASN B C 1
ATOM 2342 O O . ASN B 1 38 ? 8.492 10.836 -12.211 1 96.75 38 ASN B O 1
ATOM 2346 N N . SER B 1 39 ? 7.992 12.094 -13.969 1 96.19 39 SER B N 1
ATOM 2347 C CA . SER B 1 39 ? 8.883 11.445 -14.93 1 96.19 39 SER B CA 1
ATOM 2348 C C . SER B 1 39 ? 10.312 11.383 -14.398 1 96.19 39 SER B C 1
ATOM 2350 O O . SER B 1 39 ? 11.078 10.492 -14.773 1 96.19 39 SER B O 1
ATOM 2352 N N . HIS B 1 40 ? 10.688 12.227 -13.492 1 95.44 40 HIS B N 1
ATOM 2353 C CA . HIS B 1 40 ? 12.023 12.234 -12.922 1 95.44 40 HIS B CA 1
ATOM 2354 C C . HIS B 1 40 ? 12.312 10.945 -12.164 1 95.44 40 HIS B C 1
ATOM 2356 O O . HIS B 1 40 ? 13.477 10.539 -12.031 1 95.44 40 HIS B O 1
ATOM 2362 N N . THR B 1 41 ? 11.289 10.289 -11.734 1 96.75 41 THR B N 1
ATOM 2363 C CA . THR B 1 41 ? 11.414 9.047 -10.977 1 96.75 41 THR B CA 1
ATOM 2364 C C . THR B 1 41 ? 12.047 7.957 -11.836 1 96.75 41 THR B C 1
ATOM 2366 O O . THR B 1 41 ? 12.703 7.051 -11.312 1 96.75 41 THR B O 1
ATOM 2369 N N . TYR B 1 42 ? 11.938 8.109 -13.141 1 97.06 42 TYR B N 1
ATOM 2370 C CA . TYR B 1 42 ? 12.344 7.043 -14.055 1 97.06 42 TYR B CA 1
ATOM 2371 C C . TYR B 1 42 ? 13.555 7.457 -14.875 1 97.06 42 TYR B C 1
ATOM 2373 O O . TYR B 1 42 ? 14.055 6.684 -15.695 1 97.06 42 TYR B O 1
ATOM 2381 N N . ASP B 1 43 ? 13.977 8.656 -14.672 1 94.94 43 ASP B N 1
ATOM 2382 C CA . ASP B 1 43 ? 15.141 9.203 -15.367 1 94.94 43 ASP B CA 1
ATOM 2383 C C . ASP B 1 43 ? 16.438 8.812 -14.648 1 94.94 43 ASP B C 1
ATOM 2385 O O . ASP B 1 43 ? 16.688 9.258 -13.531 1 94.94 43 ASP B O 1
ATOM 2389 N N . GLU B 1 44 ? 17.297 8.125 -15.273 1 92.94 44 GLU B N 1
ATOM 2390 C CA . GLU B 1 44 ? 18.531 7.613 -14.68 1 92.94 44 GLU B CA 1
ATOM 2391 C C . GLU B 1 44 ? 19.5 8.742 -14.359 1 92.94 44 GLU B C 1
ATOM 2393 O O . GLU B 1 44 ? 20.406 8.586 -13.539 1 92.94 44 GLU B O 1
ATOM 2398 N N . LYS B 1 45 ? 19.266 9.852 -14.906 1 91 45 LYS B N 1
ATOM 2399 C CA . LYS B 1 45 ? 20.203 10.961 -14.766 1 91 45 LYS B CA 1
ATOM 2400 C C . LYS B 1 45 ? 19.734 11.945 -13.703 1 91 45 LYS B C 1
ATOM 2402 O O . LYS B 1 45 ? 20.484 12.836 -13.305 1 91 45 LYS B O 1
ATOM 2407 N N . TYR B 1 46 ? 18.531 11.703 -13.305 1 90 46 TYR B N 1
ATOM 2408 C CA . TYR B 1 46 ? 17.969 12.719 -12.43 1 90 46 TYR B CA 1
ATOM 2409 C C . TYR B 1 46 ? 18.547 12.617 -11.023 1 90 46 TYR B C 1
ATOM 2411 O O . TYR B 1 46 ? 19.031 13.602 -10.469 1 90 46 TYR B O 1
ATOM 2419 N N . ALA B 1 47 ? 18.438 11.414 -10.477 1 83.31 47 ALA B N 1
ATOM 2420 C CA . ALA B 1 47 ? 18.953 11.188 -9.125 1 83.31 47 ALA B CA 1
ATOM 2421 C C . ALA B 1 47 ? 20.359 10.609 -9.156 1 83.31 47 ALA B C 1
ATOM 2423 O O . ALA B 1 47 ? 20.609 9.602 -9.82 1 83.31 47 ALA B O 1
ATOM 2424 N N . GLN B 1 48 ? 21.281 11.328 -8.703 1 84.25 48 GLN B N 1
ATOM 2425 C CA . GLN B 1 48 ? 22.641 10.797 -8.617 1 84.25 48 GLN B CA 1
ATOM 2426 C C . GLN B 1 48 ? 22.922 10.219 -7.234 1 84.25 48 GLN B C 1
ATOM 2428 O O . GLN B 1 48 ? 23.531 10.891 -6.395 1 84.25 48 GLN B O 1
ATOM 2433 N N . ILE B 1 49 ? 22.531 9.039 -7.066 1 86.94 49 ILE B N 1
ATOM 2434 C CA . ILE B 1 49 ? 22.703 8.352 -5.789 1 86.94 49 ILE B CA 1
ATOM 2435 C C . ILE B 1 49 ? 24.078 7.711 -5.738 1 86.94 49 ILE B C 1
ATOM 2437 O O . ILE B 1 49 ? 24.422 6.879 -6.582 1 86.94 49 ILE B O 1
ATOM 2441 N N . PRO B 1 50 ? 24.844 8.031 -4.777 1 86.44 50 PRO B N 1
ATOM 2442 C CA . PRO B 1 50 ? 26.188 7.449 -4.676 1 86.44 50 PRO B CA 1
ATOM 2443 C C . PRO B 1 50 ? 26.156 5.926 -4.629 1 86.44 50 PRO B C 1
ATOM 2445 O O . PRO B 1 50 ? 25.422 5.336 -3.838 1 86.44 50 PRO B O 1
ATOM 2448 N N . GLY B 1 51 ? 26.953 5.312 -5.469 1 87.69 51 GLY B N 1
ATOM 2449 C CA . GLY B 1 51 ? 27.109 3.865 -5.449 1 87.69 51 GLY B CA 1
ATOM 2450 C C . GLY B 1 51 ? 26 3.145 -6.191 1 87.69 51 GLY B C 1
ATOM 2451 O O . GLY B 1 51 ? 25.906 1.916 -6.141 1 87.69 51 GLY B O 1
ATOM 2452 N N . PHE B 1 52 ? 25.125 3.885 -6.723 1 92.12 52 PHE B N 1
ATOM 2453 C CA . PHE B 1 52 ? 24.031 3.268 -7.441 1 92.12 52 PHE B CA 1
ATOM 2454 C C . PHE B 1 52 ? 23.875 3.879 -8.828 1 92.12 52 PHE B C 1
ATOM 2456 O O . PHE B 1 52 ? 23.906 5.102 -8.977 1 92.12 52 PHE B O 1
ATOM 2463 N N . SER B 1 53 ? 23.812 2.945 -9.758 1 91.69 53 SER B N 1
ATOM 2464 C CA . SER B 1 53 ? 23.562 3.365 -11.133 1 91.69 53 SER B CA 1
ATOM 2465 C C . SER B 1 53 ? 22.172 2.922 -11.594 1 91.69 53 SER B C 1
ATOM 2467 O O . SER B 1 53 ? 21.844 1.733 -11.555 1 91.69 53 SER B O 1
ATOM 2469 N N . GLY B 1 54 ? 21.297 3.844 -11.867 1 94.75 54 GLY B N 1
ATOM 2470 C CA . GLY B 1 54 ? 19.938 3.559 -12.305 1 94.75 54 GLY B CA 1
ATOM 2471 C C . GLY B 1 54 ? 18.953 4.641 -11.922 1 94.75 54 GLY B C 1
ATOM 2472 O O . GLY B 1 54 ? 19.328 5.672 -11.359 1 94.75 54 GLY B O 1
ATOM 2473 N N . SER B 1 55 ? 17.75 4.473 -12.289 1 96.5 55 SER B N 1
ATOM 2474 C CA . SER B 1 55 ? 16.703 5.438 -11.984 1 96.5 55 SER B CA 1
ATOM 2475 C C . SER B 1 55 ? 16.297 5.363 -10.516 1 96.5 55 SER B C 1
ATOM 2477 O O . SER B 1 55 ? 16.641 4.414 -9.812 1 96.5 55 SER B O 1
ATOM 2479 N N . LEU B 1 56 ? 15.578 6.348 -10.07 1 96.75 56 LEU B N 1
ATOM 2480 C CA . LEU B 1 56 ? 15.125 6.395 -8.688 1 96.75 56 LEU B CA 1
ATOM 2481 C C . LEU B 1 56 ? 14.195 5.223 -8.383 1 96.75 56 LEU B C 1
ATOM 2483 O O . LEU B 1 56 ? 14.258 4.645 -7.297 1 96.75 56 LEU B O 1
ATOM 2487 N N . VAL B 1 57 ? 13.32 4.891 -9.328 1 97.88 57 VAL B N 1
ATOM 2488 C CA . VAL B 1 57 ? 12.398 3.781 -9.102 1 97.88 57 VAL B CA 1
ATOM 2489 C C . VAL B 1 57 ? 13.188 2.479 -8.969 1 97.88 57 VAL B C 1
ATOM 2491 O O . VAL B 1 57 ? 12.867 1.638 -8.125 1 97.88 57 VAL B O 1
ATOM 2494 N N . GLU B 1 58 ? 14.195 2.307 -9.734 1 97.38 58 GLU B N 1
ATOM 2495 C CA . GLU B 1 58 ? 15.039 1.123 -9.609 1 97.38 58 GLU B CA 1
ATOM 2496 C C . GLU B 1 58 ? 15.727 1.08 -8.25 1 97.38 58 GLU B C 1
ATOM 2498 O O . GLU B 1 58 ? 15.82 0.02 -7.629 1 97.38 58 GLU B O 1
ATOM 2503 N N . PHE B 1 59 ? 16.188 2.271 -7.902 1 97.25 59 PHE B N 1
ATOM 2504 C CA . PHE B 1 59 ? 16.844 2.375 -6.602 1 97.25 59 PHE B CA 1
ATOM 2505 C C . PHE B 1 59 ? 15.898 1.963 -5.484 1 97.25 59 PHE B C 1
ATOM 2507 O O . PHE B 1 59 ? 16.25 1.149 -4.629 1 97.25 59 PHE B O 1
ATOM 2514 N N . VAL B 1 60 ? 14.711 2.461 -5.469 1 97.81 60 VAL B N 1
ATOM 2515 C CA . VAL B 1 60 ? 13.734 2.213 -4.414 1 97.81 60 VAL B CA 1
ATOM 2516 C C . VAL B 1 60 ? 13.32 0.743 -4.43 1 97.81 60 VAL B C 1
ATOM 2518 O O . VAL B 1 60 ? 13.273 0.095 -3.381 1 97.81 60 VAL B O 1
ATOM 2521 N N . VAL B 1 61 ? 13.016 0.188 -5.578 1 98.12 61 VAL B N 1
ATOM 2522 C CA . VAL B 1 61 ? 12.547 -1.188 -5.699 1 98.12 61 VAL B CA 1
ATOM 2523 C C . VAL B 1 61 ? 13.648 -2.15 -5.262 1 98.12 61 VAL B C 1
ATOM 2525 O O . VAL B 1 61 ? 13.422 -3.023 -4.422 1 98.12 61 VAL B O 1
ATOM 2528 N N . LYS B 1 62 ? 14.828 -1.959 -5.75 1 97.62 62 LYS B N 1
ATOM 2529 C CA . LYS B 1 62 ? 15.938 -2.861 -5.461 1 97.62 62 LYS B CA 1
ATOM 2530 C C . LYS B 1 62 ? 16.266 -2.867 -3.969 1 97.62 62 LYS B C 1
ATOM 2532 O O . LYS B 1 62 ? 16.391 -3.932 -3.361 1 97.62 62 LYS B O 1
ATOM 2537 N N . ASN B 1 63 ? 16.391 -1.702 -3.41 1 97.44 63 ASN B N 1
ATOM 2538 C CA . ASN B 1 63 ? 16.797 -1.612 -2.012 1 97.44 63 ASN B CA 1
ATOM 2539 C C . ASN B 1 63 ? 15.672 -2.068 -1.075 1 97.44 63 ASN B C 1
ATOM 2541 O O . ASN B 1 63 ? 15.938 -2.652 -0.023 1 97.44 63 ASN B O 1
ATOM 2545 N N . THR B 1 64 ? 14.445 -1.777 -1.422 1 98.19 64 THR B N 1
ATOM 2546 C CA . THR B 1 64 ? 13.336 -2.275 -0.614 1 98.19 64 THR B CA 1
ATOM 2547 C C . THR B 1 64 ? 13.258 -3.797 -0.687 1 98.19 64 THR B C 1
ATOM 2549 O O . THR B 1 64 ? 12.969 -4.457 0.314 1 98.19 64 THR B O 1
ATOM 2552 N N . GLU B 1 65 ? 13.469 -4.355 -1.844 1 98.25 65 GLU B N 1
ATOM 2553 C CA . GLU B 1 65 ? 13.484 -5.809 -1.979 1 98.25 65 GLU B CA 1
ATOM 2554 C C . GLU B 1 65 ? 14.594 -6.43 -1.138 1 98.25 65 GLU B C 1
ATOM 2556 O O . GLU B 1 65 ? 14.43 -7.531 -0.604 1 98.25 65 GLU B O 1
ATOM 2561 N N . ASP B 1 66 ? 15.719 -5.723 -1.042 1 97.25 66 ASP B N 1
ATOM 2562 C CA . ASP B 1 66 ? 16.797 -6.203 -0.173 1 97.25 66 ASP B CA 1
ATOM 2563 C C . ASP B 1 66 ? 16.312 -6.316 1.273 1 97.25 66 ASP B C 1
ATOM 2565 O O . ASP B 1 66 ? 16.594 -7.309 1.948 1 97.25 66 ASP B O 1
ATOM 2569 N N . VAL B 1 67 ? 15.641 -5.289 1.685 1 97.31 67 VAL B N 1
ATOM 2570 C CA . VAL B 1 67 ? 15.109 -5.277 3.043 1 97.31 67 VAL B CA 1
ATOM 2571 C C . VAL B 1 67 ? 14.109 -6.418 3.221 1 97.31 67 VAL B C 1
ATOM 2573 O O . VAL B 1 67 ? 14.164 -7.152 4.211 1 97.31 67 VAL B O 1
ATOM 2576 N N . GLN B 1 68 ? 13.258 -6.617 2.275 1 97.44 68 GLN B N 1
ATOM 2577 C CA . GLN B 1 68 ? 12.203 -7.625 2.357 1 97.44 68 GLN B CA 1
ATOM 2578 C C . GLN B 1 68 ? 12.781 -9.031 2.26 1 97.44 68 GLN B C 1
ATOM 2580 O O . GLN B 1 68 ? 12.266 -9.969 2.873 1 97.44 68 GLN B O 1
ATOM 2585 N N . ALA B 1 69 ? 13.828 -9.133 1.491 1 96.81 69 ALA B N 1
ATOM 2586 C CA . ALA B 1 69 ? 14.5 -10.43 1.396 1 96.81 69 ALA B CA 1
ATOM 2587 C C . ALA B 1 69 ? 15.07 -10.852 2.748 1 96.81 69 ALA B C 1
ATOM 2589 O O . ALA B 1 69 ? 14.922 -12 3.158 1 96.81 69 ALA B O 1
ATOM 2590 N N . LYS B 1 70 ? 15.711 -9.906 3.4 1 95.81 70 LYS B N 1
ATOM 2591 C CA . LYS B 1 70 ? 16.25 -10.18 4.73 1 95.81 70 LYS B CA 1
ATOM 2592 C C . LYS B 1 70 ? 15.141 -10.57 5.703 1 95.81 70 LYS B C 1
ATOM 2594 O O . LYS B 1 70 ? 15.359 -11.359 6.625 1 95.81 70 LYS B O 1
ATOM 2599 N N . ALA B 1 71 ? 13.969 -10.078 5.402 1 95.31 71 ALA B N 1
ATOM 2600 C CA . ALA B 1 71 ? 12.82 -10.359 6.262 1 95.31 71 ALA B CA 1
ATOM 2601 C C . ALA B 1 71 ? 12.102 -11.633 5.828 1 95.31 71 ALA B C 1
ATOM 2603 O O . ALA B 1 71 ? 11.07 -11.992 6.391 1 95.31 71 ALA B O 1
ATOM 2604 N N . GLY B 1 72 ? 12.547 -12.258 4.789 1 95 72 GLY B N 1
ATOM 2605 C CA . GLY B 1 72 ? 12.078 -13.586 4.445 1 95 72 GLY B CA 1
ATOM 2606 C C . GLY B 1 72 ? 10.984 -13.578 3.391 1 95 72 GLY B C 1
ATOM 2607 O O . GLY B 1 72 ? 10.32 -14.602 3.17 1 95 72 GLY B O 1
ATOM 2608 N N . ARG B 1 73 ? 10.766 -12.492 2.703 1 96.31 73 ARG B N 1
ATOM 2609 C CA . ARG B 1 73 ? 9.648 -12.391 1.766 1 96.31 73 ARG B CA 1
ATOM 2610 C C . ARG B 1 73 ? 9.766 -13.43 0.659 1 96.31 73 ARG B C 1
ATOM 2612 O O . ARG B 1 73 ? 8.797 -14.125 0.352 1 96.31 73 ARG B O 1
ATOM 2619 N N . TYR B 1 74 ? 10.891 -13.617 0.146 1 95.62 74 TYR B N 1
ATOM 2620 C CA . TYR B 1 74 ? 11.039 -14.367 -1.098 1 95.62 74 TYR B CA 1
ATOM 2621 C C . TYR B 1 74 ? 11.312 -15.836 -0.819 1 95.62 74 TYR B C 1
ATOM 2623 O O . TYR B 1 74 ? 11.625 -16.609 -1.736 1 95.62 74 TYR B O 1
ATOM 2631 N N . THR B 1 75 ? 11.219 -16.203 0.47 1 93.38 75 THR B N 1
ATOM 2632 C CA . THR B 1 75 ? 11.164 -17.625 0.806 1 93.38 75 THR B CA 1
ATOM 2633 C C . THR B 1 75 ? 9.781 -18.188 0.522 1 93.38 75 THR B C 1
ATOM 2635 O O . THR B 1 75 ? 9.602 -19.406 0.443 1 93.38 75 THR B O 1
ATOM 2638 N N . ASN B 1 76 ? 8.766 -17.312 0.475 1 93.25 76 ASN B N 1
ATOM 2639 C CA . ASN B 1 76 ? 7.422 -17.688 0.046 1 93.25 76 ASN B CA 1
ATOM 2640 C C . ASN B 1 76 ? 7.363 -17.938 -1.457 1 93.25 76 ASN B C 1
ATOM 2642 O O . ASN B 1 76 ? 7.66 -17.047 -2.256 1 93.25 76 ASN B O 1
ATOM 2646 N N . PRO B 1 77 ? 6.949 -19.109 -1.865 1 93.31 77 PRO B N 1
ATOM 2647 C CA . PRO B 1 77 ? 6.93 -19.453 -3.291 1 93.31 77 PRO B CA 1
ATOM 2648 C C . PRO B 1 77 ? 5.984 -18.562 -4.094 1 93.31 77 PRO B C 1
ATOM 2650 O O . PRO B 1 77 ? 6.062 -18.531 -5.324 1 93.31 77 PRO B O 1
ATOM 2653 N N . GLU B 1 78 ? 5.102 -17.812 -3.453 1 94.25 78 GLU B N 1
ATOM 2654 C CA . GLU B 1 78 ? 4.164 -16.938 -4.137 1 94.25 78 GLU B CA 1
ATOM 2655 C C . GLU B 1 78 ? 4.82 -15.609 -4.508 1 94.25 78 GLU B C 1
ATOM 2657 O O . GLU B 1 78 ? 4.281 -14.836 -5.309 1 94.25 78 GLU B O 1
ATOM 2662 N N . GLU B 1 79 ? 5.969 -15.359 -3.936 1 96.5 79 GLU B N 1
ATOM 2663 C CA . GLU B 1 79 ? 6.621 -14.062 -4.086 1 96.5 79 GLU B CA 1
ATOM 2664 C C . GLU B 1 79 ? 7.867 -14.164 -4.961 1 96.5 79 GLU B C 1
ATOM 2666 O O . GLU B 1 79 ? 8.648 -15.109 -4.824 1 96.5 79 GLU B O 1
ATOM 2671 N N . ASN B 1 80 ? 8.023 -13.25 -5.906 1 97.88 80 ASN B N 1
ATOM 2672 C CA . ASN B 1 80 ? 9.18 -13.188 -6.793 1 97.88 80 ASN B CA 1
ATOM 2673 C C . ASN B 1 80 ? 9.75 -11.773 -6.863 1 97.88 80 ASN B C 1
ATOM 2675 O O . ASN B 1 80 ? 9.008 -10.805 -7.055 1 97.88 80 ASN B O 1
ATOM 2679 N N . PRO B 1 81 ? 11.039 -11.625 -6.695 1 98.12 81 PRO B N 1
ATOM 2680 C CA . PRO B 1 81 ? 11.656 -10.297 -6.742 1 98.12 81 PRO B CA 1
ATOM 2681 C C . PRO B 1 81 ? 11.836 -9.781 -8.172 1 98.12 81 PRO B C 1
ATOM 2683 O O . PRO B 1 81 ? 11.961 -10.57 -9.109 1 98.12 81 PRO B O 1
ATOM 2686 N N . PHE B 1 82 ? 11.859 -8.5 -8.359 1 98.44 82 PHE B N 1
ATOM 2687 C CA . PHE B 1 82 ? 12.141 -7.855 -9.633 1 98.44 82 PHE B CA 1
ATOM 2688 C C . PHE B 1 82 ? 13.641 -7.824 -9.898 1 98.44 82 PHE B C 1
ATOM 2690 O O . PHE B 1 82 ? 14.07 -7.855 -11.055 1 98.44 82 PHE B O 1
ATOM 2697 N N . PHE B 1 83 ? 14.406 -7.75 -8.875 1 97.56 83 PHE B N 1
ATOM 2698 C CA . PHE B 1 83 ? 15.859 -7.77 -8.969 1 97.56 83 PHE B CA 1
ATOM 2699 C C . PHE B 1 83 ? 16.438 -8.938 -8.18 1 97.56 83 PHE B C 1
ATOM 2701 O O . PHE B 1 83 ? 16.984 -8.75 -7.086 1 97.56 83 PHE B O 1
ATOM 2708 N N . PRO B 1 84 ? 16.359 -10.094 -8.781 1 96.06 84 PRO B N 1
ATOM 2709 C CA . PRO B 1 84 ? 16.75 -11.305 -8.055 1 96.06 84 PRO B CA 1
ATOM 2710 C C . PRO B 1 84 ? 18.266 -11.438 -7.906 1 96.06 84 PRO B C 1
ATOM 2712 O O . PRO B 1 84 ? 18.75 -12.219 -7.078 1 96.06 84 PRO B O 1
ATOM 2715 N N . GLU B 1 85 ? 18.969 -10.625 -8.594 1 92.44 85 GLU B N 1
ATOM 2716 C CA . GLU B 1 85 ? 20.422 -10.734 -8.539 1 92.44 85 GLU B CA 1
ATOM 2717 C C . GLU B 1 85 ? 20.953 -10.203 -7.211 1 92.44 85 GLU B C 1
ATOM 2719 O O . GLU B 1 85 ? 20.594 -9.109 -6.777 1 92.44 85 GLU B O 1
ATOM 2724 N N . ASN B 1 86 ? 21.703 -10.898 -6.473 1 88.44 86 ASN B N 1
ATOM 2725 C CA . ASN B 1 86 ? 22.438 -10.547 -5.258 1 88.44 86 ASN B CA 1
ATOM 2726 C C . ASN B 1 86 ? 21.484 -10.203 -4.117 1 88.44 86 ASN B C 1
ATOM 2728 O O . ASN B 1 86 ? 21.734 -9.266 -3.357 1 88.44 86 ASN B O 1
ATOM 2732 N N . LEU B 1 87 ? 20.344 -10.773 -4.109 1 93.94 87 LEU B N 1
ATOM 2733 C CA . LEU B 1 87 ? 19.469 -10.602 -2.961 1 93.94 87 LEU B CA 1
ATOM 2734 C C . LEU B 1 87 ? 20.094 -11.195 -1.701 1 93.94 87 LEU B C 1
ATOM 2736 O O . LEU B 1 87 ? 20.641 -12.297 -1.731 1 93.94 87 LEU B O 1
ATOM 2740 N N . PRO B 1 88 ? 20.094 -10.469 -0.66 1 94.44 88 PRO B N 1
ATOM 2741 C CA . PRO B 1 88 ? 20.641 -11.016 0.584 1 94.44 88 PRO B CA 1
ATOM 2742 C C . PRO B 1 88 ? 19.828 -12.195 1.113 1 94.44 88 PRO B C 1
ATOM 2744 O O . PRO B 1 88 ? 18.641 -12.297 0.844 1 94.44 88 PRO B O 1
ATOM 2747 N N . PRO B 1 89 ? 20.484 -13.07 1.854 1 92.31 89 PRO B N 1
ATOM 2748 C CA . PRO B 1 89 ? 19.75 -14.172 2.463 1 92.31 89 PRO B CA 1
ATOM 2749 C C . PRO B 1 89 ? 18.797 -13.719 3.572 1 92.31 89 PRO B C 1
ATOM 2751 O O . PRO B 1 89 ? 19 -12.648 4.152 1 92.31 89 PRO B O 1
ATOM 2754 N N . THR B 1 90 ? 17.844 -14.578 3.82 1 92.94 90 THR B N 1
ATOM 2755 C CA . THR B 1 90 ? 16.891 -14.281 4.879 1 92.94 90 THR B CA 1
ATOM 2756 C C . THR B 1 90 ? 17.562 -14.336 6.246 1 92.94 90 THR B C 1
ATOM 2758 O O . THR B 1 90 ? 18.469 -15.133 6.461 1 92.94 90 THR B O 1
ATOM 2761 N N . SER B 1 91 ? 17.078 -13.445 7.133 1 90.25 91 SER B N 1
ATOM 2762 C CA . SER B 1 91 ? 17.547 -13.43 8.516 1 90.25 91 SER B CA 1
ATOM 2763 C C . SER B 1 91 ? 16.484 -13.961 9.469 1 90.25 91 SER B C 1
ATOM 2765 O O . SER B 1 91 ? 16.672 -13.914 10.688 1 90.25 91 SER B O 1
ATOM 2767 N N . VAL B 1 92 ? 15.375 -14.375 8.898 1 90.81 92 VAL B N 1
ATOM 2768 C CA . VAL B 1 92 ? 14.273 -14.898 9.703 1 90.81 92 VAL B CA 1
ATOM 2769 C C . VAL B 1 92 ? 14.258 -16.422 9.617 1 90.81 92 VAL B C 1
ATOM 2771 O O . VAL B 1 92 ? 14.617 -17 8.586 1 90.81 92 VAL B O 1
ATOM 2774 N N . PRO B 1 93 ? 13.93 -17.031 10.742 1 88.69 93 PRO B N 1
ATOM 2775 C CA . PRO B 1 93 ? 13.828 -18.484 10.695 1 88.69 93 PRO B CA 1
ATOM 2776 C C . PRO B 1 93 ? 12.891 -18.969 9.594 1 88.69 93 PRO B C 1
ATOM 2778 O O . PRO B 1 93 ? 11.883 -18.328 9.297 1 88.69 93 PRO B O 1
ATOM 2781 N N . SER B 1 94 ? 13.219 -20.062 9.148 1 82.38 94 SER B N 1
ATOM 2782 C CA . SER B 1 94 ? 12.453 -20.625 8.039 1 82.38 94 SER B CA 1
ATOM 2783 C C . SER B 1 94 ? 11.039 -21 8.477 1 82.38 94 SER B C 1
ATOM 2785 O O . SER B 1 94 ? 10.844 -21.531 9.578 1 82.38 94 SER B O 1
ATOM 2787 N N . TYR B 1 95 ? 10.141 -20.562 7.68 1 87.88 95 TYR B N 1
ATOM 2788 C CA . TYR B 1 95 ? 8.758 -21.016 7.812 1 87.88 95 TYR B CA 1
ATOM 2789 C C . TYR B 1 95 ? 8.469 -22.156 6.852 1 87.88 95 TYR B C 1
ATOM 2791 O O . TYR B 1 95 ? 8.898 -22.141 5.695 1 87.88 95 TYR B O 1
ATOM 2799 N N . PRO B 1 96 ? 7.859 -23.172 7.301 1 86 96 PRO B N 1
ATOM 2800 C CA . PRO B 1 96 ? 7.594 -24.328 6.449 1 86 96 PRO B CA 1
ATOM 2801 C C . PRO B 1 96 ? 6.414 -24.125 5.508 1 86 96 PRO B C 1
ATOM 2803 O O . PRO B 1 96 ? 5.34 -24.688 5.715 1 86 96 PRO B O 1
ATOM 2806 N N . PHE B 1 97 ? 6.688 -23.406 4.527 1 84.19 97 PHE B N 1
ATOM 2807 C CA . PHE B 1 97 ? 5.648 -23.266 3.516 1 84.19 97 PHE B CA 1
ATOM 2808 C C . PHE B 1 97 ? 5.379 -24.594 2.816 1 84.19 97 PHE B C 1
ATOM 2810 O O . PHE B 1 97 ? 6.281 -25.422 2.67 1 84.19 97 PHE B O 1
ATOM 2817 N N . SER B 1 98 ? 4.203 -24.781 2.463 1 76.88 98 SER B N 1
ATOM 2818 C CA . SER B 1 98 ? 3.818 -26.016 1.783 1 76.88 98 SER B CA 1
ATOM 2819 C C . SER B 1 98 ? 4.629 -26.219 0.509 1 76.88 98 SER B C 1
ATOM 2821 O O . SER B 1 98 ? 4.859 -25.266 -0.245 1 76.88 98 SER B O 1
ATOM 2823 N N . GLN B 1 99 ? 5.086 -27.406 0.369 1 82.31 99 GLN B N 1
ATOM 2824 C CA . GLN B 1 99 ? 5.773 -27.781 -0.864 1 82.31 99 GLN B CA 1
ATOM 2825 C C . GLN B 1 99 ? 4.793 -28.312 -1.901 1 82.31 99 GLN B C 1
ATOM 2827 O O . GLN B 1 99 ? 4.883 -29.484 -2.301 1 82.31 99 GLN B O 1
ATOM 2832 N N . PHE B 1 100 ? 3.988 -27.516 -2.328 1 88.81 100 PHE B N 1
ATOM 2833 C CA . PHE B 1 100 ? 2.908 -27.891 -3.236 1 88.81 100 PHE B CA 1
ATOM 2834 C C . PHE B 1 100 ? 3.389 -27.875 -4.684 1 88.81 100 PHE B C 1
ATOM 2836 O O . PHE B 1 100 ? 2.998 -28.734 -5.477 1 88.81 100 PHE B O 1
ATOM 2843 N N . LEU B 1 101 ? 4.301 -27.109 -4.93 1 92.81 101 LEU B N 1
ATOM 2844 C CA . LEU B 1 101 ? 4.758 -26.906 -6.297 1 92.81 101 LEU B CA 1
ATOM 2845 C C . LEU B 1 101 ? 5.91 -27.844 -6.641 1 92.81 101 LEU B C 1
ATOM 2847 O O . LEU B 1 101 ? 6.656 -28.266 -5.754 1 92.81 101 LEU B O 1
ATOM 2851 N N . HIS B 1 102 ? 5.949 -28.141 -7.883 1 92 102 HIS B N 1
ATOM 2852 C CA . HIS B 1 102 ? 7.117 -28.844 -8.398 1 92 102 HIS B CA 1
ATOM 2853 C C . HIS B 1 102 ? 8.375 -28 -8.258 1 92 102 HIS B C 1
ATOM 2855 O O . HIS B 1 102 ? 8.32 -26.781 -8.391 1 92 102 HIS B O 1
ATOM 2861 N N . PRO B 1 103 ? 9.5 -28.625 -8.047 1 89.44 103 PRO B N 1
ATOM 2862 C CA . PRO B 1 103 ? 10.75 -27.891 -7.832 1 89.44 103 PRO B CA 1
ATOM 2863 C C . PRO B 1 103 ? 11.094 -26.953 -8.984 1 89.44 103 PRO B C 1
ATOM 2865 O O . PRO B 1 103 ? 11.742 -25.938 -8.773 1 89.44 103 PRO B O 1
ATOM 2868 N N . GLY B 1 104 ? 10.758 -27.328 -10.117 1 89 104 GLY B N 1
ATOM 2869 C CA . GLY B 1 104 ? 11.023 -26.5 -11.281 1 89 104 GLY B CA 1
ATOM 2870 C C . GLY B 1 104 ? 10.359 -25.141 -11.211 1 89 104 GLY B C 1
ATOM 2871 O O . GLY B 1 104 ? 10.734 -24.219 -11.945 1 89 104 GLY B O 1
ATOM 2872 N N . ALA B 1 105 ? 9.43 -24.969 -10.336 1 92.5 105 ALA B N 1
ATOM 2873 C CA . ALA B 1 105 ? 8.695 -23.719 -10.195 1 92.5 105 ALA B CA 1
ATOM 2874 C C . ALA B 1 105 ? 9.633 -22.578 -9.789 1 92.5 105 ALA B C 1
ATOM 2876 O O . ALA B 1 105 ? 9.398 -21.422 -10.156 1 92.5 105 ALA B O 1
ATOM 2877 N N . ALA B 1 106 ? 10.703 -22.859 -9.102 1 90.06 106 ALA B N 1
ATOM 2878 C CA . ALA B 1 106 ? 11.602 -21.875 -8.516 1 90.06 106 ALA B CA 1
ATOM 2879 C C . ALA B 1 106 ? 12.344 -21.094 -9.594 1 90.06 106 ALA B C 1
ATOM 2881 O O . ALA B 1 106 ? 12.773 -19.953 -9.375 1 90.06 106 ALA B O 1
ATOM 2882 N N . SER B 1 107 ? 12.453 -21.672 -10.766 1 92.31 107 SER B N 1
ATOM 2883 C CA . SER B 1 107 ? 13.227 -21.031 -11.836 1 92.31 107 SER B CA 1
ATOM 2884 C C . SER B 1 107 ? 12.352 -20.109 -12.664 1 92.31 107 SER B C 1
ATOM 2886 O O . SER B 1 107 ? 12.859 -19.359 -13.508 1 92.31 107 SER B O 1
ATOM 2888 N N . ILE B 1 108 ? 11.102 -20.109 -12.422 1 96.44 108 ILE B N 1
ATOM 2889 C CA . ILE B 1 108 ? 10.188 -19.328 -13.234 1 96.44 108 ILE B CA 1
ATOM 2890 C C . ILE B 1 108 ? 10 -17.938 -12.609 1 96.44 108 ILE B C 1
ATOM 2892 O O . ILE B 1 108 ? 9.375 -17.812 -11.555 1 96.44 108 ILE B O 1
ATOM 2896 N N . ASN B 1 109 ? 10.516 -16.938 -13.188 1 97.69 109 ASN B N 1
ATOM 2897 C CA . ASN B 1 109 ? 10.352 -15.531 -12.82 1 97.69 109 ASN B CA 1
ATOM 2898 C C . ASN B 1 109 ? 10.281 -14.633 -14.055 1 97.69 109 ASN B C 1
ATOM 2900 O O . ASN B 1 109 ? 11.289 -14.43 -14.742 1 97.69 109 ASN B O 1
ATOM 2904 N N . ILE B 1 110 ? 9.117 -14.094 -14.281 1 98.19 110 ILE B N 1
ATOM 2905 C CA . ILE B 1 110 ? 8.953 -13.312 -15.5 1 98.19 110 ILE B CA 1
ATOM 2906 C C . ILE B 1 110 ? 8.859 -11.828 -15.156 1 98.19 110 ILE B C 1
ATOM 2908 O O . ILE B 1 110 ? 8.195 -11.062 -15.859 1 98.19 110 ILE B O 1
ATOM 2912 N N . ASN B 1 111 ? 9.422 -11.359 -14.094 1 98.44 111 ASN B N 1
ATOM 2913 C CA . ASN B 1 111 ? 9.32 -9.992 -13.594 1 98.44 111 ASN B CA 1
ATOM 2914 C C . ASN B 1 111 ? 9.984 -9 -14.547 1 98.44 111 ASN B C 1
ATOM 2916 O O . ASN B 1 111 ? 9.656 -7.809 -14.531 1 98.44 111 ASN B O 1
ATOM 2920 N N . LYS B 1 112 ? 10.922 -9.469 -15.344 1 97.88 112 LYS B N 1
ATOM 2921 C CA . LYS B 1 112 ? 11.453 -8.57 -16.359 1 97.88 112 LYS B CA 1
ATOM 2922 C C . LYS B 1 112 ? 10.359 -8.109 -17.312 1 97.88 112 LYS B C 1
ATOM 2924 O O . LYS B 1 112 ? 10.297 -6.926 -17.672 1 97.88 112 LYS B O 1
ATOM 2929 N N . SER B 1 113 ? 9.508 -9.055 -17.703 1 98.19 113 SER B N 1
ATOM 2930 C CA . SER B 1 113 ? 8.391 -8.734 -18.578 1 98.19 113 SER B CA 1
ATOM 2931 C C . SER B 1 113 ? 7.359 -7.867 -17.875 1 98.19 113 SER B C 1
ATOM 2933 O O . SER B 1 113 ? 6.797 -6.941 -18.469 1 98.19 113 SER B O 1
ATOM 2935 N N . VAL B 1 114 ? 7.125 -8.172 -16.625 1 98.62 114 VAL B N 1
ATOM 2936 C CA . VAL B 1 114 ? 6.164 -7.41 -15.828 1 98.62 114 VAL B CA 1
ATOM 2937 C C . VAL B 1 114 ? 6.648 -5.973 -15.664 1 98.62 114 VAL B C 1
ATOM 2939 O O . VAL B 1 114 ? 5.871 -5.027 -15.805 1 98.62 114 VAL B O 1
ATOM 2942 N N . TRP B 1 115 ? 7.938 -5.82 -15.398 1 98.62 115 TRP B N 1
ATOM 2943 C CA . TRP B 1 115 ? 8.57 -4.516 -15.234 1 98.62 115 TRP B CA 1
ATOM 2944 C C . TRP B 1 115 ? 8.414 -3.672 -16.5 1 98.62 115 TRP B C 1
ATOM 2946 O O . TRP B 1 115 ? 8.008 -2.508 -16.422 1 98.62 115 TRP B O 1
ATOM 2956 N N . LYS B 1 116 ? 8.68 -4.262 -17.594 1 98.06 116 LYS B N 1
ATOM 2957 C CA . LYS B 1 116 ? 8.609 -3.564 -18.875 1 98.06 116 LYS B CA 1
ATOM 2958 C C . LYS B 1 116 ? 7.168 -3.168 -19.203 1 98.06 116 LYS B C 1
ATOM 2960 O O . LYS B 1 116 ? 6.91 -2.035 -19.625 1 98.06 116 LYS B O 1
ATOM 2965 N N . MET B 1 117 ? 6.328 -4.062 -19.047 1 98.19 117 MET B N 1
ATOM 2966 C CA . MET B 1 117 ? 4.918 -3.793 -19.312 1 98.19 117 MET B CA 1
ATOM 2967 C C . MET B 1 117 ? 4.406 -2.67 -18.422 1 98.19 117 MET B C 1
ATOM 2969 O O . MET B 1 117 ? 3.703 -1.771 -18.891 1 98.19 117 MET B O 1
ATOM 2973 N N . TYR B 1 118 ? 4.746 -2.689 -17.203 1 98.56 118 TYR B N 1
ATOM 2974 C CA . TYR B 1 118 ? 4.277 -1.7 -16.234 1 98.56 118 TYR B CA 1
ATOM 2975 C C . TYR B 1 118 ? 4.715 -0.296 -16.641 1 98.56 118 TYR B C 1
ATOM 2977 O O . TYR B 1 118 ? 3.893 0.621 -16.703 1 98.56 118 TYR B O 1
ATOM 2985 N N . LEU B 1 119 ? 5.977 -0.161 -16.859 1 97.62 119 LEU B N 1
ATOM 2986 C CA . LEU B 1 119 ? 6.539 1.161 -17.109 1 97.62 119 LEU B CA 1
ATOM 2987 C C . LEU B 1 119 ? 6.156 1.664 -18.5 1 97.62 119 LEU B C 1
ATOM 2989 O O . LEU B 1 119 ? 5.895 2.855 -18.688 1 97.62 119 LEU B O 1
ATOM 2993 N N . ARG B 1 120 ? 6.078 0.787 -19.422 1 96.88 120 ARG B N 1
ATOM 2994 C CA . ARG B 1 120 ? 5.871 1.199 -20.797 1 96.88 120 ARG B CA 1
ATOM 2995 C C . ARG B 1 120 ? 4.383 1.322 -21.125 1 96.88 120 ARG B C 1
ATOM 2997 O O . ARG B 1 120 ? 3.971 2.238 -21.828 1 96.88 120 ARG B O 1
ATOM 3004 N N . ASP B 1 121 ? 3.602 0.437 -20.594 1 97.06 121 ASP B N 1
ATOM 3005 C CA . ASP B 1 121 ? 2.236 0.32 -21.094 1 97.06 121 ASP B CA 1
ATOM 3006 C C . ASP B 1 121 ? 1.225 0.767 -20.031 1 97.06 121 ASP B C 1
ATOM 3008 O O . ASP B 1 121 ? 0.258 1.463 -20.344 1 97.06 121 ASP B O 1
ATOM 3012 N N . LEU B 1 122 ? 1.39 0.367 -18.844 1 97.62 122 LEU B N 1
ATOM 3013 C CA . LEU B 1 122 ? 0.368 0.613 -17.828 1 97.62 122 LEU B CA 1
ATOM 3014 C C . LEU B 1 122 ? 0.49 2.025 -17.266 1 97.62 122 LEU B C 1
ATOM 3016 O O . LEU B 1 122 ? -0.511 2.73 -17.125 1 97.62 122 LEU B O 1
ATOM 3020 N N . LEU B 1 123 ? 1.742 2.426 -16.906 1 97.19 123 LEU B N 1
ATOM 3021 C CA . LEU B 1 123 ? 1.975 3.688 -16.203 1 97.19 123 LEU B CA 1
ATOM 3022 C C . LEU B 1 123 ? 1.413 4.859 -17 1 97.19 123 LEU B C 1
ATOM 3024 O O . LEU B 1 123 ? 0.765 5.746 -16.438 1 97.19 123 LEU B O 1
ATOM 3028 N N . PRO B 1 124 ? 1.579 4.898 -18.344 1 95.25 124 PRO B N 1
ATOM 3029 C CA . PRO B 1 124 ? 1.023 6.008 -19.125 1 95.25 124 PRO B CA 1
ATOM 3030 C C . PRO B 1 124 ? -0.502 6.047 -19.094 1 95.25 124 PRO B C 1
ATOM 3032 O O . PRO B 1 124 ? -1.102 7.109 -19.281 1 95.25 124 PRO B O 1
ATOM 3035 N N . LEU B 1 125 ? -1.117 4.914 -18.844 1 94.38 125 LEU B N 1
ATOM 3036 C CA . LEU B 1 125 ? -2.572 4.844 -18.75 1 94.38 125 LEU B CA 1
ATOM 3037 C C . LEU B 1 125 ? -3.049 5.301 -17.375 1 94.38 125 LEU B C 1
ATOM 3039 O O . LEU B 1 125 ? -4.172 5.793 -17.234 1 94.38 125 LEU B O 1
ATOM 3043 N N . LEU B 1 126 ? -2.199 5.121 -16.438 1 94.44 126 LEU B N 1
ATOM 3044 C CA . LEU B 1 126 ? -2.58 5.305 -15.039 1 94.44 126 LEU B CA 1
ATOM 3045 C C . LEU B 1 126 ? -2.328 6.742 -14.594 1 94.44 126 LEU B C 1
ATOM 3047 O O . LEU B 1 126 ? -3.115 7.301 -13.828 1 94.44 126 LEU B O 1
ATOM 3051 N N . ALA B 1 127 ? -1.223 7.266 -14.984 1 94.38 127 ALA B N 1
ATOM 3052 C CA . ALA B 1 127 ? -0.765 8.523 -14.398 1 94.38 127 ALA B CA 1
ATOM 3053 C C . ALA B 1 127 ? -0.951 9.68 -15.375 1 94.38 127 ALA B C 1
ATOM 3055 O O . ALA B 1 127 ? -0.665 9.555 -16.562 1 94.38 127 ALA B O 1
ATOM 3056 N N . THR B 1 128 ? -1.473 10.742 -14.859 1 94.38 128 THR B N 1
ATOM 3057 C CA . THR B 1 128 ? -1.568 11.977 -15.633 1 94.38 128 THR B CA 1
ATOM 3058 C C . THR B 1 128 ? -0.214 12.68 -15.711 1 94.38 128 THR B C 1
ATOM 3060 O O . THR B 1 128 ? 0.625 12.508 -14.82 1 94.38 128 THR B O 1
ATOM 3063 N N . SER B 1 129 ? -0.062 13.477 -16.781 1 94.56 129 SER B N 1
ATOM 3064 C CA . SER B 1 129 ? 1.181 14.227 -16.891 1 94.56 129 SER B CA 1
ATOM 3065 C C . SER B 1 129 ? 1.312 15.258 -15.773 1 94.56 129 SER B C 1
ATOM 3067 O O . SER B 1 129 ? 0.315 15.836 -15.336 1 94.56 129 SER B O 1
ATOM 3069 N N . GLY B 1 130 ? 2.523 15.383 -15.305 1 95.81 130 GLY B N 1
ATOM 3070 C CA . GLY B 1 130 ? 2.758 16.375 -14.266 1 95.81 130 GLY B CA 1
ATOM 3071 C C . GLY B 1 130 ? 3.891 16 -13.328 1 95.81 130 GLY B C 1
ATOM 3072 O O . GLY B 1 130 ? 4.547 14.977 -13.516 1 95.81 130 GLY B O 1
ATOM 3073 N N . ASP B 1 131 ? 4.211 16.938 -12.469 1 95 131 ASP B N 1
ATOM 3074 C CA . ASP B 1 131 ? 5.281 16.797 -11.484 1 95 131 ASP B CA 1
ATOM 3075 C C . ASP B 1 131 ? 4.906 17.469 -10.164 1 95 131 ASP B C 1
ATOM 3077 O O . ASP B 1 131 ? 4.699 18.672 -10.102 1 95 131 ASP B O 1
ATOM 3081 N N . ASP B 1 132 ? 4.848 16.656 -9.148 1 93.94 132 ASP B N 1
ATOM 3082 C CA . ASP B 1 132 ? 4.473 17.25 -7.867 1 93.94 132 ASP B CA 1
ATOM 3083 C C . ASP B 1 132 ? 5.582 17.062 -6.832 1 93.94 132 ASP B C 1
ATOM 3085 O O . ASP B 1 132 ? 5.375 17.297 -5.641 1 93.94 132 ASP B O 1
ATOM 3089 N N . GLY B 1 133 ? 6.688 16.484 -7.23 1 93.75 133 GLY B N 1
ATOM 3090 C CA . GLY B 1 133 ? 7.855 16.391 -6.371 1 93.75 133 GLY B CA 1
ATOM 3091 C C . GLY B 1 133 ? 7.836 15.172 -5.469 1 93.75 133 GLY B C 1
ATOM 3092 O O . GLY B 1 133 ? 8.812 14.898 -4.77 1 93.75 133 GLY B O 1
ATOM 3093 N N . ASN B 1 134 ? 6.773 14.383 -5.477 1 95.19 134 ASN B N 1
ATOM 3094 C CA . ASN B 1 134 ? 6.645 13.219 -4.605 1 95.19 134 ASN B CA 1
ATOM 3095 C C . ASN B 1 134 ? 7.227 11.969 -5.254 1 95.19 134 ASN B C 1
ATOM 3097 O O . ASN B 1 134 ? 6.543 10.953 -5.375 1 95.19 134 ASN B O 1
ATOM 3101 N N . TYR B 1 135 ? 8.492 11.984 -5.477 1 96.19 135 TYR B N 1
ATOM 3102 C CA . TYR B 1 135 ? 9.148 10.922 -6.227 1 96.19 135 TYR B CA 1
ATOM 3103 C C . TYR B 1 135 ? 9.234 9.641 -5.402 1 96.19 135 TYR B C 1
ATOM 3105 O O . TYR B 1 135 ? 8.984 8.547 -5.91 1 96.19 135 TYR B O 1
ATOM 3113 N N . ALA B 1 136 ? 9.617 9.812 -4.156 1 96.38 136 ALA B N 1
ATOM 3114 C CA . ALA B 1 136 ? 9.727 8.648 -3.283 1 96.38 136 ALA B CA 1
ATOM 3115 C C . ALA B 1 136 ? 8.383 7.949 -3.129 1 96.38 136 ALA B C 1
ATOM 3117 O O . ALA B 1 136 ? 8.312 6.719 -3.18 1 96.38 136 ALA B O 1
ATOM 3118 N N . GLN B 1 137 ? 7.34 8.703 -2.92 1 96.81 137 GLN B N 1
ATOM 3119 C CA . GLN B 1 137 ? 5.996 8.148 -2.779 1 96.81 137 GLN B CA 1
ATOM 3120 C C . GLN B 1 137 ? 5.527 7.504 -4.082 1 96.81 137 GLN B C 1
ATOM 3122 O O . GLN B 1 137 ? 4.859 6.469 -4.062 1 96.81 137 GLN B O 1
ATOM 3127 N N . THR B 1 138 ? 5.84 8.195 -5.117 1 97.62 138 THR B N 1
ATOM 3128 C CA . THR B 1 138 ? 5.516 7.648 -6.426 1 97.62 138 THR B CA 1
ATOM 3129 C C . THR B 1 138 ? 6.172 6.281 -6.617 1 97.62 138 THR B C 1
ATOM 3131 O O . THR B 1 138 ? 5.508 5.316 -6.996 1 97.62 138 THR B O 1
ATOM 3134 N N . ALA B 1 139 ? 7.449 6.199 -6.324 1 97.81 139 ALA B N 1
ATOM 3135 C CA . ALA B 1 139 ? 8.188 4.945 -6.461 1 97.81 139 ALA B CA 1
ATOM 3136 C C . ALA B 1 139 ? 7.641 3.883 -5.512 1 97.81 139 ALA B C 1
ATOM 3138 O O . ALA B 1 139 ? 7.613 2.697 -5.848 1 97.81 139 ALA B O 1
ATOM 3139 N N . ALA B 1 140 ? 7.285 4.289 -4.32 1 97.62 140 ALA B N 1
ATOM 3140 C CA . ALA B 1 140 ? 6.715 3.352 -3.357 1 97.62 140 ALA B CA 1
ATOM 3141 C C . ALA B 1 140 ? 5.395 2.779 -3.867 1 97.62 140 ALA B C 1
ATOM 3143 O O . ALA B 1 140 ? 5.113 1.593 -3.682 1 97.62 140 ALA B O 1
ATOM 3144 N N . ALA B 1 141 ? 4.566 3.65 -4.438 1 97.75 141 ALA B N 1
ATOM 3145 C CA . ALA B 1 141 ? 3.309 3.191 -5.023 1 97.75 141 ALA B CA 1
ATOM 3146 C C . ALA B 1 141 ? 3.564 2.24 -6.191 1 97.75 141 ALA B C 1
ATOM 3148 O O . ALA B 1 141 ? 2.859 1.241 -6.352 1 97.75 141 ALA B O 1
ATOM 3149 N N . ASP B 1 142 ? 4.566 2.59 -7.004 1 98.5 142 ASP B N 1
ATOM 3150 C CA . ASP B 1 142 ? 4.961 1.698 -8.086 1 98.5 142 ASP B CA 1
ATOM 3151 C C . ASP B 1 142 ? 5.34 0.318 -7.559 1 98.5 142 ASP B C 1
ATOM 3153 O O . ASP B 1 142 ? 4.887 -0.702 -8.078 1 98.5 142 ASP B O 1
ATOM 3157 N N . LEU B 1 143 ? 6.156 0.341 -6.594 1 98.44 143 LEU B N 1
ATOM 3158 C CA . LEU B 1 143 ? 6.641 -0.909 -6.023 1 98.44 143 LEU B CA 1
ATOM 3159 C C . LEU B 1 143 ? 5.484 -1.773 -5.535 1 98.44 143 LEU B C 1
ATOM 3161 O O . LEU B 1 143 ? 5.434 -2.973 -5.82 1 98.44 143 LEU B O 1
ATOM 3165 N N . SER B 1 144 ? 4.609 -1.177 -4.785 1 98 144 SER B N 1
ATOM 3166 C CA . SER B 1 144 ? 3.477 -1.912 -4.234 1 98 144 SER B CA 1
ATOM 3167 C C . SER B 1 144 ? 2.635 -2.543 -5.336 1 98 144 SER B C 1
ATOM 3169 O O . SER B 1 144 ? 2.236 -3.705 -5.234 1 98 144 SER B O 1
ATOM 3171 N N . LEU B 1 145 ? 2.361 -1.75 -6.34 1 98.5 145 LEU B N 1
ATOM 3172 C CA . LEU B 1 145 ? 1.531 -2.238 -7.438 1 98.5 145 LEU B CA 1
ATOM 3173 C C . LEU B 1 145 ? 2.268 -3.305 -8.242 1 98.5 145 LEU B C 1
ATOM 3175 O O . LEU B 1 145 ? 1.678 -4.32 -8.617 1 98.5 145 LEU B O 1
ATOM 3179 N N . LEU B 1 146 ? 3.539 -3.094 -8.461 1 98.75 146 LEU B N 1
ATOM 3180 C CA . LEU B 1 146 ? 4.367 -4.066 -9.172 1 98.75 146 LEU B CA 1
ATOM 3181 C C . LEU B 1 146 ? 4.379 -5.402 -8.438 1 98.75 146 LEU B C 1
ATOM 3183 O O . LEU B 1 146 ? 4.203 -6.457 -9.055 1 98.75 146 LEU B O 1
ATOM 3187 N N . GLN B 1 147 ? 4.551 -5.359 -7.176 1 98.56 147 GLN B N 1
ATOM 3188 C CA . GLN B 1 147 ? 4.617 -6.586 -6.391 1 98.56 147 GLN B CA 1
ATOM 3189 C C . GLN B 1 147 ? 3.271 -7.305 -6.379 1 98.56 147 GLN B C 1
ATOM 3191 O O . GLN B 1 147 ? 3.219 -8.539 -6.387 1 98.56 147 GLN B O 1
ATOM 3196 N N . ALA B 1 148 ? 2.207 -6.539 -6.34 1 98.56 148 ALA B N 1
ATOM 3197 C CA . ALA B 1 148 ? 0.875 -7.137 -6.395 1 98.56 148 ALA B CA 1
ATOM 3198 C C . ALA B 1 148 ? 0.638 -7.828 -7.734 1 98.56 148 ALA B C 1
ATOM 3200 O O . ALA B 1 148 ? 0.138 -8.953 -7.781 1 98.56 148 ALA B O 1
ATOM 3201 N N . ILE B 1 149 ? 1.005 -7.137 -8.797 1 98.81 149 ILE B N 1
ATOM 3202 C CA . ILE B 1 149 ? 0.828 -7.688 -10.133 1 98.81 149 ILE B CA 1
ATOM 3203 C C . ILE B 1 149 ? 1.704 -8.922 -10.305 1 98.81 149 ILE B C 1
ATOM 3205 O O . ILE B 1 149 ? 1.254 -9.945 -10.836 1 98.81 149 ILE B O 1
ATOM 3209 N N . SER B 1 150 ? 2.936 -8.805 -9.875 1 98.81 150 SER B N 1
ATOM 3210 C CA . SER B 1 150 ? 3.861 -9.93 -9.961 1 98.81 150 SER B CA 1
ATOM 3211 C C . SER B 1 150 ? 3.303 -11.164 -9.25 1 98.81 150 SER B C 1
ATOM 3213 O O . SER B 1 150 ? 3.324 -12.266 -9.797 1 98.81 150 SER B O 1
ATOM 3215 N N . ARG B 1 151 ? 2.816 -10.977 -8.031 1 98.31 151 ARG B N 1
ATOM 3216 C CA . ARG B 1 151 ? 2.262 -12.086 -7.266 1 98.31 151 ARG B CA 1
ATOM 3217 C C . ARG B 1 151 ? 1.091 -12.727 -8 1 98.31 151 ARG B C 1
ATOM 3219 O O . ARG B 1 151 ? 1.007 -13.953 -8.094 1 98.31 151 ARG B O 1
ATOM 3226 N N . ARG B 1 152 ? 0.208 -11.922 -8.516 1 98.62 152 ARG B N 1
ATOM 3227 C CA . ARG B 1 152 ? -0.962 -12.398 -9.242 1 98.62 152 ARG B CA 1
ATOM 3228 C C . ARG B 1 152 ? -0.551 -13.25 -10.445 1 98.62 152 ARG B C 1
ATOM 3230 O O . ARG B 1 152 ? -1.11 -14.32 -10.672 1 98.62 152 ARG B O 1
ATOM 3237 N N . ILE B 1 153 ? 0.402 -12.781 -11.125 1 98.69 153 ILE B N 1
ATOM 3238 C CA . ILE B 1 153 ? 0.831 -13.445 -12.352 1 98.69 153 ILE B CA 1
ATOM 3239 C C . ILE B 1 153 ? 1.548 -14.75 -12.016 1 98.69 153 ILE B C 1
ATOM 3241 O O . ILE B 1 153 ? 1.26 -15.797 -12.602 1 98.69 153 ILE B O 1
ATOM 3245 N N . HIS B 1 154 ? 2.426 -14.734 -11.07 1 98.5 154 HIS B N 1
ATOM 3246 C CA . HIS B 1 154 ? 3.217 -15.906 -10.719 1 98.5 154 HIS B CA 1
ATOM 3247 C C . HIS B 1 154 ? 2.375 -16.938 -9.977 1 98.5 154 HIS B C 1
ATOM 3249 O O . HIS B 1 154 ? 2.762 -18.109 -9.867 1 98.5 154 HIS B O 1
ATOM 3255 N N . TYR B 1 155 ? 1.224 -16.484 -9.43 1 97.56 155 TYR B N 1
ATOM 3256 C CA . TYR B 1 155 ? 0.301 -17.422 -8.812 1 97.56 155 TYR B CA 1
ATOM 3257 C C . TYR B 1 155 ? -0.177 -18.469 -9.828 1 97.56 155 TYR B C 1
ATOM 3259 O O . TYR B 1 155 ? -0.677 -19.531 -9.453 1 97.56 155 TYR B O 1
ATOM 3267 N N . GLY B 1 156 ? 0.042 -18.203 -11.086 1 97.56 156 GLY B N 1
ATOM 3268 C CA . GLY B 1 156 ? -0.236 -19.141 -12.156 1 97.56 156 GLY B CA 1
ATOM 3269 C C . GLY B 1 156 ? 0.429 -20.484 -11.953 1 97.56 156 GLY B C 1
ATOM 3270 O O . GLY B 1 156 ? -0.078 -21.516 -12.414 1 97.56 156 GLY B O 1
ATOM 3271 N N . LYS B 1 157 ? 1.532 -20.484 -11.258 1 97.06 157 LYS B N 1
ATOM 3272 C CA . LYS B 1 157 ? 2.203 -21.75 -10.969 1 97.06 157 LYS B CA 1
ATOM 3273 C C . LYS B 1 157 ? 1.298 -22.672 -10.156 1 97.06 157 LYS B C 1
ATOM 3275 O O . LYS B 1 157 ? 1.231 -23.875 -10.43 1 97.06 157 LYS B O 1
ATOM 3280 N N . PHE B 1 158 ? 0.608 -22.109 -9.18 1 96.06 158 PHE B N 1
ATOM 3281 C CA . PHE B 1 158 ? -0.292 -22.891 -8.328 1 96.06 158 PHE B CA 1
ATOM 3282 C C . PHE B 1 158 ? -1.521 -23.328 -9.109 1 96.06 158 PHE B C 1
ATOM 3284 O O . PHE B 1 158 ? -1.992 -24.453 -8.938 1 96.06 158 PHE B O 1
ATOM 3291 N N . VAL B 1 159 ? -1.997 -22.453 -9.961 1 96.12 159 VAL B N 1
ATOM 3292 C CA . VAL B 1 159 ? -3.143 -22.781 -10.805 1 96.12 159 VAL B CA 1
ATOM 3293 C C . VAL B 1 159 ? -2.795 -23.953 -11.719 1 96.12 159 VAL B C 1
ATOM 3295 O O . VAL B 1 159 ? -3.566 -24.906 -11.836 1 96.12 159 VAL B O 1
ATOM 3298 N N . ALA B 1 160 ? -1.646 -23.859 -12.305 1 96.75 160 ALA B N 1
ATOM 3299 C CA . ALA B 1 160 ? -1.199 -24.906 -13.211 1 96.75 160 ALA B CA 1
ATOM 3300 C C . ALA B 1 160 ? -1.054 -26.234 -12.484 1 96.75 160 ALA B C 1
ATOM 3302 O O . ALA B 1 160 ? -1.439 -27.281 -13.008 1 96.75 160 ALA B O 1
ATOM 3303 N N . GLU B 1 161 ? -0.502 -26.188 -11.32 1 96.06 161 GLU B N 1
ATOM 3304 C CA . GLU B 1 161 ? -0.292 -27.406 -10.555 1 96.06 161 GLU B CA 1
ATOM 3305 C C . GLU B 1 161 ? -1.62 -28.062 -10.195 1 96.06 161 GLU B C 1
ATOM 3307 O O . GLU B 1 161 ? -1.771 -29.281 -10.32 1 96.06 161 GLU B O 1
ATOM 3312 N N . VAL B 1 162 ? -2.545 -27.266 -9.727 1 95.5 162 VAL B N 1
ATOM 3313 C CA . VAL B 1 162 ? -3.848 -27.797 -9.336 1 95.5 162 VAL B CA 1
ATOM 3314 C C . VAL B 1 162 ? -4.555 -28.391 -10.555 1 95.5 162 VAL B C 1
ATOM 3316 O O . VAL B 1 162 ? -5.156 -29.469 -10.469 1 95.5 162 VAL B O 1
ATOM 3319 N N . LYS B 1 163 ? -4.535 -27.75 -11.672 1 95.38 163 LYS B N 1
ATOM 3320 C CA . LYS B 1 163 ? -5.164 -28.234 -12.898 1 95.38 163 LYS B CA 1
ATOM 3321 C C . LYS B 1 163 ? -4.512 -29.516 -13.375 1 95.38 163 LYS B C 1
ATOM 3323 O O . LYS B 1 163 ? -5.199 -30.438 -13.828 1 95.38 163 LYS B O 1
ATOM 3328 N N . PHE B 1 164 ? -3.229 -29.594 -13.281 1 95.62 164 PHE B N 1
ATOM 3329 C CA . PHE B 1 164 ? -2.506 -30.797 -13.68 1 95.62 164 PHE B CA 1
ATOM 3330 C C . PHE B 1 164 ? -2.898 -31.969 -12.789 1 95.62 164 PHE B C 1
ATOM 3332 O O . PHE B 1 164 ? -3.168 -33.062 -13.289 1 95.62 164 PHE B O 1
ATOM 3339 N N . ARG B 1 165 ? -2.963 -31.688 -11.5 1 93.56 165 ARG B N 1
ATOM 3340 C CA . ARG B 1 165 ? -3.303 -32.75 -10.555 1 93.56 165 ARG B CA 1
ATOM 3341 C C . ARG B 1 165 ? -4.738 -33.219 -10.758 1 93.56 165 ARG B C 1
ATOM 3343 O O . ARG B 1 165 ? -5.039 -34.406 -10.57 1 93.56 165 ARG B O 1
ATOM 3350 N N . ASP B 1 166 ? -5.566 -32.375 -11.102 1 93.88 166 ASP B N 1
ATOM 3351 C CA . ASP B 1 166 ? -6.977 -32.688 -11.305 1 93.88 166 ASP B CA 1
ATOM 3352 C C . ASP B 1 166 ? -7.188 -33.469 -12.594 1 93.88 166 ASP B C 1
ATOM 3354 O O . ASP B 1 166 ? -8.109 -34.281 -12.688 1 93.88 166 ASP B O 1
ATOM 3358 N N . ALA B 1 167 ? -6.387 -33.219 -13.617 1 94.69 167 ALA B N 1
ATOM 3359 C CA . ALA B 1 167 ? -6.562 -33.875 -14.906 1 94.69 167 ALA B CA 1
ATOM 3360 C C . ALA B 1 167 ? -5.219 -34.125 -15.594 1 94.69 167 ALA B C 1
ATOM 3362 O O . ALA B 1 167 ? -4.988 -33.625 -16.703 1 94.69 167 ALA B O 1
ATOM 3363 N N . PRO B 1 168 ? -4.414 -34.969 -14.992 1 94.62 168 PRO B N 1
ATOM 3364 C CA . PRO B 1 168 ? -3.086 -35.219 -15.57 1 94.62 168 PRO B CA 1
ATOM 3365 C C . PRO B 1 168 ? -3.143 -35.75 -17 1 94.62 168 PRO B C 1
ATOM 3367 O O . PRO B 1 168 ? -2.268 -35.438 -17.812 1 94.62 168 PRO B O 1
ATOM 3370 N N . GLN B 1 169 ? -4.172 -36.438 -17.344 1 95.31 169 GLN B N 1
ATOM 3371 C CA . GLN B 1 169 ? -4.289 -37.094 -18.656 1 95.31 169 GLN B CA 1
ATOM 3372 C C . GLN B 1 169 ? -4.457 -36.031 -19.75 1 95.31 169 GLN B C 1
ATOM 3374 O O . GLN B 1 169 ? -4.062 -36.281 -20.906 1 95.31 169 GLN B O 1
ATOM 3379 N N . ASP B 1 170 ? -5.004 -34.969 -19.375 1 95.56 170 ASP B N 1
ATOM 3380 C CA . ASP B 1 170 ? -5.207 -33.906 -20.359 1 95.56 170 ASP B CA 1
ATOM 3381 C C . ASP B 1 170 ? -3.914 -33.125 -20.609 1 95.56 170 ASP B C 1
ATOM 3383 O O . ASP B 1 170 ? -3.709 -32.594 -21.703 1 95.56 170 ASP B O 1
ATOM 3387 N N . TYR B 1 171 ? -2.992 -33.125 -19.656 1 96.06 171 TYR B N 1
ATOM 3388 C CA . TYR B 1 171 ? -1.832 -32.25 -19.734 1 96.06 171 TYR B CA 1
ATOM 3389 C C . TYR B 1 171 ? -0.575 -33.031 -20.094 1 96.06 171 TYR B C 1
ATOM 3391 O O . TYR B 1 171 ? 0.285 -32.531 -20.828 1 96.06 171 TYR B O 1
ATOM 3399 N N . GLU B 1 172 ? -0.473 -34.25 -19.734 1 95.38 172 GLU B N 1
ATOM 3400 C CA . GLU B 1 172 ? 0.761 -35 -19.828 1 95.38 172 GLU B CA 1
ATOM 3401 C C . GLU B 1 172 ? 1.197 -35.188 -21.281 1 95.38 172 GLU B C 1
ATOM 3403 O O . GLU B 1 172 ? 2.373 -35 -21.609 1 95.38 172 GLU B O 1
ATOM 3408 N N . PRO B 1 173 ? 0.278 -35.594 -22.141 1 95.88 173 PRO B N 1
ATOM 3409 C CA . PRO B 1 173 ? 0.708 -35.75 -23.531 1 95.88 173 PRO B CA 1
ATOM 3410 C C . PRO B 1 173 ? 1.251 -34.438 -24.125 1 95.88 173 PRO B C 1
ATOM 3412 O O . PRO B 1 173 ? 2.223 -34.469 -24.891 1 95.88 173 PRO B O 1
ATOM 3415 N N . LEU B 1 174 ? 0.666 -33.375 -23.797 1 96.69 174 LEU B N 1
ATOM 3416 C CA . LEU B 1 174 ? 1.094 -32.062 -24.312 1 96.69 174 LEU B CA 1
ATOM 3417 C C . LEU B 1 174 ? 2.434 -31.656 -23.703 1 96.69 174 LEU B C 1
ATOM 3419 O O . LEU B 1 174 ? 3.268 -31.047 -24.391 1 96.69 174 LEU B O 1
ATOM 3423 N N . ILE B 1 175 ? 2.656 -31.938 -22.453 1 96 175 ILE B N 1
ATOM 3424 C CA . ILE B 1 175 ? 3.893 -31.625 -21.766 1 96 175 ILE B CA 1
ATOM 3425 C C . ILE B 1 175 ? 5.051 -32.406 -22.359 1 96 175 ILE B C 1
ATOM 3427 O O . ILE B 1 175 ? 6.113 -31.859 -22.641 1 96 175 ILE B O 1
ATOM 3431 N N . ARG B 1 176 ? 4.77 -33.688 -22.578 1 95.31 176 ARG B N 1
ATOM 3432 C CA . ARG B 1 176 ? 5.805 -34.531 -23.125 1 95.31 176 ARG B CA 1
ATOM 3433 C C . ARG B 1 176 ? 6.172 -34.125 -24.547 1 95.31 176 ARG B C 1
ATOM 3435 O O . ARG B 1 176 ? 7.332 -34.219 -24.953 1 95.31 176 ARG B O 1
ATOM 3442 N N . ALA B 1 177 ? 5.258 -33.656 -25.234 1 96.06 177 ALA B N 1
ATOM 3443 C CA . ALA B 1 177 ? 5.469 -33.219 -26.609 1 96.06 177 ALA B CA 1
ATOM 3444 C C . ALA B 1 177 ? 6.02 -31.797 -26.656 1 96.06 177 ALA B C 1
ATOM 3446 O O . ALA B 1 177 ? 6.352 -31.266 -27.719 1 96.06 177 ALA B O 1
ATOM 3447 N N . LYS B 1 178 ? 6.145 -31.203 -25.484 1 95.62 178 LYS B N 1
ATOM 3448 C CA . LYS B 1 178 ? 6.57 -29.812 -25.391 1 95.62 178 LYS B CA 1
ATOM 3449 C C . LYS B 1 178 ? 5.727 -28.906 -26.281 1 95.62 178 LYS B C 1
ATOM 3451 O O . LYS B 1 178 ? 6.262 -28.062 -26.984 1 95.62 178 LYS B O 1
ATOM 3456 N N . ASP B 1 179 ? 4.461 -29.172 -26.297 1 96.56 179 ASP B N 1
ATOM 3457 C CA . ASP B 1 179 ? 3.516 -28.469 -27.156 1 96.56 179 ASP B CA 1
ATOM 3458 C C . ASP B 1 179 ? 2.99 -27.203 -26.469 1 96.56 179 ASP B C 1
ATOM 3460 O O . ASP B 1 179 ? 1.864 -27.188 -25.969 1 96.56 179 ASP B O 1
ATOM 3464 N N . ARG B 1 180 ? 3.672 -26.203 -26.578 1 96.94 180 ARG B N 1
ATOM 3465 C CA . ARG B 1 180 ? 3.322 -24.938 -25.938 1 96.94 180 ARG B CA 1
ATOM 3466 C C . ARG B 1 180 ? 1.963 -24.438 -26.422 1 96.94 180 ARG B C 1
ATOM 3468 O O . ARG B 1 180 ? 1.148 -23.969 -25.609 1 96.94 180 ARG B O 1
ATOM 3475 N N . GLU B 1 181 ? 1.754 -24.453 -27.656 1 97.12 181 GLU B N 1
ATOM 3476 C CA . GLU B 1 181 ? 0.504 -23.969 -28.234 1 97.12 181 GLU B CA 1
ATOM 3477 C C . GLU B 1 181 ? -0.687 -24.781 -27.734 1 97.12 181 GLU B C 1
ATOM 3479 O O . GLU B 1 181 ? -1.748 -24.234 -27.438 1 97.12 181 GLU B O 1
ATOM 3484 N N . GLY B 1 182 ? -0.493 -26.047 -27.719 1 97.31 182 GLY B N 1
ATOM 3485 C CA . GLY B 1 182 ? -1.541 -26.922 -27.188 1 97.31 182 GLY B CA 1
ATOM 3486 C C . GLY B 1 182 ? -1.883 -26.641 -25.75 1 97.31 182 GLY B C 1
ATOM 3487 O O . GLY B 1 182 ? -3.057 -26.641 -25.359 1 97.31 182 GLY B O 1
ATOM 3488 N N . LEU B 1 183 ? -0.856 -26.469 -24.906 1 97.5 183 LEU B N 1
ATOM 3489 C CA . LEU B 1 183 ? -1.061 -26.125 -23.5 1 97.5 183 LEU B CA 1
ATOM 3490 C C . LEU B 1 183 ? -1.787 -24.797 -23.359 1 97.5 183 LEU B C 1
ATOM 3492 O O . LEU B 1 183 ? -2.701 -24.672 -22.547 1 97.5 183 LEU B O 1
ATOM 3496 N N . MET B 1 184 ? -1.382 -23.844 -24.172 1 97.5 184 MET B N 1
ATOM 3497 C CA . MET B 1 184 ? -2.016 -22.531 -24.141 1 97.5 184 MET B CA 1
ATOM 3498 C C . MET B 1 184 ? -3.504 -22.641 -24.453 1 97.5 184 MET B C 1
ATOM 3500 O O . MET B 1 184 ? -4.332 -22 -23.797 1 97.5 184 MET B O 1
ATOM 3504 N N . LYS B 1 185 ? -3.826 -23.406 -25.453 1 96.25 185 LYS B N 1
ATOM 3505 C CA . LYS B 1 185 ? -5.223 -23.609 -25.844 1 96.25 185 LYS B CA 1
ATOM 3506 C C . LYS B 1 185 ? -6.012 -24.266 -24.703 1 96.25 185 LYS B C 1
ATOM 3508 O O . LYS B 1 185 ? -7.145 -23.859 -24.422 1 96.25 185 LYS B O 1
ATOM 3513 N N . LEU B 1 186 ? -5.402 -25.234 -24.094 1 95.44 186 LEU B N 1
ATOM 3514 C CA . LEU B 1 186 ? -6.039 -25.969 -23 1 95.44 186 LEU B CA 1
ATOM 3515 C C . LEU B 1 186 ? -6.305 -25.047 -21.812 1 95.44 186 LEU B C 1
ATOM 3517 O O . LEU B 1 186 ? -7.293 -25.219 -21.094 1 95.44 186 LEU B O 1
ATOM 3521 N N . LEU B 1 187 ? -5.438 -24.078 -21.625 1 95.94 187 LEU B N 1
ATOM 3522 C CA . LEU B 1 187 ? -5.492 -23.203 -20.453 1 95.94 187 LEU B CA 1
ATOM 3523 C C . LEU B 1 187 ? -6.391 -22 -20.734 1 95.94 187 LEU B C 1
ATOM 3525 O O . LEU B 1 187 ? -6.68 -21.219 -19.812 1 95.94 187 LEU B O 1
ATOM 3529 N N . THR B 1 188 ? -6.832 -21.812 -21.938 1 95.31 188 THR B N 1
ATOM 3530 C CA . THR B 1 188 ? -7.598 -20.625 -22.312 1 95.31 188 THR B CA 1
ATOM 3531 C C . THR B 1 188 ? -9.094 -20.922 -22.266 1 95.31 188 THR B C 1
ATOM 3533 O O . THR B 1 188 ? -9.586 -21.797 -22.969 1 95.31 188 THR B O 1
ATOM 3536 N N . PHE B 1 189 ? -9.758 -20.25 -21.359 1 93.56 189 PHE B N 1
ATOM 3537 C CA . PHE B 1 189 ? -11.211 -20.297 -21.25 1 93.56 189 PHE B CA 1
ATOM 3538 C C . PHE B 1 189 ? -11.805 -18.891 -21.422 1 93.56 189 PHE B C 1
ATOM 3540 O O . PHE B 1 189 ? -11.992 -18.172 -20.453 1 93.56 189 PHE B O 1
ATOM 3547 N N . ALA B 1 190 ? -12.219 -18.625 -22.547 1 93.44 190 ALA B N 1
ATOM 3548 C CA . ALA B 1 190 ? -12.641 -17.266 -22.922 1 93.44 190 ALA B CA 1
ATOM 3549 C C . ALA B 1 190 ? -13.742 -16.766 -22 1 93.44 190 ALA B C 1
ATOM 3551 O O . ALA B 1 190 ? -13.766 -15.586 -21.641 1 93.44 190 ALA B O 1
ATOM 3552 N N . SER B 1 191 ? -14.648 -17.594 -21.656 1 94.94 191 SER B N 1
ATOM 3553 C CA . SER B 1 191 ? -15.758 -17.188 -20.812 1 94.94 191 SER B CA 1
ATOM 3554 C C . SER B 1 191 ? -15.281 -16.797 -19.422 1 94.94 191 SER B C 1
ATOM 3556 O O . SER B 1 191 ? -15.781 -15.828 -18.828 1 94.94 191 SER B O 1
ATOM 3558 N N . VAL B 1 192 ? -14.328 -17.562 -18.922 1 93.62 192 VAL B N 1
ATOM 3559 C CA . VAL B 1 192 ? -13.781 -17.281 -17.594 1 93.62 192 VAL B CA 1
ATOM 3560 C C . VAL B 1 192 ? -13 -15.969 -17.641 1 93.62 192 VAL B C 1
ATOM 3562 O O . VAL B 1 192 ? -13.125 -15.141 -16.734 1 93.62 192 VAL B O 1
ATOM 3565 N N . GLU B 1 193 ? -12.219 -15.828 -18.688 1 95.44 193 GLU B N 1
ATOM 3566 C CA . GLU B 1 193 ? -11.43 -14.609 -18.828 1 95.44 193 GLU B CA 1
ATOM 3567 C C . GLU B 1 193 ? -12.328 -13.375 -18.875 1 95.44 193 GLU B C 1
ATOM 3569 O O . GLU B 1 193 ? -12.031 -12.359 -18.266 1 95.44 193 GLU B O 1
ATOM 3574 N N . GLU B 1 194 ? -13.406 -13.484 -19.625 1 96.06 194 GLU B N 1
ATOM 3575 C CA . GLU B 1 194 ? -14.352 -12.375 -19.719 1 96.06 194 GLU B CA 1
ATOM 3576 C C . GLU B 1 194 ? -15 -12.078 -18.375 1 96.06 194 GLU B C 1
ATOM 3578 O O . GLU B 1 194 ? -15.211 -10.914 -18.031 1 96.06 194 GLU B O 1
ATOM 3583 N N . THR B 1 195 ? -15.305 -13.094 -17.688 1 95.62 195 THR B N 1
ATOM 3584 C CA . THR B 1 195 ? -15.891 -12.945 -16.359 1 95.62 195 THR B CA 1
ATOM 3585 C C . THR B 1 195 ? -14.93 -12.211 -15.422 1 95.62 195 THR B C 1
ATOM 3587 O O . THR B 1 195 ? -15.344 -11.352 -14.648 1 95.62 195 THR B O 1
ATOM 3590 N N . VAL B 1 196 ? -13.656 -12.602 -15.461 1 96.25 196 VAL B N 1
ATOM 3591 C CA . VAL B 1 196 ? -12.641 -11.961 -14.633 1 96.25 196 VAL B CA 1
ATOM 3592 C C . VAL B 1 196 ? -12.531 -10.484 -15 1 96.25 196 VAL B C 1
ATOM 3594 O O . VAL B 1 196 ? -12.477 -9.617 -14.125 1 96.25 196 VAL B O 1
ATOM 3597 N N . ARG B 1 197 ? -12.516 -10.211 -16.297 1 96.88 197 ARG B N 1
ATOM 3598 C CA . ARG B 1 197 ? -12.406 -8.836 -16.781 1 96.88 197 ARG B CA 1
ATOM 3599 C C . ARG B 1 197 ? -13.562 -7.98 -16.266 1 96.88 197 ARG B C 1
ATOM 3601 O O . ARG B 1 197 ? -13.352 -6.871 -15.781 1 96.88 197 ARG B O 1
ATOM 3608 N N . LYS B 1 198 ? -14.734 -8.492 -16.375 1 96.62 198 LYS B N 1
ATOM 3609 C CA . LYS B 1 198 ? -15.93 -7.773 -15.93 1 96.62 198 LYS B CA 1
ATOM 3610 C C . LYS B 1 198 ? -15.914 -7.562 -14.422 1 96.62 198 LYS B C 1
ATOM 3612 O O . LYS B 1 198 ? -16.312 -6.504 -13.93 1 96.62 198 LYS B O 1
ATOM 3617 N N . ARG B 1 199 ? -15.508 -8.547 -13.734 1 96.75 199 ARG B N 1
ATOM 3618 C CA . ARG B 1 199 ? -15.461 -8.445 -12.281 1 96.75 199 ARG B CA 1
ATOM 3619 C C . ARG B 1 199 ? -14.477 -7.379 -11.828 1 96.75 199 ARG B C 1
ATOM 3621 O O . ARG B 1 199 ? -14.781 -6.574 -10.945 1 96.75 199 ARG B O 1
ATOM 3628 N N . VAL B 1 200 ? -13.297 -7.391 -12.438 1 97.56 200 VAL B N 1
ATOM 3629 C CA . VAL B 1 200 ? -12.273 -6.426 -12.039 1 97.56 200 VAL B CA 1
ATOM 3630 C C . VAL B 1 200 ? -12.734 -5.012 -12.391 1 97.56 200 VAL B C 1
ATOM 3632 O O . VAL B 1 200 ? -12.438 -4.059 -11.672 1 97.56 200 VAL B O 1
ATOM 3635 N N . GLU B 1 201 ? -13.414 -4.887 -13.516 1 96.88 201 GLU B N 1
ATOM 3636 C CA . GLU B 1 201 ? -13.953 -3.574 -13.875 1 96.88 201 GLU B CA 1
ATOM 3637 C C . GLU B 1 201 ? -15.008 -3.119 -12.867 1 96.88 201 GLU B C 1
ATOM 3639 O O . GLU B 1 201 ? -15.039 -1.949 -12.477 1 96.88 201 GLU B O 1
ATOM 3644 N N . LYS B 1 202 ? -15.898 -4 -12.531 1 95.94 202 LYS B N 1
ATOM 3645 C CA . LYS B 1 202 ? -16.906 -3.695 -11.523 1 95.94 202 LYS B CA 1
ATOM 3646 C C . LYS B 1 202 ? -16.266 -3.318 -10.195 1 95.94 202 LYS B C 1
ATOM 3648 O O . LYS B 1 202 ? -16.672 -2.355 -9.547 1 95.94 202 LYS B O 1
ATOM 3653 N N . LYS B 1 203 ? -15.305 -4.102 -9.781 1 95.88 203 LYS B N 1
ATOM 3654 C CA . LYS B 1 203 ? -14.57 -3.783 -8.562 1 95.88 203 LYS B CA 1
ATOM 3655 C C . LYS B 1 203 ? -13.961 -2.389 -8.633 1 95.88 203 LYS B C 1
ATOM 3657 O O . LYS B 1 203 ? -14.039 -1.618 -7.676 1 95.88 203 LYS B O 1
ATOM 3662 N N . ALA B 1 204 ? -13.289 -2.1 -9.75 1 96.44 204 ALA B N 1
ATOM 3663 C CA . ALA B 1 204 ? -12.648 -0.797 -9.93 1 96.44 204 ALA B CA 1
ATOM 3664 C C . ALA B 1 204 ? -13.68 0.329 -9.852 1 96.44 204 ALA B C 1
ATOM 3666 O O . ALA B 1 204 ? -13.375 1.416 -9.352 1 96.44 204 ALA B O 1
ATOM 3667 N N . THR B 1 205 ? -14.852 0.078 -10.32 1 95.25 205 THR B N 1
ATOM 3668 C CA . THR B 1 205 ? -15.93 1.059 -10.266 1 95.25 205 THR B CA 1
ATOM 3669 C C . THR B 1 205 ? -16.375 1.29 -8.828 1 95.25 205 THR B C 1
ATOM 3671 O O . THR B 1 205 ? -16.578 2.434 -8.406 1 95.25 205 THR B O 1
ATOM 3674 N N . VAL B 1 206 ? -16.469 0.235 -8.141 1 93.5 206 VAL B N 1
ATOM 3675 C CA . VAL B 1 206 ? -16.938 0.311 -6.758 1 93.5 206 VAL B CA 1
ATOM 3676 C C . VAL B 1 206 ? -15.867 0.97 -5.887 1 93.5 206 VAL B C 1
ATOM 3678 O O . VAL B 1 206 ? -16.172 1.892 -5.121 1 93.5 206 VAL B O 1
ATOM 3681 N N . PHE B 1 207 ? -14.625 0.536 -5.996 1 93.69 207 PHE B N 1
ATOM 3682 C CA . PHE B 1 207 ? -13.547 1.02 -5.133 1 93.69 207 PHE B CA 1
ATOM 3683 C C . PHE B 1 207 ? -13.094 2.408 -5.562 1 93.69 207 PHE B C 1
ATOM 3685 O O . PHE B 1 207 ? -12.508 3.148 -4.77 1 93.69 207 PHE B O 1
ATOM 3692 N N . GLY B 1 208 ? -13.305 2.715 -6.816 1 92.75 208 GLY B N 1
ATOM 3693 C CA . GLY B 1 208 ? -12.844 3.986 -7.352 1 92.75 208 GLY B CA 1
ATOM 3694 C C . GLY B 1 208 ? -13.867 5.102 -7.199 1 92.75 208 GLY B C 1
ATOM 3695 O O . GLY B 1 208 ? -13.594 6.246 -7.562 1 92.75 208 GLY B O 1
ATOM 3696 N N . GLN B 1 209 ? -14.93 4.84 -6.617 1 90.38 209 GLN B N 1
ATOM 3697 C CA . GLN B 1 209 ? -15.977 5.852 -6.504 1 90.38 209 GLN B CA 1
ATOM 3698 C C . GLN B 1 209 ? -15.688 6.816 -5.359 1 90.38 209 GLN B C 1
ATOM 3700 O O . GLN B 1 209 ? -14.984 6.469 -4.41 1 90.38 209 GLN B O 1
ATOM 3705 N N . GLU B 1 210 ? -16.188 8.023 -5.488 1 89.06 210 GLU B N 1
ATOM 3706 C CA . GLU B 1 210 ? -16.203 8.961 -4.367 1 89.06 210 GLU B CA 1
ATOM 3707 C C . GLU B 1 210 ? -17.359 8.656 -3.41 1 89.06 210 GLU B C 1
ATOM 3709 O O . GLU B 1 210 ? -18.516 8.656 -3.814 1 89.06 210 GLU B O 1
ATOM 3714 N N . VAL B 1 211 ? -17.031 8.375 -2.229 1 87.88 211 VAL B N 1
ATOM 3715 C CA . VAL B 1 211 ? -18.047 8.008 -1.246 1 87.88 211 VAL B CA 1
ATOM 3716 C C . VAL B 1 211 ? -18.344 9.203 -0.342 1 87.88 211 VAL B C 1
ATOM 3718 O O . VAL B 1 211 ? -17.438 9.758 0.283 1 87.88 211 VAL B O 1
ATOM 3721 N N . GLY B 1 212 ? -19.547 9.828 -0.379 1 83.62 212 GLY B N 1
ATOM 3722 C CA . GLY B 1 212 ? -20.031 10.891 0.488 1 83.62 212 GLY B CA 1
ATOM 3723 C C . GLY B 1 212 ? -21.25 10.508 1.285 1 83.62 212 GLY B C 1
ATOM 3724 O O . GLY B 1 212 ? -21.859 9.453 1.045 1 83.62 212 GLY B O 1
ATOM 3725 N N . LEU B 1 213 ? -21.562 11.219 2.416 1 80.06 213 LEU B N 1
ATOM 3726 C CA . LEU B 1 213 ? -22.75 10.93 3.227 1 80.06 213 LEU B CA 1
ATOM 3727 C C . LEU B 1 213 ? -24.016 11.352 2.502 1 80.06 213 LEU B C 1
ATOM 3729 O O . LEU B 1 213 ? -25.078 10.781 2.725 1 80.06 213 LEU B O 1
ATOM 3733 N N . ASP B 1 214 ? -24.062 12.469 1.864 1 67.06 214 ASP B N 1
ATOM 3734 C CA . ASP B 1 214 ? -25.266 12.914 1.149 1 67.06 214 ASP B CA 1
ATOM 3735 C C . ASP B 1 214 ? -25.5 12.055 -0.093 1 67.06 214 ASP B C 1
ATOM 3737 O O . ASP B 1 214 ? -24.656 11.984 -0.979 1 67.06 214 ASP B O 1
ATOM 3741 N N . SER B 1 215 ? -25.938 10.891 0.16 1 53.06 215 SER B N 1
ATOM 3742 C CA . SER B 1 215 ? -26.234 9.82 -0.795 1 53.06 215 SER B CA 1
ATOM 3743 C C . SER B 1 215 ? -26.844 10.383 -2.076 1 53.06 215 SER B C 1
ATOM 3745 O O . SER B 1 215 ? -27.094 9.633 -3.027 1 53.06 215 SER B O 1
ATOM 3747 N N . ASP B 1 216 ? -27.734 11.438 -1.882 1 43.69 216 ASP B N 1
ATOM 3748 C CA . ASP B 1 216 ? -28.688 11.531 -2.994 1 43.69 216 ASP B CA 1
ATOM 3749 C C . ASP B 1 216 ? -27.953 11.562 -4.332 1 43.69 216 ASP B C 1
ATOM 3751 O O . ASP B 1 216 ? -28.547 11.852 -5.367 1 43.69 216 ASP B O 1
ATOM 3755 N N . ASN B 1 217 ? -26.797 12.047 -4.352 1 42.12 217 ASN B N 1
ATOM 3756 C CA . ASN B 1 217 ? -26.469 12.164 -5.77 1 42.12 217 ASN B CA 1
ATOM 3757 C C . ASN B 1 217 ? -26.406 10.797 -6.445 1 42.12 217 ASN B C 1
ATOM 3759 O O . ASN B 1 217 ? -25.797 9.867 -5.91 1 42.12 217 ASN B O 1
ATOM 3763 N N . ASP B 1 218 ? -27.328 10.539 -7.324 1 40.44 218 ASP B N 1
ATOM 3764 C CA . ASP B 1 218 ? -27.547 9.43 -8.25 1 40.44 218 ASP B CA 1
ATOM 3765 C C . ASP B 1 218 ? -26.219 8.727 -8.57 1 40.44 218 ASP B C 1
ATOM 3767 O O . ASP B 1 218 ? -25.156 9.359 -8.586 1 40.44 218 ASP B O 1
ATOM 3771 N N . GLY B 1 219 ? -26.062 7.465 -8.664 1 43.25 219 GLY B N 1
ATOM 3772 C CA . GLY B 1 219 ? -25.25 6.328 -9.062 1 43.25 219 GLY B CA 1
ATOM 3773 C C . GLY B 1 219 ? -24.016 6.723 -9.852 1 43.25 219 GLY B C 1
ATOM 3774 O O . GLY B 1 219 ? -23.188 5.875 -10.172 1 43.25 219 GLY B O 1
ATOM 3775 N N . LYS B 1 220 ? -24.266 7.652 -10.734 1 47.84 220 LYS B N 1
ATOM 3776 C CA . LYS B 1 220 ? -23.266 8.008 -11.727 1 47.84 220 LYS B CA 1
ATOM 3777 C C . LYS B 1 220 ? -22.172 8.875 -11.117 1 47.84 220 LYS B C 1
ATOM 3779 O O . LYS B 1 220 ? -22.125 10.086 -11.352 1 47.84 220 LYS B O 1
ATOM 3784 N N . GLY B 1 221 ? -21.828 8.812 -9.867 1 52.12 221 GLY B N 1
ATOM 3785 C CA . GLY B 1 221 ? -20.953 9.617 -9.031 1 52.12 221 GLY B CA 1
ATOM 3786 C C . GLY B 1 221 ? -19.562 9.781 -9.609 1 52.12 221 GLY B C 1
ATOM 3787 O O . GLY B 1 221 ? -19.156 9.023 -10.5 1 52.12 221 GLY B O 1
ATOM 3788 N N . LYS B 1 222 ? -18.875 10.906 -9.406 1 69.19 222 LYS B N 1
ATOM 3789 C CA . LYS B 1 222 ? -17.516 11.25 -9.789 1 69.19 222 LYS B CA 1
ATOM 3790 C C . LYS B 1 222 ? -16.531 10.156 -9.367 1 69.19 222 LYS B C 1
ATOM 3792 O O . LYS B 1 222 ? -16.641 9.609 -8.273 1 69.19 222 LYS B O 1
ATOM 3797 N N . SER B 1 223 ? -15.969 9.547 -10.406 1 83.75 223 SER B N 1
ATOM 3798 C CA . SER B 1 223 ? -14.977 8.508 -10.156 1 83.75 223 SER B CA 1
ATOM 3799 C C . SER B 1 223 ? -13.562 9.086 -10.102 1 83.75 223 SER B C 1
ATOM 3801 O O . SER B 1 223 ? -13.219 9.969 -10.891 1 83.75 223 SER B O 1
ATOM 3803 N N . LYS B 1 224 ? -12.93 8.719 -9.102 1 84.69 224 LYS B N 1
ATOM 3804 C CA . LYS B 1 224 ? -11.555 9.188 -8.93 1 84.69 224 LYS B CA 1
ATOM 3805 C C . LYS B 1 224 ? -10.594 8.398 -9.812 1 84.69 224 LYS B C 1
ATOM 3807 O O . LYS B 1 224 ? -9.414 8.734 -9.914 1 84.69 224 LYS B O 1
ATOM 3812 N N . PHE B 1 225 ? -11.117 7.348 -10.43 1 88.19 225 PHE B N 1
ATOM 3813 C CA . PHE B 1 225 ? -10.305 6.418 -11.203 1 88.19 225 PHE B CA 1
ATOM 3814 C C . PHE B 1 225 ? -11.102 5.855 -12.383 1 88.19 225 PHE B C 1
ATOM 3816 O O . PHE B 1 225 ? -12.297 5.594 -12.258 1 88.19 225 PHE B O 1
ATOM 3823 N N . ASP B 1 226 ? -10.477 5.832 -13.594 1 93 226 ASP B N 1
ATOM 3824 C CA . ASP B 1 226 ? -11.102 5.184 -14.742 1 93 226 ASP B CA 1
ATOM 3825 C C . ASP B 1 226 ? -11.094 3.664 -14.586 1 93 226 ASP B C 1
ATOM 3827 O O . ASP B 1 226 ? -10.055 3.02 -14.758 1 93 226 ASP B O 1
ATOM 3831 N N . PRO B 1 227 ? -12.219 3.098 -14.367 1 94.38 227 PRO B N 1
ATOM 3832 C CA . PRO B 1 227 ? -12.266 1.665 -14.07 1 94.38 227 PRO B CA 1
ATOM 3833 C C . PRO B 1 227 ? -11.844 0.802 -15.25 1 94.38 227 PRO B C 1
ATOM 3835 O O . PRO B 1 227 ? -11.477 -0.364 -15.07 1 94.38 227 PRO B O 1
ATOM 3838 N N . THR B 1 228 ? -11.906 1.336 -16.5 1 95.88 228 THR B N 1
ATOM 3839 C CA . THR B 1 228 ? -11.562 0.553 -17.688 1 95.88 228 THR B CA 1
ATOM 3840 C C . THR B 1 228 ? -10.07 0.229 -17.703 1 95.88 228 THR B C 1
ATOM 3842 O O . THR B 1 228 ? -9.641 -0.706 -18.391 1 95.88 228 THR B O 1
ATOM 3845 N N . VAL B 1 229 ? -9.305 1.03 -16.969 1 96.56 229 VAL B N 1
ATOM 3846 C CA . VAL B 1 229 ? -7.871 0.766 -16.875 1 96.56 229 VAL B CA 1
ATOM 3847 C C . VAL B 1 229 ? -7.637 -0.61 -16.25 1 96.56 229 VAL B C 1
ATOM 3849 O O . VAL B 1 229 ? -6.75 -1.352 -16.688 1 96.56 229 VAL B O 1
ATOM 3852 N N . ALA B 1 230 ? -8.422 -0.962 -15.273 1 97.25 230 ALA B N 1
ATOM 3853 C CA . ALA B 1 230 ? -8.289 -2.254 -14.602 1 97.25 230 ALA B CA 1
ATOM 3854 C C . ALA B 1 230 ? -8.609 -3.4 -15.555 1 97.25 230 ALA B C 1
ATOM 3856 O O . ALA B 1 230 ? -7.891 -4.398 -15.602 1 97.25 230 ALA B O 1
ATOM 3857 N N . SER B 1 231 ? -9.695 -3.248 -16.25 1 97 231 SER B N 1
ATOM 3858 C CA . SER B 1 231 ? -10.078 -4.305 -17.188 1 97 231 SER B CA 1
ATOM 3859 C C . SER B 1 231 ? -9.055 -4.449 -18.312 1 97 231 SER B C 1
ATOM 3861 O O . SER B 1 231 ? -8.758 -5.559 -18.75 1 97 231 SER B O 1
ATOM 3863 N N . ARG B 1 232 ? -8.547 -3.389 -18.797 1 97 232 ARG B N 1
ATOM 3864 C CA . ARG B 1 232 ? -7.512 -3.418 -19.828 1 97 232 ARG B CA 1
ATOM 3865 C C . ARG B 1 232 ? -6.25 -4.098 -19.312 1 97 232 ARG B C 1
ATOM 3867 O O . ARG B 1 232 ? -5.641 -4.898 -20.031 1 97 232 ARG B O 1
ATOM 3874 N N . LEU B 1 233 ? -5.844 -3.736 -18.141 1 98.25 233 LEU B N 1
ATOM 3875 C CA . LEU B 1 233 ? -4.68 -4.367 -17.531 1 98.25 233 LEU B CA 1
ATOM 3876 C C . LEU B 1 233 ? -4.828 -5.883 -17.516 1 98.25 233 LEU B C 1
ATOM 3878 O O . LEU B 1 233 ? -3.916 -6.605 -17.922 1 98.25 233 LEU B O 1
ATOM 3882 N N . TYR B 1 234 ? -5.977 -6.355 -17.094 1 98.44 234 TYR B N 1
ATOM 3883 C CA . TYR B 1 234 ? -6.18 -7.793 -16.969 1 98.44 234 TYR B CA 1
ATOM 3884 C C . TYR B 1 234 ? -6.277 -8.453 -18.344 1 98.44 234 TYR B C 1
ATOM 3886 O O . TYR B 1 234 ? -5.684 -9.508 -18.578 1 98.44 234 TYR B O 1
ATOM 3894 N N . LYS B 1 235 ? -6.988 -7.805 -19.172 1 97.44 235 LYS B N 1
ATOM 3895 C CA . LYS B 1 235 ? -7.215 -8.375 -20.5 1 97.44 235 LYS B CA 1
ATOM 3896 C C . LYS B 1 235 ? -5.914 -8.453 -21.297 1 97.44 235 LYS B C 1
ATOM 3898 O O . LYS B 1 235 ? -5.59 -9.492 -21.859 1 97.44 235 LYS B O 1
ATOM 3903 N N . ASN B 1 236 ? -5.18 -7.43 -21.203 1 97.44 236 ASN B N 1
ATOM 3904 C CA . ASN B 1 236 ? -4.059 -7.312 -22.141 1 97.44 236 ASN B CA 1
ATOM 3905 C C . ASN B 1 236 ? -2.779 -7.898 -21.547 1 97.44 236 ASN B C 1
ATOM 3907 O O . ASN B 1 236 ? -1.891 -8.336 -22.281 1 97.44 236 ASN B O 1
ATOM 3911 N N . TRP B 1 237 ? -2.732 -7.961 -20.219 1 98.25 237 TRP B N 1
ATOM 3912 C CA . TRP B 1 237 ? -1.408 -8.297 -19.703 1 98.25 237 TRP B CA 1
ATOM 3913 C C . TRP B 1 237 ? -1.505 -9.336 -18.578 1 98.25 237 TRP B C 1
ATOM 3915 O O . TRP B 1 237 ? -0.881 -10.391 -18.656 1 98.25 237 TRP B O 1
ATOM 3925 N N . VAL B 1 238 ? -2.307 -9.133 -17.562 1 98.44 238 VAL B N 1
ATOM 3926 C CA . VAL B 1 238 ? -2.311 -10 -16.391 1 98.44 238 VAL B CA 1
ATOM 3927 C C . VAL B 1 238 ? -2.73 -11.406 -16.797 1 98.44 238 VAL B C 1
ATOM 3929 O O . VAL B 1 238 ? -2.064 -12.383 -16.438 1 98.44 238 VAL B O 1
ATOM 3932 N N . ILE B 1 239 ? -3.824 -11.531 -17.531 1 98.12 239 ILE B N 1
ATOM 3933 C CA . ILE B 1 239 ? -4.344 -12.852 -17.891 1 98.12 239 ILE B CA 1
ATOM 3934 C C . ILE B 1 239 ? -3.371 -13.555 -18.828 1 98.12 239 ILE B C 1
ATOM 3936 O O . ILE B 1 239 ? -2.945 -14.68 -18.578 1 98.12 239 ILE B O 1
ATOM 3940 N N . PRO B 1 240 ? -2.912 -12.883 -19.906 1 97.69 240 PRO B N 1
ATOM 3941 C CA . PRO B 1 240 ? -1.97 -13.547 -20.812 1 97.69 240 PRO B CA 1
ATOM 3942 C C . PRO B 1 240 ? -0.663 -13.93 -20.109 1 97.69 240 PRO B C 1
ATOM 3944 O O . PRO B 1 240 ? -0.141 -15.023 -20.344 1 97.69 240 PRO B O 1
ATOM 3947 N N . LEU B 1 241 ? -0.111 -13.102 -19.297 1 98.31 241 LEU B N 1
ATOM 3948 C CA . LEU B 1 241 ? 1.152 -13.391 -18.625 1 98.31 241 LEU B CA 1
ATOM 3949 C C . LEU B 1 241 ? 0.978 -14.508 -17.609 1 98.31 241 LEU B C 1
ATOM 3951 O O . LEU B 1 241 ? 1.891 -15.312 -17.391 1 98.31 241 LEU B O 1
ATOM 3955 N N . THR B 1 242 ? -0.187 -14.555 -16.953 1 98.25 242 THR B N 1
ATOM 3956 C CA . THR B 1 242 ? -0.478 -15.648 -16.047 1 98.25 242 THR B CA 1
ATOM 3957 C C . THR B 1 242 ? -0.483 -16.984 -16.781 1 98.25 242 THR B C 1
ATOM 3959 O O . THR B 1 242 ? 0.041 -17.984 -16.281 1 98.25 242 THR B O 1
ATOM 3962 N N . LYS B 1 243 ? -1.118 -16.984 -17.984 1 98 243 LYS B N 1
ATOM 3963 C CA . LYS B 1 243 ? -1.14 -18.203 -18.797 1 98 243 LYS B CA 1
ATOM 3964 C C . LYS B 1 243 ? 0.267 -18.594 -19.234 1 98 243 LYS B C 1
ATOM 3966 O O . LYS B 1 243 ? 0.601 -19.781 -19.281 1 98 243 LYS B O 1
ATOM 3971 N N . GLU B 1 244 ? 1.053 -17.578 -19.531 1 97.69 244 GLU B N 1
ATOM 3972 C CA . GLU B 1 244 ? 2.445 -17.859 -19.875 1 97.69 244 GLU B CA 1
ATOM 3973 C C . GLU B 1 244 ? 3.172 -18.547 -18.734 1 97.69 244 GLU B C 1
ATOM 3975 O O . GLU B 1 244 ? 3.936 -19.5 -18.953 1 97.69 244 GLU B O 1
ATOM 3980 N N . VAL B 1 245 ? 2.971 -18.078 -17.562 1 98.19 245 VAL B N 1
ATOM 3981 C CA . VAL B 1 245 ? 3.578 -18.688 -16.375 1 98.19 245 VAL B CA 1
ATOM 3982 C C . VAL B 1 245 ? 3.074 -20.125 -16.219 1 98.19 245 VAL B C 1
ATOM 3984 O O . VAL B 1 245 ? 3.846 -21.016 -15.883 1 98.19 245 VAL B O 1
ATOM 3987 N N . GLN B 1 246 ? 1.784 -20.344 -16.469 1 98.06 246 GLN B N 1
ATOM 3988 C CA . GLN B 1 246 ? 1.219 -21.688 -16.375 1 98.06 246 GLN B CA 1
ATOM 3989 C C . GLN B 1 246 ? 1.887 -22.641 -17.359 1 98.06 246 GLN B C 1
ATOM 3991 O O . GLN B 1 246 ? 2.252 -23.766 -17.016 1 98.06 246 GLN B O 1
ATOM 3996 N N . VAL B 1 247 ? 2.021 -22.141 -18.547 1 97.81 247 VAL B N 1
ATOM 3997 C CA . VAL B 1 247 ? 2.631 -22.969 -19.578 1 97.81 247 VAL B CA 1
ATOM 3998 C C . VAL B 1 247 ? 4.074 -23.281 -19.203 1 97.81 247 VAL B C 1
ATOM 4000 O O . VAL B 1 247 ? 4.496 -24.438 -19.281 1 97.81 247 VAL B O 1
ATOM 4003 N N . GLU B 1 248 ? 4.84 -22.266 -18.797 1 96.94 248 GLU B N 1
ATOM 4004 C CA . GLU B 1 248 ? 6.23 -22.469 -18.406 1 96.94 248 GLU B CA 1
ATOM 4005 C C . GLU B 1 248 ? 6.336 -23.484 -17.266 1 96.94 248 GLU B C 1
ATOM 4007 O O . GLU B 1 248 ? 7.25 -24.312 -17.234 1 96.94 248 GLU B O 1
ATOM 4012 N N . TYR B 1 249 ? 5.461 -23.406 -16.344 1 97.56 249 TYR B N 1
ATOM 4013 C CA . TYR B 1 249 ? 5.445 -24.328 -15.203 1 97.56 249 TYR B CA 1
ATOM 4014 C C . TYR B 1 249 ? 5.164 -25.75 -15.656 1 97.56 249 TYR B C 1
ATOM 4016 O O . TYR B 1 249 ? 5.859 -26.688 -15.25 1 97.56 249 TYR B O 1
ATOM 4024 N N . LEU B 1 250 ? 4.148 -25.922 -16.516 1 97.19 250 LEU B N 1
ATOM 4025 C CA . LEU B 1 250 ? 3.734 -27.25 -16.969 1 97.19 250 LEU B CA 1
ATOM 4026 C C . LEU B 1 250 ? 4.836 -27.922 -17.781 1 97.19 250 LEU B C 1
ATOM 4028 O O . LEU B 1 250 ? 5.035 -29.141 -17.672 1 97.19 250 LEU B O 1
ATOM 4032 N N . LEU B 1 251 ? 5.508 -27.109 -18.516 1 95.69 251 LEU B N 1
ATOM 4033 C CA . LEU B 1 251 ? 6.578 -27.656 -19.344 1 95.69 251 LEU B CA 1
ATOM 4034 C C . LEU B 1 251 ? 7.715 -28.188 -18.484 1 95.69 251 LEU B C 1
ATOM 4036 O O . LEU B 1 251 ? 8.508 -29.016 -18.938 1 95.69 251 LEU B O 1
ATOM 4040 N N . ARG B 1 252 ? 7.789 -27.75 -17.281 1 91.25 252 ARG B N 1
ATOM 4041 C CA . ARG B 1 252 ? 8.852 -28.188 -16.375 1 91.25 252 ARG B CA 1
ATOM 4042 C C . ARG B 1 252 ? 8.344 -29.25 -15.406 1 91.25 252 ARG B C 1
ATOM 4044 O O . ARG B 1 252 ? 9.125 -29.828 -14.648 1 91.25 252 ARG B O 1
ATOM 4051 N N . ARG B 1 253 ? 7.105 -29.531 -15.438 1 89 253 ARG B N 1
ATOM 4052 C CA . ARG B 1 253 ? 6.461 -30.375 -14.43 1 89 253 ARG B CA 1
ATOM 4053 C C . ARG B 1 253 ? 6.809 -31.844 -14.633 1 89 253 ARG B C 1
ATOM 4055 O O . ARG B 1 253 ? 6.762 -32.625 -13.688 1 89 253 ARG B O 1
ATOM 4062 N N . VAL B 1 254 ? 7.035 -32.312 -15.789 1 74.31 254 VAL B N 1
ATOM 4063 C CA . VAL B 1 254 ? 7.316 -33.75 -16 1 74.31 254 VAL B CA 1
ATOM 4064 C C . VAL B 1 254 ? 8.82 -33.938 -16.188 1 74.31 254 VAL B C 1
ATOM 4066 O O . VAL B 1 254 ? 9.273 -35.062 -16.359 1 74.31 254 VAL B O 1
ATOM 4069 N N . ASP B 1 255 ? 9.602 -32.906 -15.922 1 61.31 255 ASP B N 1
ATOM 4070 C CA . ASP B 1 255 ? 11.031 -33.219 -15.977 1 61.31 255 ASP B CA 1
ATOM 4071 C C . ASP B 1 255 ? 11.469 -34.031 -14.758 1 61.31 255 ASP B C 1
ATOM 4073 O O . ASP B 1 255 ? 10.859 -33.906 -13.688 1 61.31 255 ASP B O 1
#

Foldseek 3Di:
DPPPPQPDDALVNLVVVLLVLLLQLLVLLLQLLVAALQVQQQDQPNDDDPPDGGGNLCVLLVVVQLVVQLCPNVVPLLFDGLPPPPRDHHVDDDDDDRPLFDPLLSVDAPLVVLVCCCSPPQSVVRHHHDHDPPSSSSSVSVNSNSRSLRSSLSSLRVNLSNVCVVCVPQQVVCLVVLPLVSLLVVPDDPVVLVVVLVSSLVSSLVVQFDDDPVPPPDPVGDGSGRSNSSSCCSVPPSVVSSSVSSSSRSNVRVD/DPDPPQPDDALVNLVVVLLVLLLQLLVLLLQLLVAALQVQQQDQPNDDDPPDGGGNLCVLLVVVQLVVQLCPNVVPLLFDGLPPPPRDHHVDDDDDDRPLFDPLLSPDAPLVVLVCCCSPPQSVVRHHHDHDPPSSSSSVSVNSNSRSLRSSLSSLRVNLSNVCVVCVVQQVVCLVVLPLVSLLVVPDDPVVLVVVLVSSLVSSLVVQFDDDPVPPPDPVGDGSGRSNSSSCCSVPPSVVSSSVSSSSRSNVRVD